Protein AF-0000000075745930 (afdb_homodimer)

Secondary structure (DSSP, 8-state):
-----HHHHHHHHHHHHHSEEE--GGGHHHHHTTSEEEETTEEEES-HHHHHHHHHHHTHHHHHHHHHHHHHHHHTT------S-HHHHHHHHHHHHH--TTT--HHHHHHHHHS-TTHHHH-HHHHHHHHHHHHHGGGTT-EEEEESS--BBTTT--BHHHHHHHHB-EEE-HHHHT-GGGB--TT--EEEEESSHHHHHHEEESSSEEEEE-TTTHHHHHHHHHHS-TT-EEEEE--BSHHHHHHHHHHHHHH----EEES-HHHHGGGGGGS----TTS---GGG-SSHHHHHHHHHHHHHT--B-HHHHHHHHHHHT--GGGGT-TTEEE--/-----HHHHHHHHHHHHHSEEE--GGGHHHHHHTSEEEETTEEEES-HHHHHHHHHHHTHHHHHHHHHHHHHHHHTT------S-HHHHHHHHHHHHH--TTT--HHHHHHHHHS-TTHHHH-HHHHHHHHHHHHHGGGTT-EEEEESS--BBTTT--BHHHHHHHHB-EEE-HHHHT-GGGB--TT--EEEEESSHHHHHHEEESSSEEEEE-TTTHHHHHHHHHHS-TT-EEEEE--BSHHHHHHHHHHHHHH----EEES-HHHHGGGGGGS----------GGG-SSHHHHHHHHHHHHHT--B-HHHHHHHHHHHT--GGGGT-TTEEE--

pLDDT: mean 85.06, std 11.04, range [33.72, 98.56]

Solvent-accessible surface area (backbone atoms only — not comparable to full-atom values): 34987 Å² total; per-residue (Å²): 127,84,76,67,55,38,48,40,41,52,49,50,48,45,28,64,73,63,40,43,36,71,71,47,78,70,47,46,62,41,37,76,71,61,39,24,47,79,54,97,74,24,32,36,61,71,36,62,67,59,51,51,52,50,37,62,73,69,28,46,64,50,50,48,41,27,51,50,28,32,49,52,30,40,49,62,48,38,91,58,83,68,59,54,48,31,66,60,44,36,54,51,50,58,52,53,72,74,47,59,82,84,69,53,54,71,40,55,45,16,28,72,76,67,74,33,49,52,49,35,78,72,31,67,68,46,32,47,50,49,52,49,47,61,56,42,49,47,53,48,26,23,34,37,36,35,31,50,32,78,34,34,27,70,90,79,58,54,35,42,22,58,40,12,73,69,24,61,28,37,36,25,32,36,81,50,29,62,39,52,83,50,37,50,51,81,72,40,57,33,36,38,37,24,59,47,63,30,59,48,58,42,43,38,54,74,50,14,35,39,36,31,34,58,47,41,11,53,62,27,50,14,48,41,56,46,65,46,44,88,81,33,44,40,37,36,40,35,34,45,41,67,68,34,50,49,52,54,49,50,42,31,63,72,21,70,41,81,68,43,72,24,58,41,57,78,44,42,64,84,41,50,89,57,43,72,82,42,77,73,78,77,72,59,60,35,82,75,46,87,49,68,70,58,22,52,50,30,48,48,26,49,71,68,59,52,50,44,50,53,65,53,50,52,51,32,28,67,72,70,67,50,57,52,50,62,38,57,40,71,61,43,44,74,44,127,129,85,77,68,54,38,48,37,41,53,50,51,48,46,26,63,73,62,41,44,35,70,71,47,79,68,49,46,64,40,37,77,71,62,39,25,47,79,54,96,75,23,32,35,58,71,35,61,68,60,52,51,52,52,38,62,71,69,28,46,64,51,53,49,40,25,50,51,26,33,49,50,31,40,45,62,48,37,91,59,82,66,59,55,49,30,67,60,44,36,54,50,49,59,53,54,73,75,47,58,81,84,70,52,52,69,42,55,46,17,28,72,75,68,73,34,49,53,50,36,78,70,31,66,69,46,33,48,50,50,53,50,47,61,56,42,50,46,53,52,27,24,34,36,35,35,32,50,33,78,35,34,27,69,90,81,59,54,35,43,22,59,40,12,73,70,25,62,28,37,37,25,33,36,80,52,29,63,40,52,84,48,37,50,51,81,70,39,56,32,35,38,37,26,58,48,64,30,60,48,59,42,42,40,53,76,50,16,36,38,36,30,32,56,48,41,12,52,61,27,50,14,50,42,56,45,65,46,43,88,81,32,44,40,37,36,40,35,36,44,43,67,66,34,49,48,52,52,49,50,42,31,63,70,21,69,39,81,68,43,71,23,57,40,57,78,45,42,64,85,41,49,89,58,43,74,81,44,76,74,76,74,72,59,60,34,82,75,47,86,48,66,70,59,21,51,51,31,48,48,26,48,72,68,59,52,52,45,51,54,64,54,50,54,49,32,28,66,73,70,66,50,59,53,51,62,36,58,40,69,63,42,44,74,42,129

Foldseek 3Di:
DPPWCLLLLVVLLCCLQVQKAADDPSCVVCCVVPQWHDDPRMIGGDHSPVSVVVCVVPVPVVVVLQVVLCLLCQLLLHDARDNTDSVLSVQLSVCLLPDQLPPDDCQRSCCVSPVGSCVLVVDPRSVSSVVRSNVCNQQAQKKKKAFLDWKAFQPPRDTQNVVCVVPVIDMDGNVRLQCSVRIDQAPAQEEEEEADDVLLSFKDFNGHMYMYGRRNSLQSLLCNQLPHDPNHAYEYEFWLAQSRLVSVLSSCVNNVDDHYYWQQLVLCVVLVVQAPDDDQDRQQPLVVGDDPRSSVSSVSCNVVRDIGGSVSVVVSCVVVVPDPVSRPPPRMDTDD/DPPWCLLLLVVLVCCLLVQKAADDPSCVVCCVVPQWHDDPRMIGGDHSPVSVVVCVVPVPVVVVLQVVLCLLCQLLLHDARDNTDSVLSNQLSVCLLPDQLPRDDCQRSCCVSPVGSCVLVVDPRSVSSVVRSNVCNQQAQKKKKAFQDWKAFQPPRDTQNVVCVVPVIDMDGNVRLQCSVRIDQAPAQEEEEEADDVLLSFKDFNGHMYMYGRRNNLQSLLCNLLPHDPNHAYEYEFWLAQSRLVSVLSSCVNNVDDHYYWQQLVLCVVLVVQAPPPPDPRQQPLVVGDDPRSSVSSVSCNVVVDIGGSVSVVVSCVVVVPDPVSRPPPRMDTDD

Sequence (672 aa):
MNEDILPLCLAWQRLLTEGSAPVHPALEGLIQAGYAHTAKGKVQLDEPEALAELMNQHCRQPLDRQKQAENAAAALGLEISVTAHADDCLTLLSVLEDAPPDAHTQQQLSASCFGDSKYIARTAILKRIWQQWLRSQGARGELRLKAFSPLPQHSSGLDLAAVTASLGSAVLDASVARGPENFDLRGLDRVLTCENLTPFRQLTLDSGLLIYSQGFASRSLAAWLAALPQECVWDHFGDLDPAGLAIFEDLVHKSGRQGRFCPSPRALEHLREHLPQWRAHQAFQPDRYATAEVRDLAYQAAALGTAVEQESLLAACARSGVDLAAIGLNGASWAGMNEDILPLCLAWQRLLTEGSAPVHPALEGLIQAGYAHTAKGKVQLDEPEALAELMNQHCRQPLDRQKQAENAAAALGLEISVTAHADDCLTLLSVLEDAPPDAHTQQQLSASCFGDSKYIARTAILKRIWQQWLRSQGARGELRLKAFSPLPQHSSGLDLAAVTASLGSAVLDASVARGPENFDLRGLDRVLTCENLTPFRQLTLDSGLLIYSQGFASRSLAAWLAALPQECVWDHFGDLDPAGLAIFEDLVHKSGRQGRFCPSPRALEHLREHLPQWRAHQAFQPDRYATAEVRDLAYQAAALGTAVEQESLLAACARSGVDLAAIGLNGASWAG

Structure (mmCIF, N/CA/C/O backbone):
data_AF-0000000075745930-model_v1
#
loop_
_entity.id
_entity.type
_entity.pdbx_description
1 polymer 'Wadjet protein JetD C-terminal domain-containing protein'
#
loop_
_atom_site.group_PDB
_atom_site.id
_atom_site.type_symbol
_atom_site.label_atom_id
_atom_site.label_alt_id
_atom_site.label_comp_id
_atom_site.label_asym_id
_atom_site.label_entity_id
_atom_site.label_seq_id
_atom_site.pdbx_PDB_ins_code
_atom_site.Cartn_x
_atom_site.Cartn_y
_atom_site.Cartn_z
_atom_site.occupancy
_atom_site.B_iso_or_equiv
_atom_site.auth_seq_id
_atom_site.auth_comp_id
_atom_site.auth_asym_id
_atom_site.auth_atom_id
_atom_site.pdbx_PDB_model_num
ATOM 1 N N . MET A 1 1 ? -30.312 6.391 -19.781 1 33.91 1 MET A N 1
ATOM 2 C CA . MET A 1 1 ? -29.156 6.098 -18.938 1 33.91 1 MET A CA 1
ATOM 3 C C . MET A 1 1 ? -29.391 4.852 -18.094 1 33.91 1 MET A C 1
ATOM 5 O O . MET A 1 1 ? -30.328 4.812 -17.281 1 33.91 1 MET A O 1
ATOM 9 N N . ASN A 1 2 ? -29.141 3.744 -18.516 1 47.06 2 ASN A N 1
ATOM 10 C CA . ASN A 1 2 ? -29.5 2.453 -17.938 1 47.06 2 ASN A CA 1
ATOM 11 C C . ASN A 1 2 ? -29.109 2.369 -16.453 1 47.06 2 ASN A C 1
ATOM 13 O O . ASN A 1 2 ? -27.984 2.727 -16.094 1 47.06 2 ASN A O 1
ATOM 17 N N . GLU A 1 3 ? -30.094 2.355 -15.602 1 66.88 3 GLU A N 1
ATOM 18 C CA . GLU A 1 3 ? -30 2.375 -14.141 1 66.88 3 GLU A CA 1
ATOM 19 C C . GLU A 1 3 ? -29.047 1.303 -13.633 1 66.88 3 GLU A C 1
ATOM 21 O O . GLU A 1 3 ? -29.094 0.154 -14.078 1 66.88 3 GLU A O 1
ATOM 26 N N . ASP A 1 4 ? -28 1.625 -13.133 1 78.06 4 ASP A N 1
ATOM 27 C CA . ASP A 1 4 ? -27.047 0.707 -12.539 1 78.06 4 ASP A CA 1
ATOM 28 C C . ASP A 1 4 ? -27.688 -0.14 -11.445 1 78.06 4 ASP A C 1
ATOM 30 O O . ASP A 1 4 ? -28.016 0.368 -10.375 1 78.06 4 ASP A O 1
ATOM 34 N N . ILE A 1 5 ? -28.031 -1.374 -11.789 1 84.69 5 ILE A N 1
ATOM 35 C CA . ILE A 1 5 ? -28.75 -2.221 -10.852 1 84.69 5 ILE A CA 1
ATOM 36 C C . ILE A 1 5 ? -27.766 -2.992 -9.984 1 84.69 5 ILE A C 1
ATOM 38 O O . ILE A 1 5 ? -28.172 -3.826 -9.172 1 84.69 5 ILE A O 1
ATOM 42 N N . LEU A 1 6 ? -26.516 -2.754 -10.156 1 87.56 6 LEU A N 1
ATOM 43 C CA . LEU A 1 6 ? -25.531 -3.5 -9.391 1 87.56 6 LEU A CA 1
ATOM 44 C C . LEU A 1 6 ? -25.75 -3.316 -7.891 1 87.56 6 LEU A C 1
ATOM 46 O O . LEU A 1 6 ? -25.719 -4.289 -7.133 1 87.56 6 LEU A O 1
ATOM 50 N N . PRO A 1 7 ? -26.094 -2.156 -7.434 1 83.62 7 PRO A N 1
ATOM 51 C CA . PRO A 1 7 ? -26.328 -2.014 -5.996 1 83.62 7 PRO A CA 1
ATOM 52 C C . PRO A 1 7 ? -27.469 -2.896 -5.492 1 83.62 7 PRO A C 1
ATOM 54 O O . PRO A 1 7 ? -27.375 -3.475 -4.406 1 83.62 7 PRO A O 1
ATOM 57 N N . LEU A 1 8 ? -28.453 -2.969 -6.301 1 85.38 8 LEU A N 1
ATOM 58 C CA . LEU A 1 8 ? -29.594 -3.832 -5.977 1 85.38 8 LEU A CA 1
ATOM 59 C C . LEU A 1 8 ? -29.156 -5.293 -5.922 1 85.38 8 LEU A C 1
ATOM 61 O O . LEU A 1 8 ? -29.5 -6.012 -4.98 1 85.38 8 LEU A O 1
ATOM 65 N N . CYS A 1 9 ? -28.438 -5.68 -6.852 1 88.25 9 CYS A N 1
ATOM 66 C CA . CYS A 1 9 ? -27.984 -7.059 -6.941 1 88.25 9 CYS A CA 1
ATOM 67 C C . CYS A 1 9 ? -27.094 -7.414 -5.75 1 88.25 9 CYS A C 1
ATOM 69 O O . CYS A 1 9 ? -27.203 -8.516 -5.203 1 88.25 9 CYS A O 1
ATOM 71 N N . LEU A 1 10 ? -26.297 -6.512 -5.375 1 86.5 10 LEU A N 1
ATOM 72 C CA . LEU A 1 10 ? -25.391 -6.754 -4.25 1 86.5 10 LEU A CA 1
ATOM 73 C C . LEU A 1 10 ? -26.172 -6.855 -2.945 1 86.5 10 LEU A C 1
ATOM 75 O O . LEU A 1 10 ? -25.844 -7.672 -2.084 1 86.5 10 LEU A O 1
ATOM 79 N N . ALA A 1 11 ? -27.203 -6.098 -2.832 1 85.06 11 ALA A N 1
ATOM 80 C CA . ALA A 1 11 ? -28.062 -6.168 -1.654 1 85.06 11 ALA A CA 1
ATOM 81 C C . ALA A 1 11 ? -28.797 -7.508 -1.591 1 85.06 11 ALA A C 1
ATOM 83 O O . ALA A 1 11 ? -28.891 -8.117 -0.524 1 85.06 11 ALA A O 1
ATOM 84 N N . TRP A 1 12 ? -29.266 -7.906 -2.688 1 88.44 12 TRP A N 1
ATOM 85 C CA . TRP A 1 12 ? -29.953 -9.195 -2.773 1 88.44 12 TRP A CA 1
ATOM 86 C C . TRP A 1 12 ? -29.016 -10.336 -2.424 1 88.44 12 TRP A C 1
ATOM 88 O O . TRP A 1 12 ? -29.391 -11.273 -1.712 1 88.44 12 TRP A O 1
ATOM 98 N N . GLN A 1 13 ? -27.875 -10.172 -2.92 1 87 13 GLN A N 1
ATOM 99 C CA . GLN A 1 13 ? -26.891 -11.211 -2.666 1 87 13 GLN A CA 1
ATOM 100 C C . GLN A 1 13 ? -26.547 -11.297 -1.18 1 87 13 GLN A C 1
ATOM 102 O O . GLN A 1 13 ? -26.453 -12.398 -0.628 1 87 13 GLN A O 1
ATOM 107 N N . ARG A 1 14 ? -26.375 -10.227 -0.589 1 82.44 14 ARG A N 1
ATOM 108 C CA . ARG A 1 14 ? -26.094 -10.188 0.842 1 82.44 14 ARG A CA 1
ATOM 109 C C . ARG A 1 14 ? -27.25 -10.797 1.641 1 82.44 14 ARG A C 1
ATOM 111 O O . ARG A 1 14 ? -27.016 -11.578 2.572 1 82.44 14 ARG A O 1
ATOM 118 N N . LEU A 1 15 ? -28.375 -10.453 1.284 1 88.31 15 LEU A N 1
ATOM 119 C CA . LEU A 1 15 ? -29.562 -10.992 1.953 1 88.31 15 LEU A CA 1
ATOM 120 C C . LEU A 1 15 ? -29.641 -12.508 1.781 1 88.31 15 LEU A C 1
ATOM 122 O O . LEU A 1 15 ? -29.938 -13.227 2.734 1 88.31 15 LEU A O 1
ATOM 126 N N . LEU A 1 16 ? -29.406 -12.906 0.663 1 87 16 LEU A N 1
ATOM 127 C CA . LEU A 1 16 ? -29.453 -14.328 0.375 1 87 16 LEU A CA 1
ATOM 128 C C . LEU A 1 16 ? -28.391 -15.086 1.16 1 87 16 LEU A C 1
ATOM 130 O O . LEU A 1 16 ? -28.641 -16.172 1.682 1 87 16 LEU A O 1
ATOM 134 N N . THR A 1 17 ? -27.266 -14.492 1.256 1 82.62 17 THR A N 1
ATOM 135 C CA . THR A 1 17 ? -26.125 -15.141 1.902 1 82.62 17 THR A CA 1
ATOM 136 C C . THR A 1 17 ? -26.281 -15.109 3.42 1 82.62 17 THR A C 1
ATOM 138 O O . THR A 1 17 ? -26 -16.094 4.102 1 82.62 17 THR A O 1
ATOM 141 N N . GLU A 1 18 ? -26.75 -14.031 3.928 1 83.25 18 GLU A N 1
ATOM 142 C CA . GLU A 1 18 ? -26.766 -13.836 5.375 1 83.25 18 GLU A CA 1
ATOM 143 C C . GLU A 1 18 ? -28.141 -14.148 5.961 1 83.25 18 GLU A C 1
ATOM 145 O O . GLU A 1 18 ? -28.266 -14.328 7.172 1 83.25 18 GLU A O 1
ATOM 150 N N . GLY A 1 19 ? -29.016 -14.211 5.129 1 86.19 19 GLY A N 1
ATOM 151 C CA . GLY A 1 19 ? -30.391 -14.477 5.57 1 86.19 19 GLY A CA 1
ATOM 152 C C . GLY A 1 19 ? -31.078 -13.25 6.148 1 86.19 19 GLY A C 1
ATOM 153 O O . GLY A 1 19 ? -32.281 -13.227 6.281 1 86.19 19 GLY A O 1
ATOM 154 N N . SER A 1 20 ? -30.266 -12.336 6.551 1 87.88 20 SER A N 1
ATOM 155 C CA . SER A 1 20 ? -30.781 -11.078 7.074 1 87.88 20 SER A CA 1
ATOM 156 C C . SER A 1 20 ? -29.875 -9.914 6.703 1 87.88 20 SER A C 1
ATOM 158 O O . SER A 1 20 ? -28.703 -10.109 6.379 1 87.88 20 SER A O 1
ATOM 160 N N . ALA A 1 21 ? -30.531 -8.711 6.582 1 85.88 21 ALA A N 1
ATOM 161 C CA . ALA A 1 21 ? -29.766 -7.52 6.234 1 85.88 21 ALA A CA 1
ATOM 162 C C . ALA A 1 21 ? -30.406 -6.266 6.809 1 85.88 21 ALA A C 1
ATOM 164 O O . ALA A 1 21 ? -31.609 -6.266 7.129 1 85.88 21 ALA A O 1
ATOM 165 N N . PRO A 1 22 ? -29.594 -5.301 6.984 1 80 22 PRO A N 1
ATOM 166 C CA . PRO A 1 22 ? -30.203 -4.035 7.387 1 80 22 PRO A CA 1
ATOM 167 C C . PRO A 1 22 ? -31.203 -3.51 6.355 1 80 22 PRO A C 1
ATOM 169 O O . PRO A 1 22 ? -31.078 -3.816 5.168 1 80 22 PRO A O 1
ATOM 172 N N . VAL A 1 23 ? -32.188 -2.766 6.875 1 80.12 23 VAL A N 1
ATOM 173 C CA . VAL A 1 23 ? -33.219 -2.178 5.996 1 80.12 23 VAL A CA 1
ATOM 174 C C . VAL A 1 23 ? -32.531 -1.287 4.957 1 80.12 23 VAL A C 1
ATOM 176 O O . VAL A 1 23 ? -31.672 -0.475 5.297 1 80.12 23 VAL A O 1
ATOM 179 N N . HIS A 1 24 ? -32.812 -1.535 3.754 1 80.12 24 HIS A N 1
ATOM 180 C CA . HIS A 1 24 ? -32.25 -0.821 2.613 1 80.12 24 HIS A CA 1
ATOM 181 C C . HIS A 1 24 ? -33.281 -0.651 1.504 1 80.12 24 HIS A C 1
ATOM 183 O O . HIS A 1 24 ? -34.062 -1.558 1.247 1 80.12 24 HIS A O 1
ATOM 189 N N . PRO A 1 25 ? -33.219 0.464 0.852 1 79.19 25 PRO A N 1
ATOM 190 C CA . PRO A 1 25 ? -34.188 0.703 -0.214 1 79.19 25 PRO A CA 1
ATOM 191 C C . PRO A 1 25 ? -34.156 -0.364 -1.306 1 79.19 25 PRO A C 1
ATOM 193 O O . PRO A 1 25 ? -35.188 -0.695 -1.895 1 79.19 25 PRO A O 1
ATOM 196 N N . ALA A 1 26 ? -33.031 -0.885 -1.496 1 80.56 26 ALA A N 1
ATOM 197 C CA . ALA A 1 26 ? -32.844 -1.889 -2.541 1 80.56 26 ALA A CA 1
ATOM 198 C C . ALA A 1 26 ? -33.625 -3.16 -2.227 1 80.56 26 ALA A C 1
ATOM 200 O O . ALA A 1 26 ? -33.875 -3.979 -3.113 1 80.56 26 ALA A O 1
ATOM 201 N N . LEU A 1 27 ? -34.062 -3.271 -1.006 1 89 27 LEU A N 1
ATOM 202 C CA . LEU A 1 27 ? -34.719 -4.508 -0.587 1 89 27 LEU A CA 1
ATOM 203 C C . LEU A 1 27 ? -36.219 -4.324 -0.513 1 89 27 LEU A C 1
ATOM 205 O O . LEU A 1 27 ? -36.969 -5.281 -0.26 1 89 27 LEU A O 1
ATOM 209 N N . GLU A 1 28 ? -36.625 -3.148 -0.743 1 85.81 28 GLU A N 1
ATOM 210 C CA . GLU A 1 28 ? -38.031 -2.83 -0.634 1 85.81 28 GLU A CA 1
ATOM 211 C C . GLU A 1 28 ? -38.875 -3.648 -1.621 1 85.81 28 GLU A C 1
ATOM 213 O O . GLU A 1 28 ? -39.969 -4.094 -1.296 1 85.81 28 GLU A O 1
ATOM 218 N N . GLY A 1 29 ? -38.375 -3.768 -2.775 1 85.56 29 GLY A N 1
ATOM 219 C CA . GLY A 1 29 ? -39.094 -4.559 -3.775 1 85.56 29 GLY A CA 1
ATOM 220 C C . GLY A 1 29 ? -39.312 -5.992 -3.346 1 85.56 29 GLY A C 1
ATOM 221 O O . GLY A 1 29 ? -40.375 -6.562 -3.615 1 85.56 29 GLY A O 1
ATOM 222 N N . LEU A 1 30 ? -38.406 -6.555 -2.654 1 89.5 30 LEU A N 1
ATOM 223 C CA . LEU A 1 30 ? -38.531 -7.934 -2.189 1 89.5 30 LEU A CA 1
ATOM 224 C C . LEU A 1 30 ? -39.594 -8.055 -1.097 1 89.5 30 LEU A C 1
ATOM 226 O O . LEU A 1 30 ? -40.312 -9.039 -1.045 1 89.5 30 LEU A O 1
ATOM 230 N N . ILE A 1 31 ? -39.594 -7.047 -0.31 1 89.19 31 ILE A N 1
ATOM 231 C CA . ILE A 1 31 ? -40.594 -7.02 0.774 1 89.19 31 ILE A CA 1
ATOM 232 C C . ILE A 1 31 ? -42 -6.91 0.198 1 89.19 31 ILE A C 1
ATOM 234 O O . ILE A 1 31 ? -42.906 -7.652 0.6 1 89.19 31 ILE A O 1
ATOM 238 N N . GLN A 1 32 ? -42.125 -6.031 -0.738 1 88.38 32 GLN A N 1
ATOM 239 C CA . GLN A 1 32 ? -43.406 -5.816 -1.368 1 88.38 32 GLN A CA 1
ATOM 240 C C . GLN A 1 32 ? -43.875 -7.07 -2.1 1 88.38 32 GLN A C 1
ATOM 242 O O . GLN A 1 32 ? -45.094 -7.367 -2.135 1 88.38 32 GLN A O 1
ATOM 247 N N . ALA A 1 33 ? -42.938 -7.777 -2.613 1 89.38 33 ALA A N 1
ATOM 248 C CA . ALA A 1 33 ? -43.25 -8.977 -3.381 1 89.38 33 ALA A CA 1
ATOM 249 C C . ALA A 1 33 ? -43.469 -10.18 -2.459 1 89.38 33 ALA A C 1
ATOM 251 O O . ALA A 1 33 ? -43.844 -11.25 -2.91 1 89.38 33 ALA A O 1
ATOM 252 N N . GLY A 1 34 ? -43.125 -10.016 -1.182 1 87.38 34 GLY A N 1
ATOM 253 C CA . GLY A 1 34 ? -43.375 -11.062 -0.208 1 87.38 34 GLY A CA 1
ATOM 254 C C . GLY A 1 34 ? -42.219 -12.031 -0.04 1 87.38 34 GLY A C 1
ATOM 255 O O . GLY A 1 34 ? -42.375 -13.078 0.582 1 87.38 34 GLY A O 1
ATOM 256 N N . TYR A 1 35 ? -41.125 -11.711 -0.598 1 90.75 35 TYR A N 1
ATOM 257 C CA . TYR A 1 35 ? -39.969 -12.609 -0.509 1 90.75 35 TYR A CA 1
ATOM 258 C C . TYR A 1 35 ? -39.219 -12.383 0.786 1 90.75 35 TYR A C 1
ATOM 260 O O . TYR A 1 35 ? -38.375 -13.211 1.176 1 90.75 35 TYR A O 1
ATOM 268 N N . ALA A 1 36 ? -39.438 -11.242 1.421 1 93.19 36 ALA A N 1
ATOM 269 C CA . ALA A 1 36 ? -38.781 -10.859 2.678 1 93.19 36 ALA A CA 1
ATOM 270 C C . ALA A 1 36 ? -39.719 -10 3.525 1 93.19 36 ALA A C 1
ATOM 272 O O . ALA A 1 36 ? -40.781 -9.547 3.045 1 93.19 36 ALA A O 1
ATOM 273 N N . HIS A 1 37 ? -39.406 -9.898 4.82 1 93.31 37 HIS A N 1
ATOM 274 C CA . HIS A 1 37 ? -40.188 -9.023 5.691 1 93.31 37 HIS A CA 1
ATOM 275 C C . HIS A 1 37 ? -39.281 -8.273 6.664 1 93.31 37 HIS A C 1
ATOM 277 O O . HIS A 1 37 ? -38.125 -8.641 6.859 1 93.31 37 HIS A O 1
ATOM 283 N N . THR A 1 38 ? -39.75 -7.168 7.195 1 89.75 38 THR A N 1
ATOM 284 C CA . THR A 1 38 ? -39 -6.371 8.156 1 89.75 38 THR A CA 1
ATOM 285 C C . THR A 1 38 ? -39.312 -6.793 9.586 1 89.75 38 THR A C 1
ATOM 287 O O . THR A 1 38 ? -40.5 -6.914 9.945 1 89.75 38 THR A O 1
ATOM 290 N N . ALA A 1 39 ? -38.281 -7.113 10.289 1 85.31 39 ALA A N 1
ATOM 291 C CA . ALA A 1 39 ? -38.438 -7.445 11.703 1 85.31 39 ALA A CA 1
ATOM 292 C C . ALA A 1 39 ? -37.312 -6.84 12.531 1 85.31 39 ALA A C 1
ATOM 294 O O . ALA A 1 39 ? -36.125 -7.074 12.258 1 85.31 39 ALA A O 1
ATOM 295 N N . LYS A 1 40 ? -37.625 -6.09 13.562 1 81.56 40 LYS A N 1
ATOM 296 C CA . LYS A 1 40 ? -36.656 -5.531 14.523 1 81.56 40 LYS A CA 1
ATOM 297 C C . LYS A 1 40 ? -35.594 -4.715 13.828 1 81.56 40 LYS A C 1
ATOM 299 O O . LYS A 1 40 ? -34.406 -4.902 14.086 1 81.56 40 LYS A O 1
ATOM 304 N N . GLY A 1 41 ? -36.031 -4.074 12.773 1 79.81 41 GLY A N 1
ATOM 305 C CA . GLY A 1 41 ? -35.125 -3.15 12.117 1 79.81 41 GLY A CA 1
ATOM 306 C C . GLY A 1 41 ? -34.219 -3.818 11.086 1 79.81 41 GLY A C 1
ATOM 307 O O . GLY A 1 41 ? -33.25 -3.217 10.602 1 79.81 41 GLY A O 1
ATOM 308 N N . LYS A 1 42 ? -34.5 -5.078 10.828 1 87.25 42 LYS A N 1
ATOM 309 C CA . LYS A 1 42 ? -33.75 -5.812 9.805 1 87.25 42 LYS A CA 1
ATOM 310 C C . LYS A 1 42 ? -34.719 -6.438 8.789 1 87.25 42 LYS A C 1
ATOM 312 O O . LYS A 1 42 ? -35.906 -6.578 9.047 1 87.25 42 LYS A O 1
ATOM 317 N N . VAL A 1 43 ? -34.188 -6.633 7.641 1 90.56 43 VAL A N 1
ATOM 318 C CA . VAL A 1 43 ? -34.906 -7.367 6.617 1 90.56 43 VAL A CA 1
ATOM 319 C C . VAL A 1 43 ? -34.562 -8.852 6.703 1 90.56 43 VAL A C 1
ATOM 321 O O . VAL A 1 43 ? -33.406 -9.234 6.66 1 90.56 43 VAL A O 1
ATOM 324 N N . GLN A 1 44 ? -35.594 -9.664 6.91 1 93.81 44 GLN A N 1
ATOM 325 C CA . GLN A 1 44 ? -35.406 -11.117 6.996 1 93.81 44 GLN A CA 1
ATOM 326 C C . GLN A 1 44 ? -35.875 -11.797 5.711 1 93.81 44 GLN A C 1
ATOM 328 O O . GLN A 1 44 ? -36.938 -11.469 5.168 1 93.81 44 GLN A O 1
ATOM 333 N N . LEU A 1 45 ? -35.094 -12.703 5.254 1 92.81 45 LEU A N 1
ATOM 334 C CA . LEU A 1 45 ? -35.406 -13.422 4.023 1 92.81 45 LEU A CA 1
ATOM 335 C C . LEU A 1 45 ? -36.375 -14.57 4.297 1 92.81 45 LEU A C 1
ATOM 337 O O . LEU A 1 45 ? -36.125 -15.414 5.156 1 92.81 45 LEU A O 1
ATOM 341 N N . ASP A 1 46 ? -37.469 -14.641 3.604 1 91.94 46 ASP A N 1
ATOM 342 C CA . ASP A 1 46 ? -38.5 -15.664 3.795 1 91.94 46 ASP A CA 1
ATOM 343 C C . ASP A 1 46 ? -38.375 -16.766 2.748 1 91.94 46 ASP A C 1
ATOM 345 O O . ASP A 1 46 ? -38.594 -17.938 3.051 1 91.94 46 ASP A O 1
ATOM 349 N N . GLU A 1 47 ? -38.031 -16.406 1.502 1 91.06 47 GLU A N 1
ATOM 350 C CA . GLU A 1 47 ? -38.031 -17.359 0.385 1 91.06 47 GLU A CA 1
ATOM 351 C C . GLU A 1 47 ? -36.656 -17.375 -0.296 1 91.06 47 GLU A C 1
ATOM 353 O O . GLU A 1 47 ? -36.5 -16.875 -1.415 1 91.06 47 GLU A O 1
ATOM 358 N N . PRO A 1 48 ? -35.719 -18.016 0.213 1 90.5 48 PRO A N 1
ATOM 359 C CA . PRO A 1 48 ? -34.344 -18.016 -0.333 1 90.5 48 PRO A CA 1
ATOM 360 C C . PRO A 1 48 ? -34.281 -18.578 -1.748 1 90.5 48 PRO A C 1
ATOM 362 O O . PRO A 1 48 ? -33.531 -18.078 -2.586 1 90.5 48 PRO A O 1
ATOM 365 N N . GLU A 1 49 ? -35.125 -19.578 -1.972 1 89.44 49 GLU A N 1
ATOM 366 C CA . GLU A 1 49 ? -35.094 -20.188 -3.295 1 89.44 49 GLU A CA 1
ATOM 367 C C . GLU A 1 49 ? -35.625 -19.25 -4.359 1 89.44 49 GLU A C 1
ATOM 369 O O . GLU A 1 49 ? -35.094 -19.156 -5.457 1 89.44 49 GLU A O 1
ATOM 374 N N . ALA A 1 50 ? -36.688 -18.578 -4.008 1 88.31 50 ALA A N 1
ATOM 375 C CA . ALA A 1 50 ? -37.281 -17.609 -4.938 1 88.31 50 ALA A CA 1
ATOM 376 C C . ALA A 1 50 ? -36.312 -16.469 -5.234 1 88.31 50 ALA A C 1
ATOM 378 O O . ALA A 1 50 ? -36.156 -16.047 -6.383 1 88.31 50 ALA A O 1
ATOM 379 N N . LEU A 1 51 ? -35.688 -16.016 -4.238 1 91.25 51 LEU A N 1
ATOM 380 C CA . LEU A 1 51 ? -34.719 -14.938 -4.426 1 91.25 51 LEU A CA 1
ATOM 381 C C . LEU A 1 51 ? -33.562 -15.414 -5.285 1 91.25 51 LEU A C 1
ATOM 383 O O . LEU A 1 51 ? -33.062 -14.672 -6.148 1 91.25 51 LEU A O 1
ATOM 387 N N . ALA A 1 52 ? -33.125 -16.562 -5.023 1 88.69 52 ALA A N 1
ATOM 388 C CA . ALA A 1 52 ? -32.031 -17.125 -5.816 1 88.69 52 ALA A CA 1
ATOM 389 C C . ALA A 1 52 ? -32.406 -17.188 -7.297 1 88.69 52 ALA A C 1
ATOM 391 O O . ALA A 1 52 ? -31.578 -16.875 -8.156 1 88.69 52 ALA A O 1
ATOM 392 N N . GLU A 1 53 ? -33.594 -17.562 -7.551 1 86.44 53 GLU A N 1
ATOM 393 C CA . GLU A 1 53 ? -34.062 -17.625 -8.93 1 86.44 53 GLU A CA 1
ATOM 394 C C . GLU A 1 53 ? -34.125 -16.25 -9.555 1 86.44 53 GLU A C 1
ATOM 396 O O . GLU A 1 53 ? -33.75 -16.062 -10.719 1 86.44 53 GLU A O 1
ATOM 401 N N . LEU A 1 54 ? -34.625 -15.344 -8.812 1 88.38 54 LEU A N 1
ATOM 402 C CA . LEU A 1 54 ? -34.688 -13.961 -9.289 1 88.38 54 LEU A CA 1
ATOM 403 C C . LEU A 1 54 ? -33.312 -13.43 -9.609 1 88.38 54 LEU A C 1
ATOM 405 O O . LEU A 1 54 ? -33.125 -12.75 -10.617 1 88.38 54 LEU A O 1
ATOM 409 N N . MET A 1 55 ? -32.406 -13.688 -8.781 1 89.06 55 MET A N 1
ATOM 410 C CA . MET A 1 55 ? -31.031 -13.227 -8.969 1 89.06 55 MET A CA 1
ATOM 411 C C . MET A 1 55 ? -30.406 -13.867 -10.203 1 89.06 55 MET A C 1
ATOM 413 O O . MET A 1 55 ? -29.688 -13.203 -10.953 1 89.06 55 MET A O 1
ATOM 417 N N . ASN A 1 56 ? -30.656 -15.102 -10.359 1 86 56 ASN A N 1
ATOM 418 C CA . ASN A 1 56 ? -30.141 -15.797 -11.531 1 86 56 ASN A CA 1
ATOM 419 C C . ASN A 1 56 ? -30.656 -15.18 -12.828 1 86 56 ASN A C 1
ATOM 421 O O . ASN A 1 56 ? -29.953 -15.164 -13.836 1 86 56 ASN A O 1
ATOM 425 N N . GLN A 1 57 ? -31.812 -14.68 -12.727 1 84.69 57 GLN A N 1
ATOM 426 C CA . GLN A 1 57 ? -32.438 -14.109 -13.914 1 84.69 57 GLN A CA 1
ATOM 427 C C . GLN A 1 57 ? -31.953 -12.68 -14.164 1 84.69 57 GLN A C 1
ATOM 429 O O . GLN A 1 57 ? -31.719 -12.289 -15.312 1 84.69 57 GLN A O 1
ATOM 434 N N . HIS A 1 58 ? -31.734 -11.93 -13.148 1 86.88 58 HIS A N 1
ATOM 435 C CA . HIS A 1 58 ? -31.562 -10.5 -13.359 1 86.88 58 HIS A CA 1
ATOM 436 C C . HIS A 1 58 ? -30.156 -10.047 -12.938 1 86.88 58 HIS A C 1
ATOM 438 O O . HIS A 1 58 ? -29.703 -8.977 -13.336 1 86.88 58 HIS A O 1
ATOM 444 N N . CYS A 1 59 ? -29.516 -10.82 -12.086 1 88.88 59 CYS A N 1
ATOM 445 C CA . CYS A 1 59 ? -28.312 -10.281 -11.445 1 88.88 59 CYS A CA 1
ATOM 446 C C . CYS A 1 59 ? -27.062 -11.023 -11.914 1 88.88 59 CYS A C 1
ATOM 448 O O . CYS A 1 59 ? -25.953 -10.688 -11.516 1 88.88 59 CYS A O 1
ATOM 450 N N . ARG A 1 60 ? -27.281 -11.938 -12.766 1 83.94 60 ARG A N 1
ATOM 451 C CA . ARG A 1 60 ? -26.125 -12.719 -13.203 1 83.94 60 ARG A CA 1
ATOM 452 C C . ARG A 1 60 ? -25.109 -11.836 -13.906 1 83.94 60 ARG A C 1
ATOM 454 O O . ARG A 1 60 ? -23.922 -11.836 -13.547 1 83.94 60 ARG A O 1
ATOM 461 N N . GLN A 1 61 ? -25.516 -11.125 -14.906 1 84.12 61 GLN A N 1
ATOM 462 C CA . GLN A 1 61 ? -24.625 -10.312 -15.719 1 84.12 61 GLN A CA 1
ATOM 463 C C . GLN A 1 61 ? -24 -9.188 -14.898 1 84.12 61 GLN A C 1
ATOM 465 O O . GLN A 1 61 ? -22.781 -9.008 -14.906 1 84.12 61 GLN A O 1
ATOM 470 N N . PRO A 1 62 ? -24.828 -8.438 -14.133 1 87.69 62 PRO A N 1
ATOM 471 C CA . PRO A 1 62 ? -24.25 -7.375 -13.305 1 87.69 62 PRO A CA 1
ATOM 472 C C . PRO A 1 62 ? -23.219 -7.898 -12.312 1 87.69 62 PRO A C 1
ATOM 474 O O . PRO A 1 62 ? -22.172 -7.262 -12.094 1 87.69 62 PRO A O 1
ATOM 477 N N . LEU A 1 63 ? -23.5 -8.992 -11.766 1 86.44 63 LEU A N 1
ATOM 478 C CA . LEU A 1 63 ? -22.578 -9.562 -10.789 1 86.44 63 LEU A CA 1
ATOM 479 C C . LEU A 1 63 ? -21.312 -10.07 -11.461 1 86.44 63 LEU A C 1
ATOM 481 O O . LEU A 1 63 ? -20.219 -9.969 -10.898 1 86.44 63 LEU A O 1
ATOM 485 N N . ASP A 1 64 ? -21.5 -10.555 -12.625 1 83 64 ASP A N 1
ATOM 486 C CA . ASP A 1 64 ? -20.344 -10.992 -13.406 1 83 64 ASP A CA 1
ATOM 487 C C . ASP A 1 64 ? -19.453 -9.805 -13.758 1 83 64 ASP A C 1
ATOM 489 O O . ASP A 1 64 ? -18.234 -9.891 -13.648 1 83 64 ASP A O 1
ATOM 493 N N . ARG A 1 65 ? -20.047 -8.797 -14.18 1 87.81 65 ARG A N 1
ATOM 494 C CA . ARG A 1 65 ? -19.297 -7.59 -14.531 1 87.81 65 ARG A CA 1
ATOM 495 C C . ARG A 1 65 ? -18.594 -7.008 -13.305 1 87.81 65 ARG A C 1
ATOM 497 O O . ARG A 1 65 ? -17.484 -6.508 -13.406 1 87.81 65 ARG A O 1
ATOM 504 N N . GLN A 1 66 ? -19.25 -7.059 -12.219 1 88.06 66 GLN A N 1
ATOM 505 C CA . GLN A 1 66 ? -18.672 -6.605 -10.961 1 88.06 66 GLN A CA 1
ATOM 506 C C . GLN A 1 66 ? -17.406 -7.391 -10.625 1 88.06 66 GLN A C 1
ATOM 508 O O . GLN A 1 66 ? -16.375 -6.805 -10.266 1 88.06 66 GLN A O 1
ATOM 513 N N . LYS A 1 67 ? -17.531 -8.625 -10.781 1 80.06 67 LYS A N 1
ATOM 514 C CA . LYS A 1 67 ? -16.375 -9.492 -10.516 1 80.06 67 LYS A CA 1
ATOM 515 C C . LYS A 1 67 ? -15.234 -9.211 -11.477 1 80.06 67 LYS A C 1
ATOM 517 O O . LYS A 1 67 ? -14.07 -9.156 -11.078 1 80.06 67 LYS A O 1
ATOM 522 N N . GLN A 1 68 ? -15.578 -9.008 -12.641 1 81.56 68 GLN A N 1
ATOM 523 C CA . GLN A 1 68 ? -14.57 -8.68 -13.648 1 81.56 68 GLN A CA 1
ATOM 524 C C . GLN A 1 68 ? -13.867 -7.367 -13.312 1 81.56 68 GLN A C 1
ATOM 526 O O . GLN A 1 68 ? -12.648 -7.27 -13.422 1 81.56 68 GLN A O 1
ATOM 531 N N . ALA A 1 69 ? -14.648 -6.426 -12.914 1 87.19 69 ALA A N 1
ATOM 532 C CA . ALA A 1 69 ? -14.086 -5.125 -12.57 1 87.19 69 ALA A CA 1
ATOM 533 C C . ALA A 1 69 ? -13.18 -5.223 -11.352 1 87.19 69 ALA A C 1
ATOM 535 O O . ALA A 1 69 ? -12.102 -4.621 -11.32 1 87.19 69 ALA A O 1
ATOM 536 N N . GLU A 1 70 ? -13.594 -6 -10.422 1 82.06 70 GLU A N 1
ATOM 537 C CA . GLU A 1 70 ? -12.789 -6.164 -9.219 1 82.06 70 GLU A CA 1
ATOM 538 C C . GLU A 1 70 ? -11.492 -6.91 -9.516 1 82.06 70 GLU A C 1
ATOM 540 O O . GLU A 1 70 ? -10.438 -6.566 -8.984 1 82.06 70 GLU A O 1
ATOM 545 N N . ASN A 1 71 ? -11.617 -7.832 -10.414 1 74.62 71 ASN A N 1
ATOM 546 C CA . ASN A 1 71 ? -10.414 -8.531 -10.859 1 74.62 71 ASN A CA 1
ATOM 547 C C . ASN A 1 71 ? -9.461 -7.602 -11.602 1 74.62 71 ASN A C 1
ATOM 549 O O . ASN A 1 71 ? -8.25 -7.66 -11.391 1 74.62 71 ASN A O 1
ATOM 553 N N . ALA A 1 72 ? -10.031 -6.797 -12.406 1 80.25 72 ALA A N 1
ATOM 554 C CA . ALA A 1 72 ? -9.227 -5.828 -13.141 1 80.25 72 ALA A CA 1
ATOM 555 C C . ALA A 1 72 ? -8.547 -4.844 -12.188 1 80.25 72 ALA A C 1
ATOM 557 O O . ALA A 1 72 ? -7.379 -4.5 -12.367 1 80.25 72 ALA A O 1
ATOM 558 N N . ALA A 1 73 ? -9.305 -4.457 -11.219 1 82.44 73 ALA A N 1
ATOM 559 C CA . ALA A 1 73 ? -8.75 -3.547 -10.219 1 82.44 73 ALA A CA 1
ATOM 560 C C . ALA A 1 73 ? -7.609 -4.207 -9.445 1 82.44 73 ALA A C 1
ATOM 562 O O . ALA A 1 73 ? -6.555 -3.604 -9.25 1 82.44 73 ALA A O 1
ATOM 563 N N . ALA A 1 74 ? -7.875 -5.438 -9.156 1 70.31 74 ALA A N 1
ATOM 564 C CA . ALA A 1 74 ? -6.852 -6.191 -8.438 1 70.31 74 ALA A CA 1
ATOM 565 C C . ALA A 1 74 ? -5.594 -6.355 -9.281 1 70.31 74 ALA A C 1
ATOM 567 O O . ALA A 1 74 ? -4.477 -6.254 -8.766 1 70.31 74 ALA A O 1
ATOM 568 N N . ALA A 1 75 ? -5.82 -6.555 -10.516 1 68.5 75 ALA A N 1
ATOM 569 C CA . ALA A 1 75 ? -4.707 -6.715 -11.445 1 68.5 75 ALA A CA 1
ATOM 570 C C . ALA A 1 75 ? -3.865 -5.441 -11.523 1 68.5 75 ALA A C 1
ATOM 572 O O . ALA A 1 75 ? -2.662 -5.5 -11.781 1 68.5 75 ALA A O 1
ATOM 573 N N . LEU A 1 76 ? -4.531 -4.344 -11.211 1 73.19 76 LEU A N 1
ATOM 574 C CA . LEU A 1 76 ? -3.838 -3.061 -11.227 1 73.19 76 LEU A CA 1
ATOM 575 C C . LEU A 1 76 ? -3.334 -2.699 -9.836 1 73.19 76 LEU A C 1
ATOM 577 O O . LEU A 1 76 ? -2.84 -1.59 -9.617 1 73.19 76 LEU A O 1
ATOM 581 N N . GLY A 1 77 ? -3.578 -3.678 -8.93 1 67.75 77 GLY A N 1
ATOM 582 C CA . GLY A 1 77 ? -3.135 -3.449 -7.566 1 67.75 77 GLY A CA 1
ATOM 583 C C . GLY A 1 77 ? -4.039 -2.51 -6.793 1 67.75 77 GLY A C 1
ATOM 584 O O . GLY A 1 77 ? -3.619 -1.905 -5.805 1 67.75 77 GLY A O 1
ATOM 585 N N . LEU A 1 78 ? -5.164 -2.275 -7.32 1 74.19 78 LEU A N 1
ATOM 586 C CA 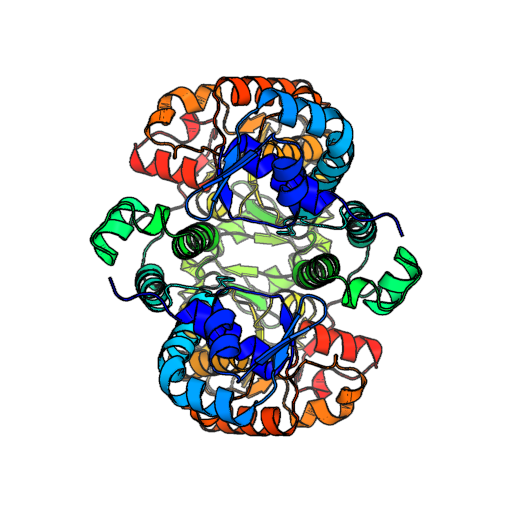. LEU A 1 78 ? -6.105 -1.38 -6.66 1 74.19 78 LEU A CA 1
ATOM 587 C C . LEU A 1 78 ? -7 -2.148 -5.691 1 74.19 78 LEU A C 1
ATOM 589 O O . LEU A 1 78 ? -7.387 -3.285 -5.969 1 74.19 78 LEU A O 1
ATOM 593 N N . GLU A 1 79 ? -7.184 -1.575 -4.594 1 70.44 79 GLU A N 1
ATOM 594 C CA . GLU A 1 79 ? -8.117 -2.139 -3.625 1 70.44 79 GLU A CA 1
ATOM 595 C C . GLU A 1 79 ? -9.5 -1.501 -3.756 1 70.44 79 GLU A C 1
ATOM 597 O O . GLU A 1 79 ? -9.852 -0.599 -2.992 1 70.44 79 GLU A O 1
ATOM 602 N N . ILE A 1 80 ? -10.234 -1.972 -4.688 1 77.12 80 ILE A N 1
ATOM 603 C CA . ILE A 1 80 ? -11.531 -1.379 -4.996 1 77.12 80 ILE A CA 1
ATOM 604 C C . ILE A 1 80 ? -12.633 -2.42 -4.816 1 77.12 80 ILE A C 1
ATOM 606 O O . ILE A 1 80 ? -12.531 -3.541 -5.32 1 77.12 80 ILE A O 1
ATOM 610 N N . SER A 1 81 ? -13.57 -2.082 -3.994 1 76.81 81 SER A N 1
ATOM 611 C CA . SER A 1 81 ? -14.844 -2.803 -3.988 1 76.81 81 SER A CA 1
ATOM 612 C C . SER A 1 81 ? -15.852 -2.148 -4.926 1 76.81 81 SER A C 1
ATOM 614 O O . SER A 1 81 ? -16.344 -1.048 -4.652 1 76.81 81 SER A O 1
ATOM 616 N N . VAL A 1 82 ? -16.125 -2.834 -5.957 1 84.75 82 VAL A N 1
ATOM 617 C CA . VAL A 1 82 ? -17.016 -2.268 -6.961 1 84.75 82 VAL A CA 1
ATOM 618 C C . VAL A 1 82 ? -18.469 -2.422 -6.508 1 84.75 82 VAL A C 1
ATOM 620 O O . VAL A 1 82 ? -19 -3.537 -6.449 1 84.75 82 VAL A O 1
ATOM 623 N N . THR A 1 83 ? -19.062 -1.342 -6.191 1 84.12 83 THR A N 1
ATOM 624 C CA . THR A 1 83 ? -20.422 -1.389 -5.664 1 84.12 83 THR A CA 1
ATOM 625 C C . THR A 1 83 ? -21.422 -0.792 -6.66 1 84.12 83 THR A C 1
ATOM 627 O O . THR A 1 83 ? -22.625 -0.87 -6.461 1 84.12 83 THR A O 1
ATOM 630 N N . ALA A 1 84 ? -20.938 -0.15 -7.664 1 86.38 84 ALA A N 1
ATOM 631 C CA . ALA A 1 84 ? -21.781 0.475 -8.672 1 86.38 84 ALA A CA 1
ATOM 632 C C . ALA A 1 84 ? -21.031 0.673 -9.984 1 86.38 84 ALA A C 1
ATOM 634 O O . ALA A 1 84 ? -19.797 0.595 -10.008 1 86.38 84 ALA A O 1
ATOM 635 N N . HIS A 1 85 ? -21.703 0.762 -11.039 1 90.5 85 HIS A N 1
ATOM 636 C CA . HIS A 1 85 ? -21.172 1.138 -12.344 1 90.5 85 HIS A CA 1
ATOM 637 C C . HIS A 1 85 ? -20.062 0.196 -12.781 1 90.5 85 HIS A C 1
ATOM 639 O O . HIS A 1 85 ? -18.969 0.645 -13.156 1 90.5 85 HIS A O 1
ATOM 645 N N . ALA A 1 86 ? -20.359 -1.031 -12.703 1 89.62 86 ALA A N 1
ATOM 646 C CA . ALA A 1 86 ? -19.359 -2.045 -12.984 1 89.62 86 ALA A CA 1
ATOM 647 C C . ALA A 1 86 ? -18.797 -1.875 -14.398 1 89.62 86 ALA A C 1
ATOM 649 O O . ALA A 1 86 ? -17.578 -1.99 -14.609 1 89.62 86 ALA A O 1
ATOM 650 N N . ASP A 1 87 ? -19.656 -1.514 -15.289 1 89.69 87 ASP A N 1
ATOM 651 C CA . ASP A 1 87 ? -19.219 -1.36 -16.672 1 89.69 87 ASP A CA 1
ATOM 652 C C . ASP A 1 87 ? -18.297 -0.16 -16.828 1 89.69 87 ASP A C 1
ATOM 654 O O . ASP A 1 87 ? -17.281 -0.237 -17.531 1 89.69 8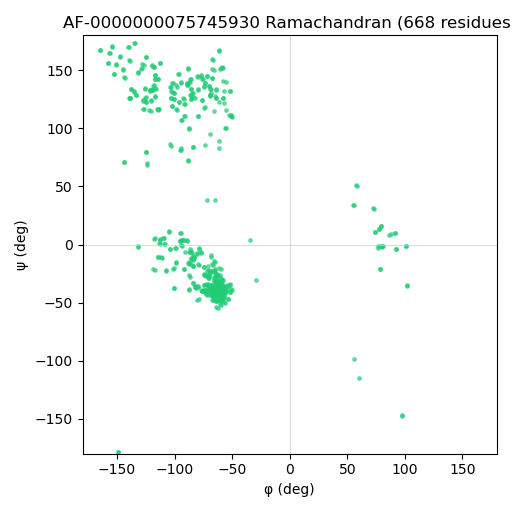7 ASP A O 1
ATOM 658 N N . ASP A 1 88 ? -18.656 0.859 -16.234 1 92.25 88 ASP A N 1
ATOM 659 C CA . ASP A 1 88 ? -17.828 2.059 -16.281 1 92.25 88 ASP A CA 1
ATOM 660 C C . ASP A 1 88 ? -16.484 1.822 -15.602 1 92.25 88 ASP A C 1
ATOM 662 O O . ASP A 1 88 ? -15.445 2.309 -16.062 1 92.25 88 ASP A O 1
ATOM 666 N N . CYS A 1 89 ? -16.594 1.099 -14.516 1 92.94 89 CYS A N 1
ATOM 667 C CA . CYS A 1 89 ? -15.344 0.737 -13.844 1 92.94 89 CYS A CA 1
ATOM 668 C C . CYS A 1 89 ? -14.43 -0.043 -14.781 1 92.94 89 CYS A C 1
ATOM 670 O O . CYS A 1 89 ? -13.242 0.268 -14.891 1 92.94 89 CYS A O 1
ATOM 672 N N . LEU A 1 90 ? -15 -0.998 -15.43 1 89.56 90 LEU A N 1
ATOM 673 C CA . LEU A 1 90 ? -14.227 -1.83 -16.344 1 89.56 90 LEU A CA 1
ATOM 674 C C . LEU A 1 90 ? -13.617 -0.988 -17.469 1 89.56 90 LEU A C 1
ATOM 676 O O . LEU A 1 90 ? -12.453 -1.19 -17.828 1 89.56 90 LEU A O 1
ATOM 680 N N . THR A 1 91 ? -14.375 -0.107 -17.953 1 90.38 91 THR A N 1
ATOM 681 C CA . THR A 1 91 ? -13.898 0.776 -19.016 1 90.38 91 THR A CA 1
ATOM 682 C C . THR A 1 91 ? -12.711 1.602 -18.547 1 90.38 91 THR A C 1
ATOM 684 O O . THR A 1 91 ? -11.672 1.642 -19.203 1 90.38 91 THR A O 1
ATOM 687 N N . LEU A 1 92 ? -12.852 2.174 -17.422 1 90.44 92 LEU A N 1
ATOM 688 C CA . LEU A 1 92 ? -11.781 3.006 -16.875 1 90.44 92 LEU A CA 1
ATOM 689 C C . LEU A 1 92 ? -10.539 2.17 -16.578 1 90.44 92 LEU A C 1
ATOM 691 O O . LEU A 1 92 ? -9.43 2.549 -16.969 1 90.44 92 LEU A O 1
ATOM 695 N N . LEU A 1 93 ? -10.75 1.067 -16 1 87.69 93 LEU A N 1
ATOM 696 C CA . LEU A 1 93 ? -9.641 0.202 -15.609 1 87.69 93 LEU A CA 1
ATOM 697 C C . LEU A 1 93 ? -8.891 -0.303 -16.828 1 87.69 93 LEU A C 1
ATOM 699 O O . LEU A 1 93 ? -7.664 -0.419 -16.812 1 87.69 93 LEU A O 1
ATOM 703 N N . SER A 1 94 ? -9.602 -0.556 -17.875 1 84.81 94 SER A N 1
ATOM 704 C CA . SER A 1 94 ? -8.977 -1.014 -19.109 1 84.81 94 SER A CA 1
ATOM 705 C C . SER A 1 94 ? -8.047 0.05 -19.688 1 84.81 94 SER A C 1
ATOM 707 O O . SER A 1 94 ? -6.965 -0.267 -20.188 1 84.81 94 SER A O 1
ATOM 709 N N . VAL A 1 95 ? -8.422 1.234 -19.609 1 82.88 95 VAL A N 1
ATOM 710 C CA . VAL A 1 95 ? -7.625 2.33 -20.156 1 82.88 95 VAL A CA 1
ATOM 711 C C . VAL A 1 95 ? -6.426 2.598 -19.25 1 82.88 95 VAL A C 1
ATOM 713 O O . VAL A 1 95 ? -5.328 2.887 -19.734 1 82.88 95 VAL A O 1
ATOM 716 N N . LEU A 1 96 ? -6.699 2.42 -18 1 81.06 96 LEU A N 1
ATOM 717 C CA . LEU A 1 96 ? -5.648 2.727 -17.031 1 81.06 96 LEU A CA 1
ATOM 718 C C . LEU A 1 96 ? -4.547 1.673 -17.078 1 81.06 96 LEU A C 1
ATOM 720 O O . LEU A 1 96 ? -3.408 1.945 -16.688 1 81.06 96 LEU A O 1
ATOM 724 N N . GLU A 1 97 ? -4.934 0.55 -17.469 1 74.06 97 GLU A N 1
ATOM 725 C CA . GLU A 1 97 ? -3.967 -0.539 -17.562 1 74.06 97 GLU A CA 1
ATOM 726 C C . GLU A 1 97 ? -2.801 -0.169 -18.469 1 74.06 97 GLU A C 1
ATOM 728 O O . GLU A 1 97 ? -1.649 -0.503 -18.188 1 74.06 97 GLU A O 1
ATOM 733 N N . ASP A 1 98 ? -3.111 0.561 -19.5 1 69.25 98 ASP A N 1
ATOM 734 C CA . ASP A 1 98 ? -2.105 0.864 -20.516 1 69.25 98 ASP A CA 1
ATOM 735 C C . ASP A 1 98 ? -1.687 2.332 -20.453 1 69.25 98 ASP A C 1
ATOM 737 O O . ASP A 1 98 ? -0.875 2.787 -21.266 1 69.25 98 ASP A O 1
ATOM 741 N N . ALA A 1 99 ? -2.277 2.994 -19.547 1 67.75 99 ALA A N 1
ATOM 742 C CA . ALA A 1 99 ? -2.076 4.441 -19.578 1 67.75 99 ALA A CA 1
ATOM 743 C C . ALA A 1 99 ? -0.806 4.832 -18.828 1 67.75 99 ALA A C 1
ATOM 745 O O . ALA A 1 99 ? -0.568 4.367 -17.719 1 67.75 99 ALA A O 1
ATOM 746 N N . PRO A 1 100 ? -0.007 5.633 -19.578 1 61.78 100 PRO A N 1
ATOM 747 C CA . PRO A 1 100 ? 1.104 6.211 -18.828 1 61.78 100 PRO A CA 1
ATOM 748 C C . PRO A 1 100 ? 0.64 7.223 -17.781 1 61.78 100 PRO A C 1
ATOM 750 O O . PRO A 1 100 ? -0.412 7.848 -17.938 1 61.78 100 PRO A O 1
ATOM 753 N N . PRO A 1 101 ? 1.256 7.293 -16.625 1 54.34 101 PRO A N 1
ATOM 754 C CA . PRO A 1 101 ? 0.819 8.18 -15.539 1 54.34 101 PRO A CA 1
ATOM 755 C C . PRO A 1 101 ? 0.61 9.617 -16 1 54.34 101 PRO A C 1
ATOM 757 O O . PRO A 1 101 ? -0.256 10.32 -15.469 1 54.34 101 PRO A O 1
ATOM 760 N N . ASP A 1 102 ? 1.411 10.109 -16.828 1 55.88 102 ASP A N 1
ATOM 761 C CA . ASP A 1 102 ? 1.394 11.523 -17.203 1 55.88 102 ASP A CA 1
ATOM 762 C C . ASP A 1 102 ? 0.57 11.758 -18.469 1 55.88 102 ASP A C 1
ATOM 764 O O . ASP A 1 102 ? 0.541 12.867 -19 1 55.88 102 ASP A O 1
ATOM 768 N N . ALA A 1 103 ? -0.115 10.742 -18.859 1 57.38 103 ALA A N 1
ATOM 769 C CA . ALA A 1 103 ? -0.663 10.906 -20.203 1 57.38 103 ALA A CA 1
ATOM 770 C C . ALA A 1 103 ? -1.954 11.719 -20.172 1 57.38 103 ALA A C 1
ATOM 772 O O . ALA A 1 103 ? -2.207 12.523 -21.078 1 57.38 103 ALA A O 1
ATOM 773 N N . HIS A 1 104 ? -2.734 11.516 -19.141 1 63.41 104 HIS A N 1
ATOM 774 C CA . HIS A 1 104 ? -4.051 12.141 -19.219 1 63.41 104 HIS A CA 1
ATOM 775 C C . HIS A 1 104 ? -4.449 12.758 -17.875 1 63.41 104 HIS A C 1
ATOM 777 O O . HIS A 1 104 ? -4.066 12.25 -16.828 1 63.41 104 HIS A O 1
ATOM 783 N N . THR A 1 105 ? -4.941 14 -18.062 1 72 105 THR A N 1
ATOM 784 C CA . THR A 1 105 ? -5.668 14.5 -16.906 1 72 105 THR A CA 1
ATOM 785 C C . THR A 1 105 ? -6.941 13.695 -16.672 1 72 105 THR A C 1
ATOM 787 O O . THR A 1 105 ? -7.371 12.938 -17.547 1 72 105 THR A O 1
ATOM 790 N N . GLN A 1 106 ? -7.375 13.781 -15.492 1 78.75 106 GLN A N 1
ATOM 791 C CA . GLN A 1 106 ? -8.641 13.117 -15.172 1 78.75 106 GLN A CA 1
ATOM 792 C C . GLN A 1 106 ? -9.727 13.523 -16.156 1 78.75 106 GLN A C 1
ATOM 794 O O . GLN A 1 106 ? -10.516 12.68 -16.609 1 78.75 106 GLN A O 1
ATOM 799 N N . GLN A 1 107 ? -9.711 14.852 -16.484 1 78.5 107 GLN A N 1
ATOM 800 C CA . GLN A 1 107 ? -10.734 15.391 -17.375 1 78.5 107 GLN A CA 1
ATOM 801 C C . GLN A 1 107 ? -10.602 14.82 -18.781 1 78.5 107 GLN A C 1
ATOM 803 O O . GLN A 1 107 ? -11.594 14.469 -19.422 1 78.5 107 GLN A O 1
ATOM 808 N N . GLN A 1 108 ? -9.375 14.711 -19.219 1 78.81 108 GLN A N 1
ATOM 809 C CA . GLN A 1 108 ? -9.125 14.172 -20.547 1 78.81 108 GLN A CA 1
ATOM 810 C C . GLN A 1 108 ? -9.523 12.703 -20.625 1 78.81 108 GLN A C 1
ATOM 812 O O . GLN A 1 108 ? -10.156 12.281 -21.594 1 78.81 108 GLN A O 1
ATOM 817 N N . LEU A 1 109 ? -9.188 12.047 -19.625 1 81.62 109 LEU A N 1
ATOM 818 C CA . LEU A 1 109 ? -9.531 10.625 -19.594 1 81.62 109 LEU A CA 1
ATOM 819 C C . LEU A 1 109 ? -11.039 10.43 -19.484 1 81.62 109 LEU A C 1
ATOM 821 O O . LEU A 1 109 ? -11.602 9.555 -20.141 1 81.62 109 LEU A O 1
ATOM 825 N N . SER A 1 110 ? -11.633 11.266 -18.688 1 87.56 110 SER A N 1
ATOM 826 C CA . SER A 1 110 ? -13.086 11.211 -18.516 1 87.56 110 SER A CA 1
ATOM 827 C C . SER A 1 110 ? -13.797 11.469 -19.844 1 87.56 110 SER A C 1
ATOM 829 O O . SER A 1 110 ? -14.75 10.766 -20.188 1 87.56 110 SER A O 1
ATOM 831 N N . ALA A 1 111 ? -13.328 12.453 -20.547 1 86 111 ALA A N 1
ATOM 832 C CA . ALA A 1 111 ? -13.914 12.797 -21.844 1 86 111 ALA A CA 1
ATOM 833 C C . ALA A 1 111 ? -13.719 11.664 -22.844 1 86 111 ALA A C 1
ATOM 835 O O . ALA A 1 111 ? -14.648 11.305 -23.578 1 86 111 ALA A O 1
ATOM 836 N N . SER A 1 112 ? -12.578 11.156 -22.875 1 84.38 112 SER A N 1
ATOM 837 C CA . SER A 1 112 ? -12.258 10.117 -23.844 1 84.38 112 SER A CA 1
ATOM 838 C C . SER A 1 112 ? -13.008 8.828 -23.547 1 84.38 112 SER A C 1
ATOM 840 O O . SER A 1 112 ? -13.492 8.148 -24.453 1 84.38 112 SER A O 1
ATOM 842 N N . CYS A 1 113 ? -13.109 8.477 -22.297 1 87.31 113 CYS A N 1
ATOM 843 C CA . CYS A 1 113 ? -13.719 7.219 -21.891 1 87.31 113 CYS A CA 1
ATOM 844 C C . CYS A 1 113 ? -15.242 7.32 -21.906 1 87.31 113 CYS A C 1
ATOM 846 O O . CYS A 1 113 ? -15.922 6.375 -22.297 1 87.31 113 CYS A O 1
ATOM 848 N N . PHE A 1 114 ? -15.797 8.547 -21.531 1 90.81 114 PHE A N 1
ATOM 849 C CA . PHE A 1 114 ? -17.219 8.578 -21.219 1 90.81 114 PHE A CA 1
ATOM 850 C C . PHE A 1 114 ? -17.906 9.734 -21.938 1 90.81 114 PHE A C 1
ATOM 852 O O . PHE A 1 114 ? -19.109 9.93 -21.797 1 90.81 114 PHE A O 1
ATOM 859 N N . GLY A 1 115 ? -17.188 10.523 -22.672 1 84 115 GLY A N 1
ATOM 860 C CA . GLY A 1 115 ? -17.75 11.641 -23.422 1 84 115 GLY A CA 1
ATOM 861 C C . GLY A 1 115 ? -18.078 12.836 -22.562 1 84 115 GLY A C 1
ATOM 862 O O . GLY A 1 115 ? -18.672 13.805 -23.031 1 84 115 GLY A O 1
ATOM 863 N N . ASP A 1 116 ? -17.891 12.711 -21.297 1 85.56 116 ASP A N 1
ATOM 864 C CA . ASP A 1 116 ? -18.125 13.758 -20.297 1 85.56 116 ASP A CA 1
ATOM 865 C C . ASP A 1 116 ? -16.875 13.977 -19.438 1 85.56 116 ASP A C 1
ATOM 867 O O . ASP A 1 116 ? -16.5 13.109 -18.656 1 85.56 116 ASP A O 1
ATOM 871 N N . SER A 1 117 ? -16.297 15.227 -19.531 1 84 117 SER A N 1
ATOM 872 C CA . SER A 1 117 ? -15 15.531 -18.938 1 84 117 SER A CA 1
ATOM 873 C C . SER A 1 117 ? -15.07 15.516 -17.406 1 84 117 SER A C 1
ATOM 875 O O . SER A 1 117 ? -14.031 15.492 -16.75 1 84 117 SER A O 1
ATOM 877 N N . LYS A 1 118 ? -16.297 15.43 -16.875 1 83.12 118 LYS A N 1
ATOM 878 C CA . LYS A 1 118 ? -16.406 15.492 -15.422 1 83.12 118 LYS A CA 1
ATOM 879 C C . LYS A 1 118 ? -16.984 14.203 -14.859 1 83.12 118 LYS A C 1
ATOM 881 O O . LYS A 1 118 ? -17.219 14.094 -13.648 1 83.12 118 LYS A O 1
ATOM 886 N N . TYR A 1 119 ? -17.188 13.273 -15.672 1 88 119 TYR A N 1
ATOM 887 C CA . TYR A 1 119 ? -17.875 12.062 -15.258 1 88 119 TYR A CA 1
ATOM 888 C C . TYR A 1 119 ? -17.094 11.32 -14.188 1 88 119 TYR A C 1
ATOM 890 O O . TYR A 1 119 ? -17.656 10.883 -13.18 1 88 119 TYR A O 1
ATOM 898 N N . ILE A 1 120 ? -15.805 11.18 -14.32 1 88.19 120 ILE A N 1
ATOM 899 C CA . ILE A 1 120 ? -14.977 10.477 -13.344 1 88.19 120 ILE A CA 1
ATOM 900 C C . ILE A 1 120 ? -15.023 11.211 -12.008 1 88.19 120 ILE A C 1
ATOM 902 O O . ILE A 1 120 ? -15.18 10.594 -10.953 1 88.19 120 ILE A O 1
ATOM 906 N N . ALA A 1 121 ? -15 12.5 -12.062 1 81.12 121 ALA A N 1
ATOM 907 C CA . ALA A 1 121 ? -14.977 13.312 -10.844 1 81.12 121 ALA A CA 1
ATOM 908 C C . ALA A 1 121 ? -16.312 13.234 -10.109 1 81.12 121 ALA A C 1
ATOM 910 O O . ALA A 1 121 ? -16.359 13.312 -8.875 1 81.12 121 ALA A O 1
ATOM 911 N N . ARG A 1 122 ? -17.328 12.984 -10.836 1 80.44 122 ARG A N 1
ATOM 912 C CA . ARG A 1 122 ? -18.672 13.016 -10.258 1 80.44 122 ARG A CA 1
ATOM 913 C C . ARG A 1 122 ? -19.078 11.633 -9.758 1 80.44 122 ARG A C 1
ATOM 915 O O . ARG A 1 122 ? -20.016 11.508 -8.961 1 80.44 122 ARG A O 1
ATOM 922 N N . THR A 1 123 ? -18.422 10.656 -10.289 1 84.19 123 THR A N 1
ATOM 923 C CA . THR A 1 123 ? -18.766 9.281 -9.93 1 84.19 123 THR A CA 1
ATOM 924 C C . THR A 1 123 ? -17.828 8.75 -8.859 1 84.19 123 THR A C 1
ATOM 926 O O . THR A 1 123 ? -16.641 8.516 -9.125 1 84.19 123 THR A O 1
ATOM 929 N N . ALA A 1 124 ? -18.391 8.484 -7.762 1 79.81 124 ALA A N 1
ATOM 930 C CA . ALA A 1 124 ? -17.594 8.211 -6.566 1 79.81 124 ALA A CA 1
ATOM 931 C C . ALA A 1 124 ? -16.625 7.055 -6.805 1 79.81 124 ALA A C 1
ATOM 933 O O . ALA A 1 124 ? -15.438 7.168 -6.504 1 79.81 124 ALA A O 1
ATOM 934 N N . ILE A 1 125 ? -17.203 5.965 -7.355 1 86.94 125 ILE A N 1
ATOM 935 C CA . ILE A 1 125 ? -16.391 4.77 -7.512 1 86.94 125 ILE A CA 1
ATOM 936 C C . ILE A 1 125 ? -15.312 5.016 -8.57 1 86.94 125 ILE A C 1
ATOM 938 O O . ILE A 1 125 ? -14.18 4.551 -8.438 1 86.94 125 ILE A O 1
ATOM 942 N N . LEU A 1 126 ? -15.578 5.73 -9.594 1 89.25 126 LEU A N 1
ATOM 943 C CA . LEU A 1 126 ? -14.602 6.02 -10.633 1 89.25 126 LEU A CA 1
ATOM 944 C C . LEU A 1 126 ? -13.523 6.973 -10.117 1 89.25 126 LEU A C 1
ATOM 946 O O . LEU A 1 126 ? -12.344 6.812 -10.43 1 89.25 126 LEU A O 1
ATOM 950 N N . LYS A 1 127 ? -13.992 7.863 -9.375 1 84.38 127 LYS A N 1
ATOM 951 C CA . LYS A 1 127 ? -13.047 8.789 -8.742 1 84.38 127 LYS A CA 1
ATOM 952 C C . LYS A 1 127 ? -12.062 8.039 -7.855 1 84.38 127 LYS A C 1
ATOM 954 O O . LYS A 1 127 ? -10.859 8.32 -7.883 1 84.38 127 LYS A O 1
ATOM 959 N N . ARG A 1 128 ? -12.586 7.121 -7.141 1 81.56 128 ARG A N 1
ATOM 960 C CA . ARG A 1 128 ? -11.742 6.312 -6.266 1 81.56 128 ARG A CA 1
ATOM 961 C C . ARG A 1 128 ? -10.727 5.508 -7.07 1 81.56 128 ARG A C 1
ATOM 963 O O . ARG A 1 128 ? -9.555 5.422 -6.695 1 81.56 128 ARG A O 1
ATOM 970 N N . ILE A 1 129 ? -11.227 4.922 -8.117 1 84.81 129 ILE A N 1
ATOM 971 C CA . ILE A 1 129 ? -10.352 4.152 -8.992 1 84.81 129 ILE A CA 1
ATOM 972 C C . ILE A 1 129 ? -9.234 5.051 -9.531 1 84.81 129 ILE A C 1
ATOM 974 O O . ILE A 1 129 ? -8.055 4.695 -9.469 1 84.81 129 ILE A O 1
ATOM 978 N N . TRP A 1 130 ? -9.602 6.184 -9.922 1 80.25 130 TRP A N 1
ATOM 979 C CA . TRP A 1 130 ? -8.641 7.133 -10.484 1 80.25 130 TRP A CA 1
ATOM 980 C C . TRP A 1 130 ? -7.602 7.535 -9.445 1 80.25 130 TRP A C 1
ATOM 982 O O . TRP A 1 130 ? -6.398 7.496 -9.711 1 80.25 130 TRP A O 1
ATOM 992 N N . GLN A 1 131 ? -8.086 7.844 -8.344 1 75 131 GLN A N 1
ATOM 993 C CA . GLN A 1 131 ? -7.211 8.312 -7.273 1 75 131 GLN A CA 1
ATOM 994 C C . GLN A 1 131 ? -6.242 7.215 -6.84 1 75 131 GLN A C 1
ATOM 996 O O . GLN A 1 131 ? -5.047 7.469 -6.664 1 75 131 GLN A O 1
ATOM 1001 N N . GLN A 1 132 ? -6.793 6.035 -6.656 1 75.81 132 GLN A N 1
ATOM 1002 C CA . GLN A 1 132 ? -5.93 4.926 -6.27 1 75.81 132 GLN A CA 1
ATOM 1003 C C . GLN A 1 132 ? -4.914 4.609 -7.367 1 75.81 132 GLN A C 1
ATOM 1005 O O . GLN A 1 132 ? -3.76 4.289 -7.078 1 75.81 132 GLN A O 1
ATOM 1010 N N . TRP A 1 133 ? -5.422 4.715 -8.547 1 76.12 133 TRP A N 1
ATOM 1011 C CA . TRP A 1 133 ? -4.547 4.461 -9.68 1 76.12 133 TRP A CA 1
ATOM 1012 C C . TRP A 1 133 ? -3.4 5.469 -9.719 1 76.12 133 TRP A C 1
ATOM 1014 O O . TRP A 1 133 ? -2.242 5.094 -9.914 1 76.12 133 TRP A O 1
ATOM 1024 N N . LEU A 1 134 ? -3.678 6.691 -9.578 1 70.5 134 LEU A N 1
ATOM 1025 C CA . LEU A 1 134 ? -2.664 7.742 -9.586 1 70.5 134 LEU A CA 1
ATOM 1026 C C . LEU A 1 134 ? -1.62 7.492 -8.5 1 70.5 134 LEU A C 1
ATOM 1028 O O . LEU A 1 134 ? -0.422 7.664 -8.734 1 70.5 134 LEU A O 1
ATOM 1032 N N . ARG A 1 135 ? -2.139 7.059 -7.398 1 66.94 135 ARG A N 1
ATOM 1033 C CA . ARG A 1 135 ? -1.261 6.832 -6.254 1 66.94 135 ARG A CA 1
ATOM 1034 C C . ARG A 1 135 ? -0.368 5.613 -6.484 1 66.94 135 ARG A C 1
ATOM 1036 O O . ARG A 1 135 ? 0.747 5.551 -5.965 1 66.94 135 ARG A O 1
ATOM 1043 N N . SER A 1 136 ? -0.957 4.719 -7.293 1 67.12 136 SER A N 1
ATOM 1044 C CA . SER A 1 136 ? -0.255 3.451 -7.469 1 67.12 136 SER A CA 1
ATOM 1045 C C . SER A 1 136 ? 0.76 3.537 -8.602 1 67.12 136 SER A C 1
ATOM 1047 O O . SER A 1 136 ? 1.581 2.633 -8.781 1 67.12 136 SER A O 1
ATOM 1049 N N . GLN A 1 137 ? 0.698 4.496 -9.414 1 62.75 137 GLN A N 1
ATOM 1050 C CA . GLN A 1 137 ? 1.552 4.602 -10.594 1 62.75 137 GLN A CA 1
ATOM 1051 C C . GLN A 1 137 ? 3.023 4.445 -10.227 1 62.75 137 GLN A C 1
ATOM 1053 O O . GLN A 1 137 ? 3.811 3.898 -11 1 62.75 137 GLN A O 1
ATOM 1058 N N . GLY A 1 138 ? 3.344 4.922 -9.125 1 58.19 138 GLY A N 1
ATOM 1059 C CA . GLY A 1 138 ? 4.742 4.832 -8.742 1 58.19 138 GLY A CA 1
ATOM 1060 C C . GLY A 1 138 ? 5.219 3.404 -8.555 1 58.19 138 GLY A C 1
ATOM 1061 O O . GLY A 1 138 ? 6.367 3.082 -8.867 1 58.19 138 GLY A O 1
ATOM 1062 N N . ALA A 1 139 ? 4.344 2.641 -8.086 1 59.34 139 ALA A N 1
ATOM 1063 C CA . ALA A 1 139 ? 4.785 1.288 -7.762 1 59.34 139 ALA A CA 1
ATOM 1064 C C . ALA A 1 139 ? 4.57 0.34 -8.938 1 59.34 139 ALA A C 1
ATOM 1066 O O . ALA A 1 139 ? 5.062 -0.791 -8.93 1 59.34 139 ALA A O 1
ATOM 1067 N N . ARG A 1 140 ? 4.113 0.89 -10.047 1 68.94 140 ARG A N 1
ATOM 1068 C CA . ARG A 1 140 ? 3.773 -0.002 -11.148 1 68.94 140 ARG A CA 1
ATOM 1069 C C . ARG A 1 140 ? 5.031 -0.5 -11.859 1 68.94 140 ARG A C 1
ATOM 1071 O O . ARG A 1 140 ? 5.902 0.293 -12.219 1 68.94 140 ARG A O 1
ATOM 1078 N N . GLY A 1 141 ? 5.164 -1.873 -11.93 1 77.81 141 GLY A N 1
ATOM 1079 C CA . GLY A 1 141 ? 6.227 -2.518 -12.68 1 77.81 141 GLY A CA 1
ATOM 1080 C C . GLY A 1 141 ? 7.461 -2.807 -11.844 1 77.81 141 GLY A C 1
ATOM 1081 O O . GLY A 1 141 ? 8.398 -3.457 -12.312 1 77.81 141 GLY A O 1
ATOM 1082 N N . GLU A 1 142 ? 7.387 -2.379 -10.664 1 87.69 142 GLU A N 1
ATOM 1083 C CA . GLU A 1 142 ? 8.523 -2.637 -9.789 1 87.69 142 GLU A CA 1
ATOM 1084 C C . GLU A 1 142 ? 8.523 -4.082 -9.297 1 87.69 142 GLU A C 1
ATOM 1086 O O . GLU A 1 142 ? 7.457 -4.676 -9.109 1 87.69 142 GLU A O 1
ATOM 1091 N N . LEU A 1 143 ? 9.711 -4.613 -9.141 1 92.88 143 LEU A N 1
ATOM 1092 C CA . LEU A 1 143 ? 9.867 -5.93 -8.539 1 92.88 143 LEU A CA 1
ATOM 1093 C C . LEU A 1 143 ? 10.703 -5.848 -7.266 1 92.88 143 LEU A C 1
ATOM 1095 O O . LEU A 1 143 ? 11.695 -5.121 -7.219 1 92.88 143 LEU A O 1
ATOM 1099 N N . ARG A 1 144 ? 10.227 -6.461 -6.289 1 93.88 144 ARG A N 1
ATOM 1100 C CA . ARG A 1 144 ? 11.008 -6.672 -5.078 1 93.88 144 ARG A CA 1
ATOM 1101 C C . ARG A 1 144 ? 11.586 -8.086 -5.035 1 93.88 144 ARG A C 1
ATOM 1103 O O . ARG A 1 144 ? 10.852 -9.062 -5.227 1 93.88 144 ARG A O 1
ATOM 1110 N N . LEU A 1 145 ? 12.938 -8.164 -4.762 1 97.06 145 LEU A N 1
ATOM 1111 C CA . LEU A 1 145 ? 13.602 -9.461 -4.883 1 97.06 145 LEU A CA 1
ATOM 1112 C C . LEU A 1 145 ? 14.461 -9.75 -3.66 1 97.06 145 LEU A C 1
ATOM 1114 O O . LEU A 1 145 ? 15.023 -8.828 -3.059 1 97.06 145 LEU A O 1
ATOM 1118 N N . LYS A 1 146 ? 14.539 -10.984 -3.334 1 98 146 LYS A N 1
ATOM 1119 C CA . LYS A 1 146 ? 15.586 -11.57 -2.492 1 98 146 LYS A CA 1
ATOM 1120 C C . LYS A 1 146 ? 16.344 -12.664 -3.234 1 98 146 LYS A C 1
ATOM 1122 O O . LYS A 1 146 ? 15.758 -13.688 -3.598 1 98 146 LYS A O 1
ATOM 1127 N N . ALA A 1 147 ? 17.578 -12.406 -3.455 1 98.56 147 ALA A N 1
ATOM 1128 C CA . ALA A 1 147 ? 18.391 -13.391 -4.164 1 98.56 147 ALA A CA 1
ATOM 1129 C C . ALA A 1 147 ? 19.25 -14.203 -3.188 1 98.56 147 ALA A C 1
ATOM 1131 O O . ALA A 1 147 ? 20 -13.641 -2.393 1 98.56 147 ALA A O 1
ATOM 1132 N N . PHE A 1 148 ? 19.109 -15.5 -3.283 1 98.19 148 PHE A N 1
ATOM 1133 C CA . PHE A 1 148 ? 19.859 -16.406 -2.416 1 98.19 148 PHE A CA 1
ATOM 1134 C C . PHE A 1 148 ? 20.859 -17.219 -3.221 1 98.19 148 PHE A C 1
ATOM 1136 O O . PHE A 1 148 ? 21.469 -18.141 -2.699 1 98.19 148 PHE A O 1
ATOM 1143 N N . SER A 1 149 ? 20.953 -16.953 -4.434 1 98.06 149 SER A N 1
ATOM 1144 C CA . SER A 1 149 ? 21.984 -17.359 -5.383 1 98.06 149 SER A CA 1
ATOM 1145 C C . SER A 1 149 ? 22.547 -16.156 -6.133 1 98.06 149 SER A C 1
ATOM 1147 O O . SER A 1 149 ? 21.875 -15.125 -6.262 1 98.06 149 SER A O 1
ATOM 1149 N N . PRO A 1 150 ? 23.828 -16.266 -6.559 1 97.81 150 PRO A N 1
ATOM 1150 C CA . PRO A 1 150 ? 24.391 -15.141 -7.312 1 97.81 150 PRO A CA 1
ATOM 1151 C C . PRO A 1 150 ? 23.5 -14.719 -8.484 1 97.81 150 PRO A C 1
ATOM 1153 O O . PRO A 1 150 ? 23 -15.57 -9.219 1 97.81 150 PRO A O 1
ATOM 1156 N N . LEU A 1 151 ? 23.266 -13.422 -8.586 1 98.19 151 LEU A N 1
ATOM 1157 C CA . LEU A 1 151 ? 22.453 -12.82 -9.641 1 98.19 151 LEU A CA 1
ATOM 1158 C C . LEU A 1 151 ? 23.016 -11.469 -10.055 1 98.19 151 LEU A C 1
ATOM 1160 O O . LEU A 1 151 ? 22.391 -10.438 -9.836 1 98.19 151 LEU A O 1
ATOM 1164 N N . PRO A 1 152 ? 24.156 -11.5 -10.727 1 97.81 152 PRO A N 1
ATOM 1165 C CA . PRO A 1 152 ? 24.812 -10.25 -11.102 1 97.81 152 PRO A CA 1
ATOM 1166 C C . PRO A 1 152 ? 24.141 -9.555 -12.273 1 97.81 152 PRO A C 1
ATOM 1168 O O . PRO A 1 152 ? 23.641 -10.219 -13.188 1 97.81 152 PRO A O 1
ATOM 1171 N N . GLN A 1 153 ? 24.094 -8.273 -12.227 1 97.38 153 GLN A N 1
ATOM 1172 C CA . GLN A 1 153 ? 23.703 -7.453 -13.367 1 97.38 153 GLN A CA 1
ATOM 1173 C C . GLN A 1 153 ? 24.859 -7.285 -14.344 1 97.38 153 GLN A C 1
ATOM 1175 O O . GLN A 1 153 ? 25.984 -6.945 -13.938 1 97.38 153 GLN A O 1
ATOM 1180 N N . HIS A 1 154 ? 24.641 -7.453 -15.578 1 95.94 154 HIS A N 1
ATOM 1181 C CA . HIS A 1 154 ? 25.703 -7.48 -16.578 1 95.94 154 HIS A CA 1
ATOM 1182 C C . HIS A 1 154 ? 26.391 -6.121 -16.688 1 95.94 154 HIS A C 1
ATOM 1184 O O . HIS A 1 154 ? 27.625 -6.043 -16.75 1 95.94 154 HIS A O 1
ATOM 1190 N N . SER A 1 155 ? 25.609 -5.047 -16.703 1 92.94 155 SER A N 1
ATOM 1191 C CA . SER A 1 155 ? 26.125 -3.715 -17 1 92.94 155 SER A CA 1
ATOM 1192 C C . SER A 1 155 ? 26.938 -3.166 -15.836 1 92.94 155 SER A C 1
ATOM 1194 O O . SER A 1 155 ? 28 -2.576 -16.031 1 92.94 155 SER A O 1
ATOM 1196 N N . SER A 1 156 ? 26.516 -3.4 -14.594 1 92.69 156 SER A N 1
ATOM 1197 C CA . SER A 1 156 ? 27.109 -2.758 -13.43 1 92.69 156 SER A CA 1
ATOM 1198 C C . SER A 1 156 ? 27.953 -3.742 -12.633 1 92.69 156 SER A C 1
ATOM 1200 O O . SER A 1 156 ? 28.812 -3.338 -11.836 1 92.69 156 SER A O 1
ATOM 1202 N N . GLY A 1 157 ? 27.688 -5 -12.781 1 94.25 157 GLY A N 1
ATOM 1203 C CA . GLY A 1 157 ? 28.344 -6.004 -11.953 1 94.25 157 GLY A CA 1
ATOM 1204 C C . GLY A 1 157 ? 27.75 -6.121 -10.562 1 94.25 157 GLY A C 1
ATOM 1205 O O . GLY A 1 157 ? 28.188 -6.949 -9.766 1 94.25 157 GLY A O 1
ATOM 1206 N N . LEU A 1 158 ? 26.797 -5.352 -10.273 1 96.94 158 LEU A N 1
ATOM 1207 C CA . LEU A 1 158 ? 26.109 -5.43 -8.984 1 96.94 158 LEU A CA 1
ATOM 1208 C C . LEU A 1 158 ? 25.391 -6.77 -8.836 1 96.94 158 LEU A C 1
ATOM 1210 O O . LEU A 1 158 ? 24.625 -7.168 -9.703 1 96.94 158 LEU A O 1
ATOM 1214 N N . ASP A 1 159 ? 25.719 -7.43 -7.738 1 98 159 ASP A N 1
ATOM 1215 C CA . ASP A 1 159 ? 25.094 -8.719 -7.473 1 98 159 ASP A CA 1
ATOM 1216 C C . ASP A 1 159 ? 23.891 -8.562 -6.539 1 98 159 ASP A C 1
ATOM 1218 O O . ASP A 1 159 ? 24.047 -8.117 -5.398 1 98 159 ASP A O 1
ATOM 1222 N N . LEU A 1 160 ? 22.719 -9.008 -6.988 1 98.31 160 LEU A N 1
ATOM 1223 C CA . LEU A 1 160 ? 21.5 -8.867 -6.188 1 98.31 160 LEU A CA 1
ATOM 1224 C C . LEU A 1 160 ? 21.594 -9.711 -4.918 1 98.31 160 LEU A C 1
ATOM 1226 O O . LEU A 1 160 ? 20.953 -9.383 -3.91 1 98.31 160 LEU A O 1
ATOM 1230 N N . ALA A 1 161 ? 22.328 -10.797 -4.973 1 98.19 161 ALA A N 1
ATOM 1231 C CA . ALA A 1 161 ? 22.547 -11.57 -3.754 1 98.19 161 ALA A CA 1
ATOM 1232 C C . ALA A 1 161 ? 23.281 -10.75 -2.701 1 98.19 161 ALA A C 1
ATOM 1234 O O . ALA A 1 161 ? 22.969 -10.82 -1.512 1 98.19 161 ALA A O 1
ATOM 1235 N N . ALA A 1 162 ? 24.266 -10.008 -3.133 1 97.44 162 ALA A N 1
ATOM 1236 C CA . ALA A 1 162 ? 24.984 -9.133 -2.223 1 97.44 162 ALA A CA 1
ATOM 1237 C C . ALA A 1 162 ? 24.078 -8.039 -1.672 1 97.44 162 ALA A C 1
ATOM 1239 O O . ALA A 1 162 ? 24.156 -7.695 -0.489 1 97.44 162 ALA A O 1
ATOM 1240 N N . VAL A 1 163 ? 23.25 -7.477 -2.516 1 98.19 163 VAL A N 1
ATOM 1241 C CA . VAL A 1 163 ? 22.297 -6.457 -2.092 1 98.19 163 VAL A CA 1
ATOM 1242 C C . VAL A 1 163 ? 21.344 -7.039 -1.049 1 98.19 163 VAL A C 1
ATOM 1244 O O . VAL A 1 163 ? 21.094 -6.422 -0.01 1 98.19 163 VAL A O 1
ATOM 1247 N N . THR A 1 164 ? 20.859 -8.195 -1.333 1 97.69 164 THR A N 1
ATOM 1248 C CA . THR A 1 164 ? 19.953 -8.875 -0.42 1 97.69 164 THR A CA 1
ATOM 1249 C C . THR A 1 164 ? 20.609 -9.109 0.934 1 97.69 164 THR A C 1
ATOM 1251 O O . THR A 1 164 ? 20.016 -8.836 1.979 1 97.69 164 THR A O 1
ATOM 1254 N N . ALA A 1 165 ? 21.797 -9.594 0.892 1 96.38 165 ALA A N 1
ATOM 1255 C CA . ALA A 1 165 ? 22.516 -9.891 2.125 1 96.38 165 ALA A CA 1
ATOM 1256 C C . ALA A 1 165 ? 22.75 -8.625 2.945 1 96.38 165 ALA A C 1
ATOM 1258 O O . ALA A 1 165 ? 22.688 -8.656 4.176 1 96.38 165 ALA A O 1
ATOM 1259 N N . SER A 1 166 ? 22.953 -7.566 2.291 1 96.62 166 SER A N 1
ATOM 1260 C CA . SER A 1 166 ? 23.328 -6.332 2.963 1 96.62 166 SER A CA 1
ATOM 1261 C C . SER A 1 166 ? 22.109 -5.535 3.404 1 96.62 166 SER A C 1
ATOM 1263 O O . SER A 1 166 ? 22.109 -4.914 4.469 1 96.62 166 SER A O 1
ATOM 1265 N N . LEU A 1 167 ? 21.094 -5.543 2.559 1 96.62 167 LEU A N 1
ATOM 1266 C CA . LEU A 1 167 ? 19.984 -4.605 2.779 1 96.62 167 LEU A CA 1
ATOM 1267 C C . LEU A 1 167 ? 18.703 -5.348 3.111 1 96.62 167 LEU A C 1
ATOM 1269 O O . LEU A 1 167 ? 17.703 -4.73 3.506 1 96.62 167 LEU A O 1
ATOM 1273 N N . GLY A 1 168 ? 18.672 -6.621 2.951 1 94.62 168 GLY A N 1
ATOM 1274 C CA . GLY A 1 168 ? 17.5 -7.43 3.221 1 94.62 168 GLY A CA 1
ATOM 1275 C C . GLY A 1 168 ? 16.75 -7.832 1.963 1 94.62 168 GLY A C 1
ATOM 1276 O O . GLY A 1 168 ? 16.172 -8.914 1.9 1 94.62 168 GLY A O 1
ATOM 1277 N N . SER A 1 169 ? 16.703 -6.945 0.973 1 96.25 169 SER A N 1
ATOM 1278 C CA . SER A 1 169 ? 16.078 -7.191 -0.323 1 96.25 169 SER A CA 1
ATOM 1279 C C . SER A 1 169 ? 16.5 -6.145 -1.348 1 96.25 169 SER A C 1
ATOM 1281 O O . SER A 1 169 ? 17.172 -5.168 -1.003 1 96.25 169 SER A O 1
ATOM 1283 N N . ALA A 1 170 ? 16.188 -6.441 -2.561 1 97.06 170 ALA A N 1
ATOM 1284 C CA . ALA A 1 170 ? 16.438 -5.508 -3.658 1 97.06 170 ALA A CA 1
ATOM 1285 C C . ALA A 1 170 ? 15.125 -5.082 -4.316 1 97.06 170 ALA A C 1
ATOM 1287 O O . ALA A 1 170 ? 14.195 -5.883 -4.426 1 97.06 170 ALA A O 1
ATOM 1288 N N . VAL A 1 171 ? 15.094 -3.852 -4.688 1 94.75 171 VAL A N 1
ATOM 1289 C CA . VAL A 1 171 ? 13.961 -3.361 -5.461 1 94.75 171 VAL A CA 1
ATOM 1290 C C . VAL A 1 171 ? 14.43 -2.914 -6.844 1 94.75 171 VAL A C 1
ATOM 1292 O O . VAL A 1 171 ? 15.43 -2.195 -6.965 1 94.75 171 VAL A O 1
ATOM 1295 N N . LEU A 1 172 ? 13.773 -3.428 -7.859 1 94.94 172 LEU A N 1
ATOM 1296 C CA . LEU A 1 172 ? 14.023 -3.014 -9.234 1 94.94 172 LEU A CA 1
ATOM 1297 C C . LEU A 1 172 ? 12.93 -2.062 -9.719 1 94.94 172 LEU A C 1
ATOM 1299 O O . LEU A 1 172 ? 11.758 -2.43 -9.766 1 94.94 172 LEU A O 1
ATOM 1303 N N . ASP A 1 173 ? 13.367 -0.898 -10.055 1 90.38 173 ASP A N 1
ATOM 1304 C CA . ASP A 1 173 ? 12.375 -0.005 -10.656 1 90.38 173 ASP A CA 1
ATOM 1305 C C . ASP A 1 173 ? 11.828 -0.585 -11.953 1 90.38 173 ASP A C 1
ATOM 1307 O O . ASP A 1 173 ? 12.43 -1.488 -12.539 1 90.38 173 ASP A O 1
ATOM 1311 N N . ALA A 1 174 ? 10.789 -0.02 -12.414 1 84.44 174 ALA A N 1
ATOM 1312 C CA . ALA A 1 174 ? 10.039 -0.574 -13.539 1 84.44 174 ALA A CA 1
ATOM 1313 C C . ALA A 1 174 ? 10.938 -0.739 -14.766 1 84.44 174 ALA A C 1
ATOM 1315 O O . ALA A 1 174 ? 10.883 -1.766 -15.445 1 84.44 174 ALA A O 1
ATOM 1316 N N . SER A 1 175 ? 11.727 0.238 -15.078 1 86.62 175 SER A N 1
ATOM 1317 C CA . SER A 1 175 ? 12.586 0.194 -16.25 1 86.62 175 SER A CA 1
ATOM 1318 C C . SER A 1 175 ? 13.602 -0.942 -16.156 1 86.62 175 SER A C 1
ATOM 1320 O O . SER A 1 175 ? 13.891 -1.608 -17.156 1 86.62 175 SER A O 1
ATOM 1322 N N . VAL A 1 176 ? 14.094 -1.178 -14.992 1 92.19 176 VAL A N 1
ATOM 1323 C CA . VAL A 1 176 ? 15.055 -2.25 -14.766 1 92.19 176 VAL A CA 1
ATOM 1324 C C . VAL A 1 176 ? 14.336 -3.596 -14.727 1 92.19 176 VAL A C 1
ATOM 1326 O O . VAL A 1 176 ? 14.812 -4.582 -15.289 1 92.19 176 VAL A O 1
ATOM 1329 N N . ALA A 1 177 ? 13.164 -3.604 -14.109 1 92.31 177 ALA A N 1
ATOM 1330 C CA . ALA A 1 177 ? 12.391 -4.824 -13.914 1 92.31 177 ALA A CA 1
ATOM 1331 C C . ALA A 1 177 ? 11.93 -5.398 -15.25 1 92.31 177 ALA A C 1
ATOM 1333 O O . ALA A 1 177 ? 11.703 -6.605 -15.375 1 92.31 177 ALA A O 1
ATOM 1334 N N . ARG A 1 178 ? 11.898 -4.609 -16.219 1 88.69 178 ARG A N 1
ATOM 1335 C CA . ARG A 1 178 ? 11.438 -5.043 -17.531 1 88.69 178 ARG A CA 1
ATOM 1336 C C . ARG A 1 178 ? 12.531 -5.785 -18.281 1 88.69 178 ARG A C 1
ATOM 1338 O O . ARG A 1 178 ? 12.273 -6.41 -19.312 1 88.69 178 ARG A O 1
ATOM 1345 N N . GLY A 1 179 ? 13.734 -5.781 -17.734 1 91.94 179 GLY A N 1
ATOM 1346 C CA . GLY A 1 179 ? 14.852 -6.344 -18.484 1 91.94 179 GLY A CA 1
ATOM 1347 C C . GLY A 1 179 ? 15.578 -7.438 -17.719 1 91.94 179 GLY A C 1
ATOM 1348 O O . GLY A 1 179 ? 16.75 -7.297 -17.391 1 91.94 179 GLY A O 1
ATOM 1349 N N . PRO A 1 180 ? 14.828 -8.578 -17.594 1 95 180 PRO A N 1
ATOM 1350 C CA . PRO A 1 180 ? 15.508 -9.68 -16.906 1 95 180 PRO A CA 1
ATOM 1351 C C . PRO A 1 180 ? 16.766 -10.133 -17.641 1 95 180 PRO A C 1
ATOM 1353 O O . PRO A 1 180 ? 17.672 -10.703 -17.016 1 95 180 PRO A O 1
ATOM 1356 N N . GLU A 1 181 ? 16.922 -9.836 -18.953 1 94.94 181 GLU A N 1
ATOM 1357 C CA . GLU A 1 181 ? 18.078 -10.219 -19.75 1 94.94 181 GLU A CA 1
ATOM 1358 C C . GLU A 1 181 ? 19.344 -9.492 -19.297 1 94.94 181 GLU A C 1
ATOM 1360 O O . GLU A 1 181 ? 20.453 -9.891 -19.641 1 94.94 181 GLU A O 1
ATOM 1365 N N . ASN A 1 182 ? 19.141 -8.445 -18.562 1 96.56 182 ASN A N 1
ATOM 1366 C CA . ASN A 1 182 ? 20.281 -7.68 -18.062 1 96.56 182 ASN A CA 1
ATOM 1367 C C . ASN A 1 182 ? 20.938 -8.352 -16.859 1 96.56 182 ASN A C 1
ATOM 1369 O O . ASN A 1 182 ? 21.953 -7.891 -16.359 1 96.56 182 ASN A O 1
ATOM 13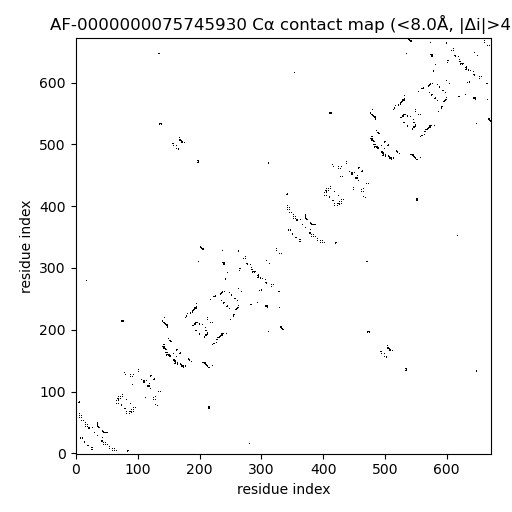73 N N . PHE A 1 183 ? 20.344 -9.469 -16.406 1 97.94 183 PHE A N 1
ATOM 1374 C CA . PHE A 1 183 ? 20.859 -10.219 -15.266 1 97.94 183 PHE A CA 1
ATOM 1375 C C . PHE A 1 183 ? 21.266 -11.625 -15.68 1 97.94 183 PHE A C 1
ATOM 1377 O O . PHE A 1 183 ? 20.734 -12.172 -16.641 1 97.94 183 PHE A O 1
ATOM 1384 N N . ASP A 1 184 ? 22.203 -12.227 -14.984 1 97.94 184 ASP A N 1
ATOM 1385 C CA . ASP A 1 184 ? 22.609 -13.609 -15.234 1 97.94 184 ASP A CA 1
ATOM 1386 C C . ASP A 1 184 ? 21.734 -14.586 -14.453 1 97.94 184 ASP A C 1
ATOM 1388 O O . ASP A 1 184 ? 22 -14.867 -13.281 1 97.94 184 ASP A O 1
ATOM 1392 N N . LEU A 1 185 ? 20.75 -15.156 -15.133 1 97.69 185 LEU A N 1
ATOM 1393 C CA . LEU A 1 185 ? 19.766 -16 -14.469 1 97.69 185 LEU A CA 1
ATOM 1394 C C . LEU A 1 185 ? 20.188 -17.469 -14.531 1 97.69 185 LEU A C 1
ATOM 1396 O O . LEU A 1 185 ? 19.5 -18.328 -13.969 1 97.69 185 LEU A O 1
ATOM 1400 N N . ARG A 1 186 ? 21.25 -17.875 -15.117 1 94.62 186 ARG A N 1
ATOM 1401 C CA . ARG A 1 186 ? 21.641 -19.234 -15.453 1 94.62 186 ARG A CA 1
ATOM 1402 C C . ARG A 1 186 ? 21.875 -20.062 -14.188 1 94.62 186 ARG A C 1
ATOM 1404 O O . ARG A 1 186 ? 21.703 -21.281 -14.195 1 94.62 186 ARG A O 1
ATOM 1411 N N . GLY A 1 187 ? 22.156 -19.391 -13.148 1 95.56 187 GLY A N 1
ATOM 1412 C CA . GLY A 1 187 ? 22.484 -20.109 -11.93 1 95.56 187 GLY A CA 1
ATOM 1413 C C . GLY A 1 187 ? 21.297 -20.344 -11.031 1 95.56 187 GLY A C 1
ATOM 1414 O O . GLY A 1 187 ? 21.406 -20.953 -9.969 1 95.56 187 GLY A O 1
ATOM 1415 N N . LEU A 1 188 ? 20.125 -19.969 -11.43 1 97.56 188 LEU A N 1
ATOM 1416 C CA . LEU A 1 188 ? 18.938 -20.094 -10.586 1 97.56 188 LEU A CA 1
ATOM 1417 C C . LEU A 1 188 ? 18.312 -21.469 -10.711 1 97.56 188 LEU A C 1
ATOM 1419 O O . LEU A 1 188 ? 18.016 -21.938 -11.82 1 97.56 188 LEU A O 1
ATOM 1423 N N . ASP A 1 189 ? 18.141 -22.141 -9.594 1 97.69 189 ASP A N 1
ATOM 1424 C CA . ASP A 1 189 ? 17.547 -23.469 -9.586 1 97.69 189 ASP A CA 1
ATOM 1425 C C . ASP A 1 189 ? 16.078 -23.406 -9.164 1 97.69 189 ASP A C 1
ATOM 1427 O O . ASP A 1 189 ? 15.305 -24.312 -9.453 1 97.69 189 ASP A O 1
ATOM 1431 N N . ARG A 1 190 ? 15.703 -22.281 -8.469 1 97.44 190 ARG A N 1
ATOM 1432 C CA . ARG A 1 190 ? 14.328 -22.172 -7.996 1 97.44 190 ARG A CA 1
ATOM 1433 C C . ARG A 1 190 ? 13.914 -20.703 -7.875 1 97.44 190 ARG A C 1
ATOM 1435 O O . ARG A 1 190 ? 14.727 -19.859 -7.504 1 97.44 190 ARG A O 1
ATOM 1442 N N . VAL A 1 191 ? 12.641 -20.5 -8.133 1 97.81 191 VAL A N 1
ATOM 1443 C CA . VAL A 1 191 ? 12.031 -19.188 -7.953 1 97.81 191 VAL A CA 1
ATOM 1444 C C . VAL A 1 191 ? 10.703 -19.328 -7.211 1 97.81 191 VAL A C 1
ATOM 1446 O O . VAL A 1 191 ? 9.898 -20.203 -7.527 1 97.81 191 VAL A O 1
ATOM 1449 N N . LEU A 1 192 ? 10.57 -18.562 -6.18 1 97.44 192 LEU A N 1
ATOM 1450 C CA . LEU A 1 192 ? 9.305 -18.438 -5.465 1 97.44 192 LEU A CA 1
ATOM 1451 C C . LEU A 1 192 ? 8.734 -17.031 -5.613 1 97.44 192 LEU A C 1
ATOM 1453 O O . LEU A 1 192 ? 9.398 -16.047 -5.277 1 97.44 192 LEU A O 1
ATOM 1457 N N . THR A 1 193 ? 7.586 -16.922 -6.234 1 95.69 193 THR A N 1
ATOM 1458 C CA . THR A 1 193 ? 6.891 -15.648 -6.27 1 95.69 193 THR A CA 1
ATOM 1459 C C . THR A 1 193 ? 5.859 -15.555 -5.148 1 95.69 193 THR A C 1
ATOM 1461 O O . THR A 1 193 ? 5.199 -16.547 -4.824 1 95.69 193 THR A O 1
ATOM 1464 N N . CYS A 1 194 ? 5.785 -14.398 -4.547 1 93.19 194 CYS A N 1
ATOM 1465 C CA . CYS A 1 194 ? 4.852 -14.141 -3.459 1 93.19 194 CYS A CA 1
ATOM 1466 C C . CYS A 1 194 ? 3.842 -13.07 -3.844 1 93.19 194 CYS A C 1
ATOM 1468 O O . CYS A 1 194 ? 4.219 -12 -4.316 1 93.19 194 CYS A O 1
ATOM 1470 N N . GLU A 1 195 ? 2.633 -13.352 -3.547 1 86.38 195 GLU A N 1
ATOM 1471 C CA . GLU A 1 195 ? 1.56 -12.43 -3.893 1 86.38 195 GLU A CA 1
ATOM 1472 C C . GLU A 1 195 ? 1.586 -11.195 -2.996 1 86.38 195 GLU A C 1
ATOM 1474 O O . GLU A 1 195 ? 1.377 -10.07 -3.465 1 86.38 195 GLU A O 1
ATOM 1479 N N . ASN A 1 196 ? 1.819 -11.445 -1.751 1 83.31 196 ASN A N 1
ATOM 1480 C CA . ASN A 1 196 ? 1.74 -10.344 -0.792 1 83.31 196 ASN A CA 1
ATOM 1481 C C . ASN A 1 196 ? 3.109 -10.016 -0.207 1 83.31 196 ASN A C 1
ATOM 1483 O O . ASN A 1 196 ? 3.988 -10.875 -0.142 1 83.31 196 ASN A O 1
ATOM 1487 N N . LEU A 1 197 ? 3.275 -8.797 0.275 1 83.44 197 LEU A N 1
ATOM 1488 C CA . LEU A 1 197 ? 4.559 -8.289 0.753 1 83.44 197 LEU A CA 1
ATOM 1489 C C . LEU A 1 197 ? 4.934 -8.938 2.082 1 83.44 197 LEU A C 1
ATOM 1491 O O . LEU A 1 197 ? 6.094 -9.297 2.295 1 83.44 197 LEU A O 1
ATOM 1495 N N . THR A 1 198 ? 3.979 -9.062 2.984 1 82.94 198 THR A N 1
ATOM 1496 C CA . THR A 1 198 ? 4.281 -9.562 4.324 1 82.94 198 THR A CA 1
ATOM 1497 C C . THR A 1 198 ? 4.871 -10.969 4.262 1 82.94 198 THR A C 1
ATOM 1499 O O . THR A 1 198 ? 5.945 -11.219 4.809 1 82.94 198 THR A O 1
ATOM 1502 N N . PRO A 1 199 ? 4.211 -11.898 3.566 1 88.38 199 PRO A N 1
ATOM 1503 C CA . PRO A 1 199 ? 4.828 -13.219 3.422 1 88.38 199 PRO A CA 1
ATOM 1504 C C . PRO A 1 199 ? 6.203 -13.156 2.762 1 88.38 199 PRO A C 1
ATOM 1506 O O . PRO A 1 199 ? 7.117 -13.883 3.166 1 88.38 199 PRO A O 1
ATOM 1509 N N . PHE A 1 200 ? 6.391 -12.289 1.802 1 92.5 200 PHE A N 1
ATOM 1510 C CA . PHE A 1 200 ? 7.684 -12.102 1.153 1 92.5 200 PHE A CA 1
ATOM 1511 C C . PHE A 1 200 ? 8.758 -11.758 2.176 1 92.5 200 PHE A C 1
ATOM 1513 O O . PHE A 1 200 ? 9.859 -12.305 2.133 1 92.5 200 PHE A O 1
ATOM 1520 N N . ARG A 1 201 ? 8.414 -10.977 3.029 1 88.69 201 ARG A N 1
ATOM 1521 C CA . ARG A 1 201 ? 9.383 -10.508 4.016 1 88.69 201 ARG A CA 1
ATOM 1522 C C . ARG A 1 201 ? 9.688 -11.594 5.043 1 88.69 201 ARG A C 1
ATOM 1524 O O . ARG A 1 201 ? 10.781 -11.633 5.609 1 88.69 201 ARG A O 1
ATOM 1531 N N . GLN A 1 202 ? 8.797 -12.445 5.242 1 88.25 202 GLN A N 1
ATOM 1532 C CA . GLN A 1 202 ? 8.906 -13.43 6.312 1 88.25 202 GLN A CA 1
ATOM 1533 C C . GLN A 1 202 ? 9.672 -14.664 5.848 1 88.25 202 GLN A C 1
ATOM 1535 O O . GLN A 1 202 ? 10.047 -15.516 6.66 1 88.25 202 GLN A O 1
ATOM 1540 N N . LEU A 1 203 ? 9.984 -14.719 4.578 1 93.62 203 LEU A N 1
ATOM 1541 C CA . LEU A 1 203 ? 10.531 -15.969 4.051 1 93.62 203 LEU A CA 1
ATOM 1542 C C . LEU A 1 203 ? 11.953 -15.758 3.541 1 93.62 203 LEU A C 1
ATOM 1544 O O . LEU A 1 203 ? 12.305 -14.664 3.102 1 93.62 203 LEU A O 1
ATOM 1548 N N . THR A 1 204 ? 12.719 -16.734 3.691 1 95.88 204 THR A N 1
ATOM 1549 C CA . THR A 1 204 ? 14.016 -16.906 3.031 1 95.88 204 THR A CA 1
ATOM 1550 C C . THR A 1 204 ? 14.062 -18.234 2.285 1 95.88 204 THR A C 1
ATOM 1552 O O . THR A 1 204 ? 13.18 -19.078 2.443 1 95.88 204 THR A O 1
ATOM 1555 N N . LEU A 1 205 ? 14.977 -18.344 1.371 1 97.19 205 LEU A N 1
ATOM 1556 C CA . LEU A 1 205 ? 15.188 -19.578 0.625 1 97.19 205 LEU A CA 1
ATOM 1557 C C . LEU A 1 205 ? 16.594 -20.109 0.847 1 97.19 205 LEU A C 1
ATOM 1559 O O . LEU A 1 205 ? 17.531 -19.328 1.104 1 97.19 205 LEU A O 1
ATOM 1563 N N . ASP A 1 206 ? 16.672 -21.406 0.688 1 96.38 206 ASP A N 1
ATOM 1564 C CA . ASP A 1 206 ? 18 -22.016 0.729 1 96.38 206 ASP A CA 1
ATOM 1565 C C . ASP A 1 206 ? 18.844 -21.562 -0.463 1 96.38 206 ASP A C 1
ATOM 1567 O O . ASP A 1 206 ? 20.062 -21.422 -0.345 1 96.38 206 ASP A O 1
ATOM 1571 N N . SER A 1 207 ? 18.219 -21.453 -1.549 1 97.5 207 SER A N 1
ATOM 1572 C CA . SER A 1 207 ? 18.812 -21 -2.803 1 97.5 207 SER A CA 1
ATOM 1573 C C . SER A 1 207 ? 17.75 -20.422 -3.738 1 97.5 207 SER A C 1
ATOM 1575 O O . SER A 1 207 ? 16.547 -20.594 -3.51 1 97.5 207 SER A O 1
ATOM 1577 N N . GLY A 1 208 ? 18.234 -19.719 -4.746 1 98.25 208 GLY A N 1
ATOM 1578 C CA . GLY A 1 208 ? 17.312 -19.234 -5.762 1 98.25 208 GLY A CA 1
ATOM 1579 C C . GLY A 1 208 ? 16.891 -17.797 -5.551 1 98.25 208 GLY A C 1
ATOM 1580 O O . GLY A 1 208 ? 17.703 -16.953 -5.141 1 98.25 208 GLY A O 1
ATOM 1581 N N . LEU A 1 209 ? 15.633 -17.547 -5.961 1 98.31 209 LEU A N 1
ATOM 1582 C CA . LEU A 1 209 ? 15.148 -16.172 -6.023 1 98.31 209 LEU A CA 1
ATOM 1583 C C . LEU A 1 209 ? 13.719 -16.078 -5.512 1 98.31 209 LEU A C 1
ATOM 1585 O O . LEU A 1 209 ? 12.867 -16.906 -5.863 1 98.31 209 LEU A O 1
ATOM 1589 N N . LEU A 1 210 ? 13.531 -15.203 -4.562 1 98.06 210 LEU A N 1
ATOM 1590 C CA . LEU A 1 210 ? 12.203 -14.859 -4.07 1 98.06 210 LEU A CA 1
ATOM 1591 C C . LEU A 1 210 ? 11.758 -13.508 -4.621 1 98.06 210 LEU A C 1
ATOM 1593 O O . LEU A 1 210 ? 12.492 -12.523 -4.543 1 98.06 210 LEU A O 1
ATOM 1597 N N . ILE A 1 211 ? 10.539 -13.477 -5.262 1 96.62 211 ILE A N 1
ATOM 1598 C CA . ILE A 1 211 ? 10.094 -12.258 -5.934 1 96.62 211 ILE A CA 1
ATOM 1599 C C . ILE A 1 211 ? 8.719 -11.852 -5.41 1 96.62 211 ILE A C 1
ATOM 1601 O O . ILE A 1 211 ? 7.848 -12.695 -5.219 1 96.62 211 ILE A O 1
ATOM 1605 N N . TYR A 1 212 ? 8.609 -10.562 -5.133 1 92.88 212 TYR A N 1
ATOM 1606 C CA . TYR A 1 212 ? 7.32 -9.93 -4.855 1 92.88 212 TYR A CA 1
ATOM 1607 C C . TYR A 1 212 ? 7.039 -8.805 -5.844 1 92.88 212 TYR A C 1
ATOM 1609 O O . TYR A 1 212 ? 7.941 -8.047 -6.207 1 92.88 212 TYR A O 1
ATOM 1617 N N . SER A 1 213 ? 5.895 -8.852 -6.332 1 81.5 213 SER A N 1
ATOM 1618 C CA . SER A 1 213 ? 5.453 -7.738 -7.16 1 81.5 213 SER A CA 1
ATOM 1619 C C . SER A 1 213 ? 4.109 -7.195 -6.688 1 81.5 213 SER A C 1
ATOM 1621 O O . SER A 1 213 ? 3.213 -7.965 -6.332 1 81.5 213 SER A O 1
ATOM 1623 N N . GLN A 1 214 ? 4.176 -5.926 -6.434 1 69.25 214 GLN A N 1
ATOM 1624 C CA . GLN A 1 214 ? 2.914 -5.297 -6.059 1 69.25 214 GLN A CA 1
ATOM 1625 C C . GLN A 1 214 ? 1.954 -5.238 -7.242 1 69.25 214 GLN A C 1
ATOM 1627 O O . GLN A 1 214 ? 2.324 -4.781 -8.328 1 69.25 214 GLN A O 1
ATOM 1632 N N . GLY A 1 215 ? 0.77 -5.711 -6.988 1 57.06 215 GLY A N 1
ATOM 1633 C CA . GLY A 1 215 ? -0.346 -5.531 -7.902 1 57.06 215 GLY A CA 1
ATOM 1634 C C . GLY A 1 215 ? -0.056 -6.035 -9.305 1 57.06 215 GLY A C 1
ATOM 1635 O O . GLY A 1 215 ? 0.492 -7.125 -9.477 1 57.06 215 GLY A O 1
ATOM 1636 N N . PHE A 1 216 ? 0.353 -4.918 -10.281 1 49.78 216 PHE A N 1
ATOM 1637 C CA . PHE A 1 216 ? 0.284 -4.926 -11.734 1 49.78 216 PHE A CA 1
ATOM 1638 C C . PHE A 1 216 ? 1.585 -5.441 -12.336 1 49.78 216 PHE A C 1
ATOM 1640 O O . PHE A 1 216 ? 1.722 -5.52 -13.562 1 49.78 216 PHE A O 1
ATOM 1647 N N . ALA A 1 217 ? 2.521 -5.656 -11.578 1 57 217 ALA A N 1
ATOM 1648 C CA . ALA A 1 217 ? 3.803 -5.953 -12.211 1 57 217 ALA A CA 1
ATOM 1649 C C . ALA A 1 217 ? 3.795 -7.34 -12.844 1 57 217 ALA A C 1
ATOM 1651 O O . ALA A 1 217 ? 4.805 -8.047 -12.82 1 57 217 ALA A O 1
ATOM 1652 N N . SER A 1 218 ? 2.564 -7.543 -13.398 1 67.38 218 SER A N 1
ATOM 1653 C CA . SER A 1 218 ? 2.387 -8.875 -13.969 1 67.38 218 SER A CA 1
ATOM 1654 C C . SER A 1 218 ? 3.232 -9.047 -15.227 1 67.38 218 SER A C 1
ATOM 1656 O O . SER A 1 218 ? 3.83 -10.109 -15.438 1 67.38 218 SER A O 1
ATOM 1658 N N . ARG A 1 219 ? 3.488 -7.883 -15.836 1 77.88 219 ARG A N 1
ATOM 1659 C CA . ARG A 1 219 ? 4.254 -8.055 -17.062 1 77.88 219 ARG A CA 1
ATOM 1660 C C . ARG A 1 219 ? 5.734 -8.266 -16.766 1 77.88 219 ARG A C 1
ATOM 1662 O O . ARG A 1 219 ? 6.363 -9.164 -17.328 1 77.88 219 ARG A O 1
ATOM 1669 N N . SER A 1 220 ? 6.23 -7.398 -15.875 1 87.81 220 SER A N 1
ATOM 1670 C CA . SER A 1 220 ? 7.637 -7.555 -15.516 1 87.81 220 SER A CA 1
ATOM 1671 C C . SER A 1 220 ? 7.895 -8.914 -14.875 1 87.81 220 SER A C 1
ATOM 1673 O O . SER A 1 220 ? 8.875 -9.586 -15.203 1 87.81 220 SER A O 1
ATOM 1675 N N . LEU A 1 221 ? 7.016 -9.281 -14.008 1 92.06 221 LEU A N 1
ATOM 1676 C CA . LEU A 1 221 ? 7.18 -10.57 -13.344 1 92.06 221 LEU A CA 1
ATOM 1677 C C . LEU A 1 221 ? 7.105 -11.711 -14.352 1 92.06 221 LEU A C 1
ATOM 1679 O O . LEU A 1 221 ? 7.914 -12.641 -14.305 1 92.06 221 LEU A O 1
ATOM 1683 N N . ALA A 1 222 ? 6.191 -11.617 -15.258 1 91.62 222 ALA A N 1
ATOM 1684 C CA . ALA A 1 222 ? 6.055 -12.633 -16.297 1 91.62 222 ALA A CA 1
ATOM 1685 C C . ALA A 1 222 ? 7.312 -12.719 -17.156 1 91.62 222 ALA A C 1
ATOM 1687 O O . ALA A 1 222 ? 7.734 -13.805 -17.547 1 91.62 222 ALA A O 1
ATOM 1688 N N . ALA A 1 223 ? 7.867 -11.602 -17.422 1 92.94 223 ALA A N 1
ATOM 1689 C CA . ALA A 1 223 ? 9.094 -11.57 -18.203 1 92.94 223 ALA A CA 1
ATOM 1690 C C . ALA A 1 223 ? 10.234 -12.281 -17.484 1 92.94 223 ALA A C 1
ATOM 1692 O O . ALA A 1 223 ? 11.016 -13.008 -18.109 1 92.94 223 ALA A O 1
ATOM 1693 N N . TRP A 1 224 ? 10.305 -12.102 -16.234 1 96.38 224 TRP A N 1
ATOM 1694 C CA . TRP A 1 224 ? 11.336 -12.781 -15.445 1 96.38 224 TRP A CA 1
ATOM 1695 C C . TRP A 1 224 ? 11.117 -14.289 -15.453 1 96.38 224 TRP A C 1
ATOM 1697 O O . TRP A 1 224 ? 12.07 -15.055 -15.625 1 96.38 224 TRP A O 1
ATOM 1707 N N . LEU A 1 225 ? 9.891 -14.68 -15.25 1 96.25 225 LEU A N 1
ATOM 1708 C CA . LEU A 1 225 ? 9.57 -16.109 -15.258 1 96.25 225 LEU A CA 1
ATOM 1709 C C . LEU A 1 225 ? 9.891 -16.719 -16.609 1 96.25 225 LEU A C 1
ATOM 1711 O O . LEU A 1 225 ? 10.43 -17.828 -16.672 1 96.25 225 LEU A O 1
ATOM 1715 N N . ALA A 1 226 ? 9.602 -16.016 -17.656 1 96.25 226 ALA A N 1
ATOM 1716 C CA . ALA A 1 226 ? 9.852 -16.516 -19.016 1 96.25 226 ALA A CA 1
ATOM 1717 C C . ALA A 1 226 ? 11.344 -16.672 -19.266 1 96.25 226 ALA A C 1
ATOM 1719 O O . ALA A 1 226 ? 11.758 -17.547 -20.031 1 96.25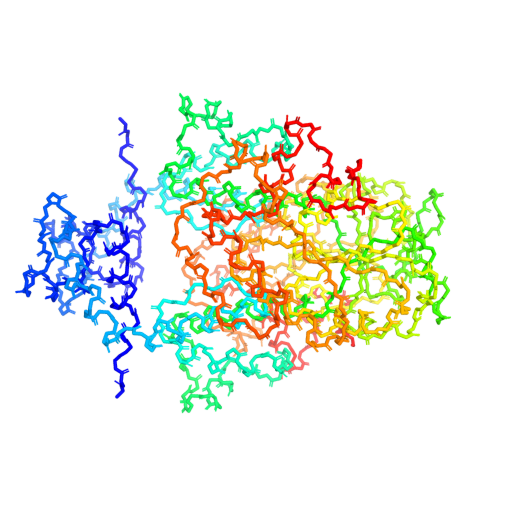 226 ALA A O 1
ATOM 1720 N N . ALA A 1 227 ? 12.109 -15.867 -18.656 1 97.19 227 ALA A N 1
ATOM 1721 C CA . ALA A 1 227 ? 13.539 -15.812 -18.938 1 97.19 227 ALA A CA 1
ATOM 1722 C C . ALA A 1 227 ? 14.289 -16.859 -18.109 1 97.19 227 ALA A C 1
ATOM 1724 O O . ALA A 1 227 ? 15.484 -17.094 -18.328 1 97.19 227 ALA A O 1
ATOM 1725 N N . LEU A 1 228 ? 13.633 -17.547 -17.219 1 97.25 228 LEU A N 1
ATOM 1726 C CA . LEU A 1 228 ? 14.289 -18.516 -16.344 1 97.25 228 LEU A CA 1
ATOM 1727 C C . LEU A 1 228 ? 14.805 -19.703 -17.141 1 97.25 228 LEU A C 1
ATOM 1729 O O . LEU A 1 228 ? 14.195 -20.094 -18.141 1 97.25 228 LEU A O 1
ATOM 1733 N N . PRO A 1 229 ? 15.891 -20.297 -16.609 1 96.44 229 PRO A N 1
ATOM 1734 C CA . PRO A 1 229 ? 16.312 -21.578 -17.219 1 96.44 229 PRO A CA 1
ATOM 1735 C C . PRO A 1 229 ? 15.227 -22.641 -17.156 1 96.44 229 PRO A C 1
ATOM 1737 O O . PRO A 1 229 ? 14.43 -22.656 -16.219 1 96.44 229 PRO A O 1
ATOM 1740 N N . GLN A 1 230 ? 15.281 -23.547 -18.109 1 94.5 230 GLN A N 1
ATOM 1741 C CA . GLN A 1 230 ? 14.25 -24.578 -18.234 1 94.5 230 GLN A CA 1
ATOM 1742 C C . GLN A 1 230 ? 14.211 -25.469 -16.984 1 94.5 230 GLN A C 1
ATOM 1744 O O . GLN A 1 230 ? 13.133 -25.906 -16.562 1 94.5 230 GLN A O 1
ATOM 1749 N N . GLU A 1 231 ? 15.289 -25.656 -16.391 1 95.81 231 GLU A N 1
ATOM 1750 C CA . GLU A 1 231 ? 15.383 -26.578 -15.258 1 95.81 231 GLU A CA 1
ATOM 1751 C C . GLU A 1 231 ? 14.969 -25.891 -13.961 1 95.81 231 GLU A C 1
ATOM 1753 O O . GLU A 1 231 ? 14.766 -26.562 -12.945 1 95.81 231 GLU A O 1
ATOM 1758 N N . CYS A 1 232 ? 14.883 -24.594 -14.016 1 97.31 232 CYS A N 1
ATOM 1759 C CA . CYS A 1 232 ? 14.516 -23.844 -12.82 1 97.31 232 CYS A CA 1
ATOM 1760 C C . CYS A 1 232 ? 13.062 -24.094 -12.438 1 97.31 232 CYS A C 1
ATOM 1762 O O . CYS A 1 232 ? 12.164 -23.953 -13.266 1 97.31 232 CYS A O 1
ATOM 1764 N N . VAL A 1 233 ? 12.875 -24.453 -11.172 1 96.94 233 VAL A N 1
ATOM 1765 C CA . VAL A 1 233 ? 11.523 -24.719 -10.695 1 96.94 233 VAL A CA 1
ATOM 1766 C C . VAL A 1 233 ? 10.875 -23.406 -10.242 1 96.94 233 VAL A C 1
ATOM 1768 O O . VAL A 1 233 ? 11.547 -22.547 -9.648 1 96.94 233 VAL A O 1
ATOM 1771 N N . TRP A 1 234 ? 9.578 -23.266 -10.516 1 96.69 234 TRP A N 1
ATOM 1772 C CA . TRP A 1 234 ? 8.836 -22.062 -10.117 1 96.69 234 TRP A CA 1
ATOM 1773 C C . TRP A 1 234 ? 7.621 -22.438 -9.273 1 96.69 234 TRP A C 1
ATOM 1775 O O . TRP A 1 234 ? 6.773 -23.219 -9.703 1 96.69 234 TRP A O 1
ATOM 1785 N N . ASP A 1 235 ? 7.582 -21.875 -8.047 1 96.62 235 ASP A N 1
ATOM 1786 C CA . ASP A 1 235 ? 6.414 -21.938 -7.18 1 96.62 235 ASP A CA 1
ATOM 1787 C C . ASP A 1 235 ? 5.812 -20.562 -6.961 1 96.62 235 ASP A C 1
ATOM 1789 O O . ASP A 1 235 ? 6.539 -19.562 -6.879 1 96.62 235 ASP A O 1
ATOM 1793 N N . HIS A 1 236 ? 4.52 -20.516 -6.914 1 95.19 236 HIS A N 1
ATOM 1794 C CA . HIS A 1 236 ? 3.818 -19.281 -6.598 1 95.19 236 HIS A CA 1
ATOM 1795 C C . HIS A 1 236 ? 3.066 -19.391 -5.273 1 95.19 236 HIS A C 1
ATOM 1797 O O . HIS A 1 236 ? 2.166 -20.219 -5.141 1 95.19 236 HIS A O 1
ATOM 1803 N N . PHE A 1 237 ? 3.48 -18.609 -4.336 1 95.88 237 PHE A N 1
ATOM 1804 C CA . PHE A 1 237 ? 2.805 -18.547 -3.049 1 95.88 237 PHE A CA 1
ATOM 1805 C C . PHE A 1 237 ? 1.768 -17.438 -3.037 1 95.88 237 PHE A C 1
ATOM 1807 O O . PHE A 1 237 ? 2.119 -16.25 -3.006 1 95.88 237 PHE A O 1
ATOM 1814 N N . GLY A 1 238 ? 0.541 -17.828 -3.08 1 91.06 238 GLY A N 1
ATOM 1815 C CA . GLY A 1 238 ? -0.549 -16.859 -3.133 1 91.06 238 GLY A CA 1
ATOM 1816 C C . GLY A 1 238 ? -1.688 -17.203 -2.188 1 91.06 238 GLY A C 1
ATOM 1817 O O . GLY A 1 238 ? -1.66 -18.234 -1.519 1 91.06 238 GLY A O 1
ATOM 1818 N N . ASP A 1 239 ? -2.639 -16.25 -2.107 1 85.31 239 ASP A N 1
ATOM 1819 C CA . ASP A 1 239 ? -3.871 -16.547 -1.385 1 85.31 239 ASP A CA 1
ATOM 1820 C C . ASP A 1 239 ? -4.652 -17.672 -2.066 1 85.31 239 ASP A C 1
ATOM 1822 O O . ASP A 1 239 ? -4.789 -17.688 -3.291 1 85.31 239 ASP A O 1
ATOM 1826 N N . LEU A 1 240 ? -5.055 -18.547 -1.243 1 87.88 240 LEU A N 1
ATOM 1827 C CA . LEU A 1 240 ? -5.945 -19.562 -1.805 1 87.88 240 LEU A CA 1
ATOM 1828 C C . LEU A 1 240 ? -7.387 -19.062 -1.829 1 87.88 240 LEU A C 1
ATOM 1830 O O . LEU A 1 240 ? -8.172 -19.391 -0.941 1 87.88 240 LEU A O 1
ATOM 1834 N N . ASP A 1 241 ? -7.719 -18.359 -2.799 1 81.5 241 ASP A N 1
ATOM 1835 C CA . ASP A 1 241 ? -9.039 -17.844 -3.129 1 81.5 241 ASP A CA 1
ATOM 1836 C C . ASP A 1 241 ? -9.172 -17.594 -4.629 1 81.5 241 ASP A C 1
ATOM 1838 O O . ASP A 1 241 ? -8.219 -17.781 -5.383 1 81.5 241 ASP A O 1
ATOM 1842 N N . PRO A 1 242 ? -10.32 -17.312 -5.102 1 80 242 PRO A N 1
ATOM 1843 C CA . PRO A 1 242 ? -10.5 -17.172 -6.547 1 80 242 PRO A CA 1
ATOM 1844 C C . PRO A 1 242 ? -9.562 -16.109 -7.148 1 80 242 PRO A C 1
ATOM 1846 O O . PRO A 1 242 ? -9 -16.328 -8.227 1 80 242 PRO A O 1
ATOM 1849 N N . ALA A 1 243 ? -9.352 -15.016 -6.473 1 77.19 243 ALA A N 1
ATOM 1850 C CA . ALA A 1 243 ? -8.477 -13.969 -6.988 1 77.19 243 ALA A CA 1
ATOM 1851 C C . ALA A 1 243 ? -7.027 -14.438 -7.039 1 77.19 243 ALA A C 1
ATOM 1853 O O . ALA A 1 243 ? -6.32 -14.172 -8.016 1 77.19 243 ALA A O 1
ATOM 1854 N N . GLY A 1 244 ? -6.617 -15.133 -5.953 1 85.56 244 GLY A N 1
ATOM 1855 C CA . GLY A 1 244 ? -5.262 -15.648 -5.926 1 85.56 244 GLY A CA 1
ATOM 1856 C C . GLY A 1 244 ? -4.988 -16.656 -7.023 1 85.56 244 GLY A C 1
ATOM 1857 O O . GLY A 1 244 ? -3.92 -16.641 -7.641 1 85.56 244 GLY A O 1
ATOM 1858 N N . LEU A 1 245 ? -5.93 -17.5 -7.289 1 87.31 245 LEU A N 1
ATOM 1859 C CA . LEU A 1 245 ? -5.793 -18.484 -8.359 1 87.31 245 LEU A CA 1
ATOM 1860 C C . LEU A 1 245 ? -5.773 -17.812 -9.719 1 87.31 245 LEU A C 1
ATOM 1862 O O . LEU A 1 245 ? -5.078 -18.25 -10.633 1 87.31 245 LEU A O 1
ATOM 1866 N N . ALA A 1 246 ? -6.562 -16.766 -9.852 1 84.06 246 ALA A N 1
ATOM 1867 C CA . ALA A 1 246 ? -6.586 -16.031 -11.109 1 84.06 246 ALA A CA 1
ATOM 1868 C C . ALA A 1 246 ? -5.238 -15.367 -11.383 1 84.06 246 ALA A C 1
ATOM 1870 O O . ALA A 1 246 ? -4.781 -15.328 -12.523 1 84.06 246 ALA A O 1
ATOM 1871 N N . ILE A 1 247 ? -4.66 -14.844 -10.367 1 84.94 247 ILE A N 1
ATOM 1872 C CA . ILE A 1 247 ? -3.346 -14.219 -10.5 1 84.94 247 ILE A CA 1
ATOM 1873 C C . ILE A 1 247 ? -2.324 -15.258 -10.953 1 84.94 247 ILE A C 1
ATOM 1875 O O . ILE A 1 247 ? -1.53 -15 -11.859 1 84.94 247 ILE A O 1
ATOM 1879 N N . PHE A 1 248 ? -2.314 -16.422 -10.352 1 91.06 248 PHE A N 1
ATOM 1880 C CA . PHE A 1 248 ? -1.412 -17.5 -10.727 1 91.06 248 PHE A CA 1
ATOM 1881 C C . PHE A 1 248 ? -1.619 -17.906 -12.188 1 91.06 248 PHE A C 1
ATOM 1883 O O . PHE A 1 248 ? -0.656 -18.031 -12.945 1 91.06 248 PHE A O 1
ATOM 1890 N N . GLU A 1 249 ? -2.855 -18.031 -12.539 1 89.94 249 GLU A N 1
ATOM 1891 C CA . GLU A 1 249 ? -3.158 -18.406 -13.914 1 89.94 249 GLU A CA 1
ATOM 1892 C C . GLU A 1 249 ? -2.66 -17.359 -14.906 1 89.94 249 GLU A C 1
ATOM 1894 O O . GLU A 1 249 ? -2.123 -17.703 -15.961 1 89.94 249 GLU A O 1
ATOM 1899 N N . ASP A 1 250 ? -2.895 -16.172 -14.594 1 86.5 250 ASP A N 1
ATOM 1900 C CA . ASP A 1 250 ? -2.441 -15.062 -15.438 1 86.5 250 ASP A CA 1
ATOM 1901 C C . ASP A 1 250 ? -0.926 -15.102 -15.625 1 86.5 250 ASP A C 1
ATOM 1903 O O . ASP A 1 250 ? -0.424 -14.859 -16.719 1 86.5 250 ASP A O 1
ATOM 1907 N N . LEU A 1 251 ? -0.208 -15.43 -14.586 1 90.25 251 LEU A N 1
ATOM 1908 C CA . LEU A 1 251 ? 1.247 -15.508 -14.648 1 90.25 251 LEU A CA 1
ATOM 1909 C C . LEU A 1 251 ? 1.683 -16.672 -15.539 1 90.25 251 LEU A C 1
ATOM 1911 O O . LEU A 1 251 ? 2.631 -16.547 -16.312 1 90.25 251 LEU A O 1
ATOM 1915 N N . VAL A 1 252 ? 0.983 -17.766 -15.391 1 92.88 252 VAL A N 1
ATOM 1916 C CA . VAL A 1 252 ? 1.281 -18.938 -16.234 1 92.88 252 VAL A CA 1
ATOM 1917 C C . VAL A 1 252 ? 1.093 -18.578 -17.703 1 92.88 252 VAL A C 1
ATOM 1919 O O . VAL A 1 252 ? 1.971 -18.828 -18.531 1 92.88 252 VAL A O 1
ATOM 1922 N N . HIS A 1 253 ? 0.048 -17.938 -17.953 1 90.56 253 HIS A N 1
ATOM 1923 C CA . HIS A 1 253 ? -0.285 -17.594 -19.328 1 90.56 253 HIS A CA 1
ATOM 1924 C C . HIS A 1 253 ? 0.695 -16.578 -19.906 1 90.56 253 HIS A C 1
ATOM 1926 O O . HIS A 1 253 ? 1.218 -16.75 -21 1 90.56 253 HIS A O 1
ATOM 1932 N N . LYS A 1 254 ? 0.958 -15.578 -19.203 1 88.19 254 LYS A N 1
ATOM 1933 C CA . LYS A 1 254 ? 1.78 -14.477 -19.703 1 88.19 254 LYS A CA 1
ATOM 1934 C C . LYS A 1 254 ? 3.246 -14.891 -19.812 1 88.19 254 LYS A C 1
ATOM 1936 O O . LYS A 1 254 ? 3.965 -14.422 -20.688 1 88.19 254 LYS A O 1
ATOM 1941 N N . SER A 1 255 ? 3.664 -15.695 -18.922 1 93.12 255 SER A N 1
ATOM 1942 C CA . SER A 1 255 ? 5.07 -16.078 -18.922 1 93.12 255 SER A CA 1
ATOM 1943 C C . SER A 1 255 ? 5.316 -17.281 -19.828 1 93.12 255 SER A C 1
ATOM 1945 O O . SER A 1 255 ? 6.445 -17.516 -20.266 1 93.12 255 SER A O 1
ATOM 1947 N N . GLY A 1 256 ? 4.309 -18.062 -20.016 1 93.19 256 GLY A N 1
ATOM 1948 C CA . GLY A 1 256 ? 4.473 -19.312 -20.734 1 93.19 256 GLY A CA 1
ATOM 1949 C C . GLY A 1 256 ? 5.184 -20.375 -19.906 1 93.19 256 GLY A C 1
ATOM 1950 O O . GLY A 1 256 ? 5.547 -21.438 -20.438 1 93.19 256 GLY A O 1
ATOM 1951 N N . ARG A 1 257 ? 5.363 -20.141 -18.656 1 93.69 257 ARG A N 1
ATOM 1952 C CA . ARG A 1 257 ? 6.062 -21.047 -17.766 1 93.69 257 ARG A CA 1
ATOM 1953 C C . ARG A 1 257 ? 5.078 -21.859 -16.922 1 93.69 257 ARG A C 1
ATOM 1955 O O . ARG A 1 257 ? 4.086 -21.312 -16.438 1 93.69 257 ARG A O 1
ATOM 1962 N N . GLN A 1 258 ? 5.434 -23.109 -16.797 1 93.25 258 GLN A N 1
ATOM 1963 C CA . GLN A 1 258 ? 4.652 -23.922 -15.883 1 93.25 258 GLN A CA 1
ATOM 1964 C C . GLN A 1 258 ? 5.195 -23.828 -14.461 1 93.25 258 GLN A C 1
ATOM 1966 O O . GLN A 1 258 ? 6.41 -23.75 -14.258 1 93.25 258 GLN A O 1
ATOM 1971 N N . GLY A 1 259 ? 4.262 -23.766 -13.508 1 93.69 259 GLY A N 1
ATOM 1972 C CA . GLY A 1 259 ? 4.641 -23.703 -12.109 1 93.69 259 GLY A CA 1
ATOM 1973 C C . GLY A 1 259 ? 3.619 -24.359 -11.188 1 93.69 259 GLY A C 1
ATOM 1974 O O . GLY A 1 259 ? 2.67 -24.984 -11.656 1 93.69 259 GLY A O 1
ATOM 1975 N N . ARG A 1 260 ? 3.967 -24.266 -9.945 1 94.12 260 ARG A N 1
ATOM 1976 C CA . ARG A 1 260 ? 3.086 -24.859 -8.938 1 94.12 260 ARG A CA 1
ATOM 1977 C C . ARG A 1 260 ? 2.561 -23.797 -7.984 1 94.12 260 ARG A C 1
ATOM 1979 O O . ARG A 1 260 ? 3.312 -22.922 -7.543 1 94.12 260 ARG A O 1
ATOM 1986 N N . PHE A 1 261 ? 1.253 -23.875 -7.676 1 94.56 261 PHE A N 1
ATOM 1987 C CA . PHE A 1 261 ? 0.641 -22.984 -6.699 1 94.56 261 PHE A CA 1
ATOM 1988 C C . PHE A 1 261 ? 0.801 -23.531 -5.285 1 94.56 261 PHE A C 1
ATOM 1990 O O . PHE A 1 261 ? 0.613 -24.734 -5.055 1 94.56 261 PHE A O 1
ATOM 1997 N N . CYS A 1 262 ? 1.195 -22.656 -4.375 1 93.5 262 CYS A N 1
ATOM 1998 C CA . CYS A 1 262 ? 1.265 -22.953 -2.947 1 93.5 262 CYS A CA 1
ATOM 1999 C C . CYS A 1 262 ? 0.384 -22 -2.15 1 93.5 262 CYS A C 1
ATOM 2001 O O . CYS A 1 262 ? 0.407 -20.781 -2.381 1 93.5 262 CYS A O 1
ATOM 2003 N N . PRO A 1 263 ? -0.432 -22.453 -1.229 1 90.88 263 PRO A N 1
ATOM 2004 C CA . PRO A 1 263 ? -0.474 -23.812 -0.702 1 90.88 263 PRO A CA 1
ATOM 2005 C C . PRO A 1 263 ? -1.384 -24.734 -1.516 1 90.88 263 PRO A C 1
ATOM 2007 O O . PRO A 1 263 ? -2.373 -24.281 -2.092 1 90.88 263 PRO A O 1
ATOM 2010 N N . SER A 1 264 ? -1 -26.031 -1.468 1 85.06 264 SER A N 1
ATOM 2011 C CA . SER A 1 264 ? -1.936 -27.031 -1.983 1 85.06 264 SER A CA 1
ATOM 2012 C C . SER A 1 264 ? -3.09 -27.25 -1.014 1 85.06 264 SER A C 1
ATOM 2014 O O . SER A 1 264 ? -2.889 -27.297 0.202 1 85.06 264 SER A O 1
ATOM 2016 N N . PRO A 1 265 ? -4.301 -27.297 -1.565 1 85 265 PRO A N 1
ATOM 2017 C CA . PRO A 1 265 ? -5.445 -27.547 -0.682 1 85 265 PRO A CA 1
ATOM 2018 C C . PRO A 1 265 ? -5.273 -28.797 0.161 1 85 265 PRO A C 1
ATOM 2020 O O . PRO A 1 265 ? -5.672 -28.828 1.328 1 85 265 PRO A O 1
ATOM 2023 N N . ARG A 1 266 ? -4.668 -29.844 -0.334 1 81.12 266 ARG A N 1
ATOM 2024 C CA . ARG A 1 266 ? -4.445 -31.094 0.387 1 81.12 266 ARG A CA 1
ATOM 2025 C C . ARG A 1 266 ? -3.549 -30.859 1.602 1 81.12 266 ARG A C 1
ATOM 2027 O O . ARG A 1 266 ? -3.76 -31.469 2.654 1 81.12 266 ARG A O 1
ATOM 2034 N N . ALA A 1 267 ? -2.664 -29.938 1.481 1 82.62 267 ALA A N 1
ATOM 2035 C CA . ALA A 1 267 ? -1.724 -29.656 2.561 1 82.62 267 ALA A CA 1
ATOM 2036 C C . ALA A 1 267 ? -2.408 -28.906 3.697 1 82.62 267 ALA A C 1
ATOM 2038 O O . ALA A 1 267 ? -1.938 -28.922 4.836 1 82.62 267 ALA A O 1
ATOM 2039 N N . LEU A 1 268 ? -3.512 -28.312 3.391 1 85.25 268 LEU A N 1
ATOM 2040 C CA . LEU A 1 268 ? -4.195 -27.453 4.363 1 85.25 268 LEU A CA 1
ATOM 2041 C C . LEU A 1 268 ? -5.109 -28.281 5.258 1 85.25 268 LEU A C 1
ATOM 2043 O O . LEU A 1 268 ? -5.547 -27.812 6.312 1 85.25 268 LEU A O 1
ATOM 2047 N N . GLU A 1 269 ? -5.328 -29.531 4.875 1 80.69 269 GLU A N 1
ATOM 2048 C CA . GLU A 1 269 ? -6.234 -30.375 5.645 1 80.69 269 GLU A CA 1
ATOM 2049 C C . GLU A 1 269 ? -5.742 -30.547 7.078 1 80.69 269 GLU A C 1
ATOM 2051 O O . GLU A 1 269 ? -6.539 -30.531 8.016 1 80.69 269 GLU A O 1
ATOM 2056 N N . HIS A 1 270 ? -4.465 -30.578 7.223 1 77.69 270 HIS A N 1
ATOM 2057 C CA . HIS A 1 270 ? -3.904 -30.828 8.547 1 77.69 270 HIS A CA 1
ATOM 2058 C C . HIS A 1 270 ? -3.84 -29.547 9.367 1 77.69 270 HIS A C 1
ATOM 2060 O O . HIS A 1 270 ? -3.588 -29.594 10.578 1 77.69 270 HIS A O 1
ATOM 2066 N N . LEU A 1 271 ? -4.078 -28.453 8.719 1 79.38 271 LEU A N 1
ATOM 2067 C CA . LEU A 1 271 ? -3.988 -27.172 9.414 1 79.38 271 LEU A CA 1
ATOM 2068 C C . LEU A 1 271 ? -5.371 -26.562 9.609 1 79.38 271 LEU A C 1
ATOM 2070 O O . LEU A 1 271 ? -5.492 -25.438 10.109 1 79.38 271 LEU A O 1
ATOM 2074 N N . ARG A 1 272 ? -6.344 -27.219 9.281 1 75.88 272 ARG A N 1
ATOM 2075 C CA . ARG A 1 272 ? -7.703 -26.688 9.25 1 75.88 272 ARG A CA 1
ATOM 2076 C C . ARG A 1 272 ? -8.086 -26.094 10.602 1 75.88 272 ARG A C 1
ATOM 2078 O O . ARG A 1 272 ? -8.742 -25.047 10.664 1 75.88 272 ARG A O 1
ATOM 2085 N N . GLU A 1 273 ? -7.637 -26.703 11.586 1 73.44 273 GLU A N 1
ATOM 2086 C CA . GLU A 1 273 ? -8.023 -26.281 12.93 1 73.44 273 GLU A CA 1
ATOM 2087 C C . GLU A 1 273 ? -7.367 -24.953 13.305 1 73.44 273 GLU A C 1
ATOM 2089 O O . GLU A 1 273 ? -7.848 -24.25 14.195 1 73.44 273 GLU A O 1
ATOM 2094 N N . HIS A 1 274 ? -6.293 -24.719 12.609 1 72.5 274 HIS A N 1
ATOM 2095 C CA . HIS A 1 274 ? -5.523 -23.531 12.953 1 72.5 274 HIS A CA 1
ATOM 2096 C C . HIS A 1 274 ? -5.844 -22.391 12 1 72.5 274 HIS A C 1
ATOM 2098 O O . HIS A 1 274 ? -5.32 -21.281 12.156 1 72.5 274 HIS A O 1
ATOM 2104 N N . LEU A 1 275 ? -6.66 -22.625 11.031 1 72.25 275 LEU A N 1
ATOM 2105 C CA . LEU A 1 275 ? -6.992 -21.609 10.039 1 72.25 275 LEU A CA 1
ATOM 2106 C C . LEU A 1 275 ? -8.32 -20.938 10.367 1 72.25 275 LEU A C 1
ATOM 2108 O O . LEU A 1 275 ? -9.227 -21.594 10.914 1 72.25 275 LEU A O 1
ATOM 2112 N N . PRO A 1 276 ? -8.25 -19.562 10.188 1 62.41 276 PRO A N 1
ATOM 2113 C CA . PRO A 1 276 ? -9.539 -18.906 10.445 1 62.41 276 PRO A CA 1
ATOM 2114 C C . PRO A 1 276 ? -10.664 -19.438 9.562 1 62.41 276 PRO A C 1
ATOM 2116 O O . PRO A 1 276 ? -10.414 -19.891 8.438 1 62.41 276 PRO A O 1
ATOM 2119 N N . GLN A 1 277 ? -11.766 -19.531 10.273 1 54.44 277 GLN A N 1
ATOM 2120 C CA . GLN A 1 277 ? -12.945 -19.969 9.555 1 54.44 277 GLN A CA 1
ATOM 2121 C C . GLN A 1 277 ? -13.32 -19 8.445 1 54.44 277 GLN A C 1
ATOM 2123 O O . GLN A 1 277 ? -13.375 -17.781 8.672 1 54.44 277 GLN A O 1
ATOM 2128 N N . TRP A 1 278 ? -12.828 -19.188 7.363 1 50.5 278 TRP A N 1
ATOM 2129 C CA . TRP A 1 278 ? -13.219 -18.281 6.281 1 50.5 278 TRP A CA 1
ATOM 2130 C C . TRP A 1 278 ? -14.695 -18.453 5.945 1 50.5 278 TRP A C 1
ATOM 2132 O O . TRP A 1 278 ? -15.203 -19.562 5.852 1 50.5 278 TRP A O 1
ATOM 2142 N N . ARG A 1 279 ? -15.32 -17.391 6.227 1 45.72 279 ARG A N 1
ATOM 2143 C CA . ARG A 1 279 ? -16.719 -17.281 5.836 1 45.72 279 ARG A CA 1
ATOM 2144 C C . ARG A 1 279 ? -16.891 -17.484 4.336 1 45.72 279 ARG A C 1
ATOM 2146 O O . ARG A 1 279 ? -15.969 -17.203 3.562 1 45.72 279 ARG A O 1
ATOM 2153 N N . ALA A 1 280 ? -17.781 -18.266 3.844 1 43.59 280 ALA A N 1
ATOM 2154 C CA . ALA A 1 280 ? -18.406 -18.891 2.684 1 43.59 280 ALA A CA 1
ATOM 2155 C C . ALA A 1 280 ? -18.297 -18 1.45 1 43.59 280 ALA A C 1
ATOM 2157 O O . ALA A 1 280 ? -18.625 -18.438 0.338 1 43.59 280 ALA A O 1
ATOM 2158 N N . HIS A 1 281 ? -18.281 -16.719 1.567 1 45.44 281 HIS A N 1
ATOM 2159 C CA . HIS A 1 281 ? -18.969 -16.078 0.457 1 45.44 281 HIS A CA 1
ATOM 2160 C C . HIS A 1 281 ? -18.172 -16.188 -0.832 1 45.44 281 HIS A C 1
ATOM 2162 O O . HIS A 1 281 ? -18.641 -15.773 -1.897 1 45.44 281 HIS A O 1
ATOM 2168 N N . GLN A 1 282 ? -16.906 -16.469 -0.763 1 55.03 282 GLN A N 1
ATOM 2169 C CA . GLN A 1 282 ? -16.344 -16.391 -2.105 1 55.03 282 GLN A CA 1
ATOM 2170 C C . GLN A 1 282 ? -16.328 -17.75 -2.789 1 55.03 282 GLN A C 1
ATOM 2172 O O . GLN A 1 282 ? -15.484 -18.594 -2.492 1 55.03 282 GLN A O 1
ATOM 2177 N N . ALA A 1 283 ? -17.516 -18.062 -3.367 1 62.12 283 ALA A N 1
ATOM 2178 C CA . ALA A 1 283 ? -17.734 -19.312 -4.074 1 62.12 283 ALA A CA 1
ATOM 2179 C C . ALA A 1 283 ? -16.688 -19.5 -5.184 1 62.12 283 ALA A C 1
ATOM 2181 O O . ALA A 1 283 ? -16.422 -18.562 -5.945 1 62.12 283 ALA A O 1
ATOM 2182 N N . PHE A 1 284 ? -15.805 -20.609 -5.023 1 74.69 284 PHE A N 1
ATOM 2183 C CA . PHE A 1 284 ? -14.93 -21 -6.125 1 74.69 284 PHE A CA 1
ATOM 2184 C C . PHE A 1 284 ? -15.75 -21.406 -7.344 1 74.69 284 PHE A C 1
ATOM 2186 O O . PHE A 1 284 ? -16.797 -22.062 -7.211 1 74.69 284 PHE A O 1
ATOM 2193 N N . GLN A 1 285 ? -15.5 -20.719 -8.453 1 77.25 285 GLN A N 1
ATOM 2194 C CA . GLN A 1 285 ? -16.031 -21.141 -9.742 1 77.25 285 GLN A CA 1
ATOM 2195 C C . GLN A 1 285 ? -14.953 -21.781 -10.602 1 77.25 285 GLN A C 1
ATOM 2197 O O . GLN A 1 285 ? -14.391 -21.141 -11.492 1 77.25 285 GLN A O 1
ATOM 2202 N N . PRO A 1 286 ? -14.766 -23.062 -10.406 1 84.19 286 PRO A N 1
ATOM 2203 C CA . PRO A 1 286 ? -13.6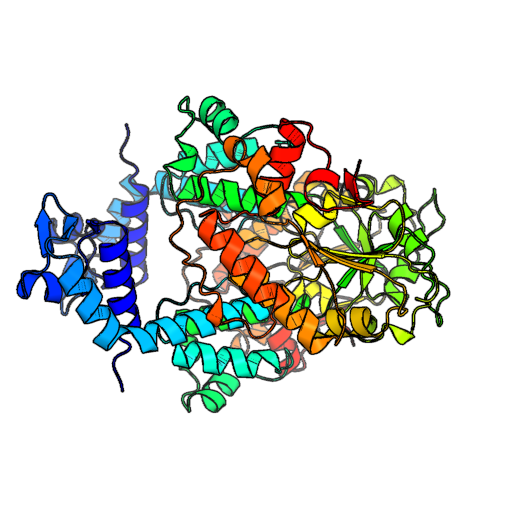09 -23.734 -11.008 1 84.19 286 PRO A CA 1
ATOM 2204 C C . PRO A 1 286 ? -13.609 -23.672 -12.531 1 84.19 286 PRO A C 1
ATOM 2206 O O . PRO A 1 286 ? -12.547 -23.547 -13.148 1 84.19 286 PRO A O 1
ATOM 2209 N N . ASP A 1 287 ? -14.75 -23.594 -13.125 1 81.62 287 ASP A N 1
ATOM 2210 C CA . ASP A 1 287 ? -14.859 -23.688 -14.578 1 81.62 287 ASP A CA 1
ATOM 2211 C C . ASP A 1 287 ? -14.445 -22.375 -15.242 1 81.62 287 ASP A C 1
ATOM 2213 O O . ASP A 1 287 ? -14.281 -22.312 -16.469 1 81.62 287 ASP A O 1
ATOM 2217 N N . ARG A 1 288 ? -14.234 -21.469 -14.461 1 79.56 288 ARG A N 1
ATOM 2218 C CA . ARG A 1 288 ? -13.852 -20.172 -15.016 1 79.56 288 ARG A CA 1
ATOM 2219 C C . ARG A 1 288 ? -12.375 -20.156 -15.406 1 79.56 288 ARG A C 1
ATOM 2221 O O . ARG A 1 288 ? -11.93 -19.297 -16.156 1 79.56 288 ARG A O 1
ATOM 2228 N N . TYR A 1 289 ? -11.703 -21.078 -14.883 1 87.62 289 TYR A N 1
ATOM 2229 C CA . TYR A 1 289 ? -10.266 -21.109 -15.117 1 87.62 289 TYR A CA 1
ATOM 2230 C C . TYR A 1 289 ? -9.938 -21.891 -16.375 1 87.62 289 TYR A C 1
ATOM 2232 O O . TYR A 1 289 ? -10.547 -22.938 -16.656 1 87.62 289 TYR A O 1
ATOM 2240 N N . ALA A 1 290 ? -9.039 -21.375 -17.141 1 85.94 290 ALA A N 1
ATOM 2241 C CA . ALA A 1 290 ? -8.68 -21.984 -18.422 1 85.94 290 ALA A CA 1
ATOM 2242 C C . ALA A 1 290 ? -7.645 -23.094 -18.234 1 85.94 290 ALA A C 1
ATOM 2244 O O . ALA A 1 290 ? -7.625 -24.062 -18.984 1 85.94 290 ALA A O 1
ATOM 2245 N N . THR A 1 291 ? -6.805 -22.953 -17.297 1 88.81 291 THR A N 1
ATOM 2246 C CA . THR A 1 291 ? -5.715 -23.906 -17.062 1 88.81 291 THR A CA 1
ATOM 2247 C C . THR A 1 291 ? -6.191 -25.078 -16.219 1 88.81 291 THR A C 1
ATOM 2249 O O . THR A 1 291 ? -6.734 -24.875 -15.125 1 88.81 291 THR A O 1
ATOM 2252 N N . ALA A 1 292 ? -5.895 -26.25 -16.672 1 90.44 292 ALA A N 1
ATOM 2253 C CA . ALA A 1 292 ? -6.359 -27.469 -16 1 90.44 292 ALA A CA 1
ATOM 2254 C C . ALA A 1 292 ? -5.852 -27.516 -14.562 1 90.44 292 ALA A C 1
ATOM 2256 O O . ALA A 1 292 ? -6.594 -27.906 -13.648 1 90.44 292 ALA A O 1
ATOM 2257 N N . GLU A 1 293 ? -4.645 -27.219 -14.391 1 89 293 GLU A N 1
ATOM 2258 C CA . GLU A 1 293 ? -4.047 -27.25 -13.062 1 89 293 GLU A CA 1
ATOM 2259 C C . GLU A 1 293 ? -4.773 -26.312 -12.102 1 89 293 GLU A C 1
ATOM 2261 O O . GLU A 1 293 ? -5.043 -26.672 -10.953 1 89 293 GLU A O 1
ATOM 2266 N N . VAL A 1 294 ? -5.09 -25.156 -12.555 1 91.44 294 VAL A N 1
ATOM 2267 C CA . VAL A 1 294 ? -5.754 -24.156 -11.727 1 91.44 294 VAL A CA 1
ATOM 2268 C C . VAL A 1 294 ? -7.191 -24.594 -11.445 1 91.44 294 VAL A C 1
ATOM 2270 O O . VAL A 1 294 ? -7.688 -24.422 -10.328 1 91.44 294 VAL A O 1
ATOM 2273 N N . ARG A 1 295 ? -7.781 -25.172 -12.453 1 92.5 295 ARG A N 1
ATOM 2274 C CA . ARG A 1 295 ? -9.125 -25.703 -12.273 1 92.5 295 ARG A CA 1
ATOM 2275 C C . ARG A 1 295 ? -9.148 -26.766 -11.188 1 92.5 295 ARG A C 1
ATOM 2277 O O . ARG A 1 295 ? -10.039 -26.781 -10.336 1 92.5 295 ARG A O 1
ATOM 2284 N N . ASP A 1 296 ? -8.219 -27.641 -11.258 1 91.69 296 ASP A N 1
ATOM 2285 C CA . ASP A 1 296 ? -8.117 -28.703 -10.266 1 91.69 296 ASP A CA 1
ATOM 2286 C C . ASP A 1 296 ? -7.938 -28.125 -8.859 1 91.69 296 ASP A C 1
ATOM 2288 O O . ASP A 1 296 ? -8.562 -28.594 -7.906 1 91.69 296 ASP A O 1
ATOM 2292 N N . LEU A 1 297 ? -7.113 -27.172 -8.742 1 90.75 297 LEU A N 1
ATOM 2293 C CA . LEU A 1 297 ? -6.898 -26.5 -7.457 1 90.75 297 LEU A CA 1
ATOM 2294 C C . LEU A 1 297 ? -8.195 -25.891 -6.941 1 90.75 297 LEU A C 1
ATOM 2296 O O . LEU A 1 297 ? -8.5 -25.984 -5.75 1 90.75 297 LEU A O 1
ATOM 2300 N N . ALA A 1 298 ? -8.922 -25.266 -7.805 1 89.81 298 ALA A N 1
ATOM 2301 C CA . ALA A 1 298 ? -10.188 -24.625 -7.445 1 89.81 298 ALA A CA 1
ATOM 2302 C C . ALA A 1 298 ? -11.195 -25.656 -6.961 1 89.81 298 ALA A C 1
ATOM 2304 O O . ALA A 1 298 ? -11.922 -25.422 -5.992 1 89.81 298 ALA A O 1
ATOM 2305 N N . TYR A 1 299 ? -11.242 -26.766 -7.66 1 90.19 299 TYR A N 1
ATOM 2306 C CA . TYR A 1 299 ? -12.133 -27.828 -7.238 1 90.19 299 TYR A CA 1
ATOM 2307 C C . TYR A 1 299 ? -11.781 -28.312 -5.84 1 90.19 299 TYR A C 1
ATOM 2309 O O . TYR A 1 299 ? -12.664 -28.516 -5 1 90.19 299 TYR A O 1
ATOM 2317 N N . GLN A 1 300 ? -10.531 -28.531 -5.648 1 87.88 300 GLN A N 1
ATOM 2318 C CA . GLN A 1 300 ? -10.07 -29.016 -4.352 1 87.88 300 GLN A CA 1
ATOM 2319 C C . GLN A 1 300 ? -10.375 -28 -3.25 1 87.88 300 GLN A C 1
ATOM 2321 O O . GLN A 1 300 ? -10.805 -28.375 -2.158 1 87.88 300 GLN A O 1
ATOM 2326 N N . ALA A 1 301 ? -10.133 -26.75 -3.525 1 85.75 301 ALA A N 1
ATOM 2327 C CA . ALA A 1 301 ? -10.391 -25.703 -2.545 1 85.75 301 ALA A CA 1
ATOM 2328 C C . ALA A 1 301 ? -11.875 -25.594 -2.236 1 85.75 301 ALA A C 1
ATOM 2330 O O . ALA A 1 301 ? -12.266 -25.406 -1.081 1 85.75 301 ALA A O 1
ATOM 2331 N N . ALA A 1 302 ? -12.672 -25.688 -3.256 1 83.31 302 ALA A N 1
ATOM 2332 C CA . ALA A 1 302 ? -14.125 -25.641 -3.084 1 83.31 302 ALA A CA 1
ATOM 2333 C C . ALA A 1 302 ? -14.602 -26.797 -2.197 1 83.31 302 ALA A C 1
ATOM 2335 O O . ALA A 1 302 ? -15.461 -26.594 -1.338 1 83.31 302 ALA A O 1
ATOM 2336 N N . ALA A 1 303 ? -14.055 -27.891 -2.436 1 81.81 303 ALA A N 1
ATOM 2337 C CA . ALA A 1 303 ? -14.43 -29.078 -1.666 1 81.81 303 ALA A CA 1
ATOM 2338 C C . ALA A 1 303 ? -14.055 -28.922 -0.196 1 81.81 303 ALA A C 1
ATOM 2340 O O . ALA A 1 303 ? -14.789 -29.375 0.69 1 81.81 303 ALA A O 1
ATOM 2341 N N . LEU A 1 304 ? -12.953 -28.328 -0.026 1 77.19 304 LEU A N 1
ATOM 2342 C CA . LEU A 1 304 ? -12.492 -28.094 1.336 1 77.19 304 LEU A CA 1
ATOM 2343 C C . LEU A 1 304 ? -13.305 -26.984 2.004 1 77.19 304 LEU A C 1
ATOM 2345 O O . LEU A 1 304 ? -13.367 -26.906 3.232 1 77.19 304 LEU A O 1
ATOM 2349 N N . GLY A 1 305 ? -13.82 -26.141 1.192 1 73.88 305 GLY A N 1
ATOM 2350 C CA . GLY A 1 305 ? -14.641 -25.047 1.712 1 73.88 305 GLY A CA 1
ATOM 2351 C C . GLY A 1 305 ? -13.844 -23.984 2.422 1 73.88 305 GLY A C 1
ATOM 2352 O O . GLY A 1 305 ? -14.289 -23.438 3.436 1 73.88 305 GLY A O 1
ATOM 2353 N N . THR A 1 306 ? -12.594 -23.797 1.94 1 69.94 306 THR A N 1
ATOM 2354 C CA . THR A 1 306 ? -11.773 -22.844 2.684 1 69.94 306 THR A CA 1
ATOM 2355 C C . THR A 1 306 ? -11.031 -21.906 1.733 1 69.94 306 THR A C 1
ATOM 2357 O O . THR A 1 306 ? -10.68 -22.312 0.621 1 69.94 306 THR A O 1
ATOM 2360 N N . ALA A 1 307 ? -11.109 -20.656 2.014 1 76.62 307 ALA A N 1
ATOM 2361 C CA . ALA A 1 307 ? -10.18 -19.656 1.49 1 76.62 307 ALA A CA 1
ATOM 2362 C C . ALA A 1 307 ? -9.148 -19.266 2.545 1 76.62 307 ALA A C 1
ATOM 2364 O O . ALA A 1 307 ? -9.477 -19.156 3.729 1 76.62 307 ALA A O 1
ATOM 2365 N N . VAL A 1 308 ? -7.883 -19.297 2.066 1 82.38 308 VAL A N 1
ATOM 2366 C CA . VAL A 1 308 ? -6.828 -19.062 3.051 1 82.38 308 VAL A CA 1
ATOM 2367 C C . VAL A 1 308 ? -5.938 -17.906 2.604 1 82.38 308 VAL A C 1
ATOM 2369 O O . VAL A 1 308 ? -5.422 -17.906 1.482 1 82.38 308 VAL A O 1
ATOM 2372 N N . GLU A 1 309 ? -5.809 -16.984 3.49 1 82.25 309 GLU A N 1
ATOM 2373 C CA . GLU A 1 309 ? -4.859 -15.891 3.279 1 82.25 309 GLU A CA 1
ATOM 2374 C C . GLU A 1 309 ? -3.438 -16.328 3.621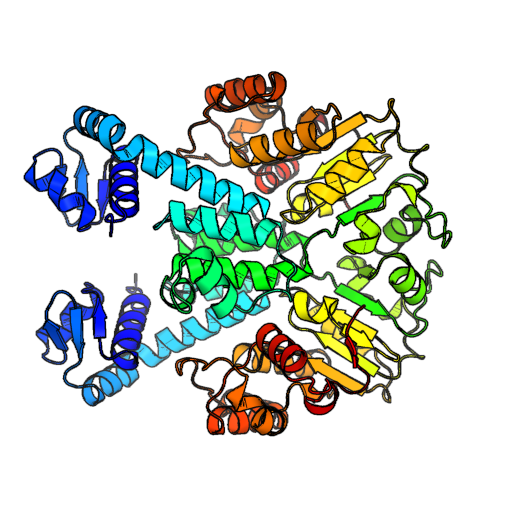 1 82.25 309 GLU A C 1
ATOM 2376 O O . GLU A 1 309 ? -3.223 -17.062 4.582 1 82.25 309 GLU A O 1
ATOM 2381 N N . GLN A 1 310 ? -2.432 -15.805 2.844 1 86.69 310 GLN A N 1
ATOM 2382 C CA . GLN A 1 310 ? -1.027 -16.125 3.08 1 86.69 310 GLN A CA 1
ATOM 2383 C C . GLN A 1 310 ? -0.635 -15.836 4.527 1 86.69 310 GLN A C 1
ATOM 2385 O O . GLN A 1 310 ? -0.004 -16.672 5.18 1 86.69 310 GLN A O 1
ATOM 2390 N N . GLU A 1 311 ? -1.04 -14.656 5 1 82.81 311 GLU A N 1
ATOM 2391 C CA . GLU A 1 311 ? -0.644 -14.211 6.336 1 82.81 311 GLU A CA 1
ATOM 2392 C C . GLU A 1 311 ? -1.225 -15.125 7.414 1 82.81 311 GLU A C 1
ATOM 2394 O O . GLU A 1 311 ? -0.54 -15.461 8.383 1 82.81 311 GLU A O 1
ATOM 2399 N N . SER A 1 312 ? -2.447 -15.5 7.199 1 78.12 312 SER A N 1
ATOM 2400 C CA . SER A 1 312 ? -3.09 -16.406 8.148 1 78.12 312 SER A CA 1
ATOM 2401 C C . SER A 1 312 ? -2.42 -17.781 8.148 1 78.12 312 SER A C 1
ATOM 2403 O O . SER A 1 312 ? -2.268 -18.406 9.203 1 78.12 312 SER A O 1
ATOM 2405 N N . LEU A 1 313 ? -2.117 -18.188 7.008 1 85.25 313 LEU A N 1
ATOM 2406 C CA . LEU A 1 313 ? -1.464 -19.484 6.883 1 85.25 313 LEU A CA 1
ATOM 2407 C C . LEU A 1 313 ? -0.099 -19.469 7.562 1 85.25 313 LEU A C 1
ATOM 2409 O O . LEU A 1 313 ? 0.232 -20.391 8.312 1 85.25 313 LEU A O 1
ATOM 2413 N N . LEU A 1 314 ? 0.729 -18.484 7.312 1 85.81 314 LEU A N 1
ATOM 2414 C CA . LEU A 1 314 ? 2.049 -18.391 7.926 1 85.81 314 LEU A CA 1
ATOM 2415 C C . LEU A 1 314 ? 1.936 -18.25 9.445 1 85.81 314 LEU A C 1
ATOM 2417 O O . LEU A 1 314 ? 2.736 -18.828 10.18 1 85.81 314 LEU A O 1
ATOM 2421 N N . ALA A 1 315 ? 0.938 -17.5 9.859 1 78.94 315 ALA A N 1
ATOM 2422 C CA . ALA A 1 315 ? 0.706 -17.391 11.297 1 78.94 315 ALA A CA 1
ATOM 2423 C C . ALA A 1 315 ? 0.356 -18.734 11.906 1 78.94 315 ALA A C 1
ATOM 2425 O O . ALA A 1 315 ? 0.831 -19.078 12.992 1 78.94 315 ALA A O 1
ATOM 2426 N N . ALA A 1 316 ? -0.477 -19.453 11.266 1 81.12 316 ALA A N 1
ATOM 2427 C CA . ALA A 1 316 ? -0.864 -20.781 11.734 1 81.12 316 ALA A CA 1
ATOM 2428 C C . ALA A 1 316 ? 0.345 -21.703 11.805 1 81.12 316 ALA A C 1
ATOM 2430 O O . ALA A 1 316 ? 0.492 -22.469 12.758 1 81.12 316 ALA A O 1
ATOM 2431 N N . CYS A 1 317 ? 1.18 -21.641 10.805 1 85.75 317 CYS A N 1
ATOM 2432 C CA . CYS A 1 317 ? 2.389 -22.469 10.797 1 85.75 317 CYS A CA 1
ATOM 2433 C C . CYS A 1 317 ? 3.307 -22.094 11.953 1 85.75 317 CYS A C 1
ATOM 2435 O O . CYS A 1 317 ? 3.836 -22.969 12.633 1 85.75 317 CYS A O 1
ATOM 2437 N N . ALA A 1 318 ? 3.461 -20.828 12.148 1 83.06 318 ALA A N 1
ATOM 2438 C CA . ALA A 1 318 ? 4.324 -20.359 13.227 1 83.06 318 ALA A CA 1
ATOM 2439 C C . ALA A 1 318 ? 3.801 -20.828 14.586 1 83.06 318 ALA A C 1
ATOM 2441 O O . ALA A 1 318 ? 4.574 -21.234 15.445 1 83.06 318 ALA A O 1
ATOM 2442 N N . ARG A 1 319 ? 2.566 -20.797 14.75 1 76.25 319 ARG A N 1
ATOM 2443 C CA . ARG A 1 319 ? 1.94 -21.141 16.016 1 76.25 319 ARG A CA 1
ATOM 2444 C C . ARG A 1 319 ? 1.969 -22.656 16.25 1 76.25 319 ARG A C 1
ATOM 2446 O O . ARG A 1 319 ? 2.16 -23.109 17.375 1 76.25 319 ARG A O 1
ATOM 2453 N N . SER A 1 320 ? 1.754 -23.359 15.25 1 80.44 320 SER A N 1
ATOM 2454 C CA . SER A 1 320 ? 1.62 -24.812 15.383 1 80.44 320 SER A CA 1
ATOM 2455 C C . SER A 1 320 ? 2.977 -25.5 15.289 1 80.44 320 SER A C 1
ATOM 2457 O O . SER A 1 320 ? 3.104 -26.688 15.625 1 80.44 320 SER A O 1
ATOM 2459 N N . GLY A 1 321 ? 3.955 -24.766 14.781 1 83.06 321 GLY A N 1
ATOM 2460 C CA . GLY A 1 321 ? 5.273 -25.344 14.602 1 83.06 321 GLY A CA 1
ATOM 2461 C C . GLY A 1 321 ? 5.383 -26.219 13.367 1 83.06 321 GLY A C 1
ATOM 2462 O O . GLY A 1 321 ? 6.289 -27.047 13.258 1 83.06 321 GLY A O 1
ATOM 2463 N N . VAL A 1 322 ? 4.43 -26.078 12.492 1 85.75 322 VAL A N 1
ATOM 2464 C CA . VAL A 1 322 ? 4.441 -26.828 11.242 1 85.75 322 VAL A CA 1
ATOM 2465 C C . VAL A 1 322 ? 5.5 -26.25 10.305 1 85.75 322 VAL A C 1
ATOM 2467 O O . VAL A 1 322 ? 5.617 -25.031 10.164 1 85.75 322 VAL A O 1
ATOM 2470 N N . ASP A 1 323 ? 6.18 -27.188 9.664 1 89.25 323 ASP A N 1
ATOM 2471 C CA . ASP A 1 323 ? 7.219 -26.781 8.719 1 89.25 323 ASP A CA 1
ATOM 2472 C C . ASP A 1 323 ? 6.605 -26.188 7.457 1 89.25 323 ASP A C 1
ATOM 2474 O O . ASP A 1 323 ? 5.59 -26.672 6.961 1 89.25 323 ASP A O 1
ATOM 2478 N N . LEU A 1 324 ? 7.312 -25.203 6.934 1 91.88 324 LEU A N 1
ATOM 2479 C CA . LEU A 1 324 ? 6.832 -24.516 5.734 1 91.88 324 LEU A CA 1
ATOM 2480 C C . LEU A 1 324 ? 6.777 -25.484 4.551 1 91.88 324 LEU A C 1
ATOM 2482 O O . LEU A 1 324 ? 5.938 -25.328 3.66 1 91.88 324 LEU A O 1
ATOM 2486 N N . ALA A 1 325 ? 7.633 -26.469 4.566 1 90.44 325 ALA A N 1
ATOM 2487 C CA . ALA A 1 325 ? 7.637 -27.469 3.51 1 90.44 325 ALA A CA 1
ATOM 2488 C C . ALA A 1 325 ? 6.328 -28.266 3.498 1 90.44 325 ALA A C 1
ATOM 2490 O O . ALA A 1 325 ? 5.883 -28.719 2.443 1 90.44 325 ALA A O 1
ATOM 2491 N N . ALA A 1 326 ? 5.703 -28.344 4.605 1 88.94 326 ALA A N 1
ATOM 2492 C CA . ALA A 1 326 ? 4.461 -29.094 4.738 1 88.94 326 ALA A CA 1
ATOM 2493 C C . ALA A 1 326 ? 3.322 -28.422 3.98 1 88.94 326 ALA A C 1
ATOM 2495 O O . ALA A 1 326 ? 2.365 -29.078 3.568 1 88.94 326 ALA A O 1
ATOM 2496 N N . ILE A 1 327 ? 3.477 -27.188 3.758 1 89.12 327 ILE A N 1
ATOM 2497 C CA . ILE A 1 327 ? 2.418 -26.484 3.037 1 89.12 327 ILE A CA 1
ATOM 2498 C C . ILE A 1 327 ? 2.861 -26.219 1.602 1 89.12 327 ILE A C 1
ATOM 2500 O O . ILE A 1 327 ? 2.26 -25.406 0.901 1 89.12 327 ILE A O 1
ATOM 2504 N N . GLY A 1 328 ? 3.939 -26.797 1.17 1 89.69 328 GLY A N 1
ATOM 2505 C CA . GLY A 1 328 ? 4.371 -26.719 -0.217 1 89.69 328 GLY A CA 1
ATOM 2506 C C . GLY A 1 328 ? 5.484 -25.719 -0.448 1 89.69 328 GLY A C 1
ATOM 2507 O O . GLY A 1 328 ? 5.918 -25.516 -1.584 1 89.69 328 GLY A O 1
ATOM 2508 N N . LEU A 1 329 ? 5.906 -25.047 0.549 1 93.12 329 LEU A N 1
ATOM 2509 C CA . LEU A 1 329 ? 6.992 -24.078 0.403 1 93.12 329 LEU A CA 1
ATOM 2510 C C . LEU A 1 329 ? 8.352 -24.75 0.594 1 93.12 329 LEU A C 1
ATOM 2512 O O . LEU A 1 329 ? 9.07 -24.453 1.55 1 93.12 329 LEU A O 1
ATOM 2516 N N . ASN A 1 330 ? 8.672 -25.531 -0.442 1 89.19 330 ASN A N 1
ATOM 2517 C CA . ASN A 1 330 ? 9.922 -26.281 -0.392 1 89.19 330 ASN A CA 1
ATOM 2518 C C . ASN A 1 330 ? 11.141 -25.359 -0.479 1 89.19 330 ASN A C 1
ATOM 2520 O O . ASN A 1 330 ? 11.172 -24.453 -1.307 1 89.19 330 ASN A O 1
ATOM 2524 N N . GLY A 1 331 ? 12.117 -25.609 0.415 1 92.56 331 GLY A N 1
ATOM 2525 C CA . GLY A 1 331 ? 13.336 -24.828 0.395 1 92.56 331 GLY A CA 1
ATOM 2526 C C . GLY A 1 331 ? 13.195 -23.469 1.063 1 92.56 331 GLY A C 1
ATOM 2527 O O . GLY A 1 331 ? 14.133 -22.672 1.072 1 92.56 331 GLY A O 1
ATOM 2528 N N . ALA A 1 332 ? 11.977 -23.172 1.557 1 94.31 332 ALA A N 1
ATOM 2529 C CA . ALA A 1 332 ? 11.742 -21.891 2.229 1 94.31 332 ALA A CA 1
ATOM 2530 C C . ALA A 1 332 ? 11.859 -22.031 3.742 1 94.31 332 ALA A C 1
ATOM 2532 O O . ALA A 1 332 ? 11.586 -23.109 4.293 1 94.31 332 ALA A O 1
ATOM 2533 N N . SER A 1 333 ? 12.32 -21.047 4.406 1 93.25 333 SER A N 1
ATOM 2534 C CA . SER A 1 333 ? 12.383 -20.953 5.863 1 93.25 333 SER A CA 1
ATOM 2535 C C . SER A 1 333 ? 12.023 -19.562 6.34 1 93.25 333 SER A C 1
ATOM 2537 O O . SER A 1 333 ? 11.75 -18.672 5.531 1 93.25 333 SER A O 1
ATOM 2539 N N . TRP A 1 334 ? 11.852 -19.438 7.582 1 89.81 334 TRP A N 1
ATOM 2540 C CA . TRP A 1 334 ? 11.508 -18.141 8.164 1 89.81 334 TRP A CA 1
ATOM 2541 C C . TRP A 1 334 ? 12.688 -17.172 8.102 1 89.81 334 TRP A C 1
ATOM 2543 O O . TRP A 1 334 ? 13.836 -17.578 8.336 1 89.81 334 TRP A O 1
ATOM 2553 N N . ALA A 1 335 ? 12.281 -15.906 7.688 1 85.44 335 ALA A N 1
ATOM 2554 C CA . ALA A 1 335 ? 13.312 -14.867 7.707 1 85.44 335 ALA A CA 1
ATOM 2555 C C . ALA A 1 335 ? 13.625 -14.43 9.133 1 85.44 335 ALA A C 1
ATOM 2557 O O . ALA A 1 335 ? 12.727 -14.328 9.969 1 85.44 335 ALA A O 1
ATOM 2558 N N . GLY A 1 336 ? 14.836 -14.617 9.57 1 68.38 336 GLY A N 1
ATOM 2559 C CA . GLY A 1 336 ? 15.25 -14.234 10.914 1 68.38 336 GLY A CA 1
ATOM 2560 C C . GLY A 1 336 ? 15.164 -12.742 11.172 1 68.38 336 GLY A C 1
ATOM 2561 O O . GLY A 1 336 ? 15.141 -11.945 10.227 1 68.38 336 GLY A O 1
ATOM 2562 N N . MET B 1 1 ? -22.719 0.343 28.672 1 33.72 1 MET B N 1
ATOM 2563 C CA . MET B 1 1 ? -21.875 0.354 27.469 1 33.72 1 MET B CA 1
ATOM 2564 C C . MET B 1 1 ? -22.062 1.65 26.688 1 33.72 1 MET B C 1
ATOM 2566 O O . MET B 1 1 ? -23.172 1.965 26.25 1 33.72 1 MET B O 1
ATOM 2570 N N . ASN B 1 2 ? -21.406 2.645 26.953 1 47 2 ASN B N 1
ATOM 2571 C CA . ASN B 1 2 ? -21.578 4.008 26.469 1 47 2 ASN B CA 1
ATOM 2572 C C . ASN B 1 2 ? -21.703 4.043 24.938 1 47 2 ASN B C 1
ATOM 2574 O O . ASN B 1 2 ? -20.922 3.42 24.234 1 47 2 ASN B O 1
ATOM 2578 N N . GLU B 1 3 ? -22.891 4.344 24.469 1 66.69 3 GLU B N 1
ATOM 2579 C CA . GLU B 1 3 ? -23.312 4.359 23.078 1 66.69 3 GLU B CA 1
ATOM 2580 C C . GLU B 1 3 ? -22.359 5.176 22.219 1 66.69 3 GLU B C 1
ATOM 2582 O O . GLU B 1 3 ? -21.969 6.285 22.594 1 66.69 3 GLU B O 1
ATOM 2587 N N . ASP B 1 4 ? -21.656 4.629 21.422 1 77.94 4 ASP B N 1
ATOM 2588 C CA . ASP B 1 4 ? -20.75 5.301 20.484 1 77.94 4 ASP B CA 1
ATOM 2589 C C . ASP B 1 4 ? -21.5 6.324 19.641 1 77.94 4 ASP B C 1
ATOM 2591 O O . ASP B 1 4 ? -22.281 5.953 18.766 1 77.94 4 ASP B O 1
ATOM 2595 N N . ILE B 1 5 ? -21.391 7.598 20.016 1 84.38 5 ILE B N 1
ATOM 2596 C CA . ILE B 1 5 ? -22.172 8.633 19.344 1 84.38 5 ILE B CA 1
ATOM 2597 C C . ILE B 1 5 ? -21.375 9.172 18.156 1 84.38 5 ILE B C 1
ATOM 2599 O O . ILE B 1 5 ? -21.812 10.109 17.484 1 84.38 5 ILE B O 1
ATOM 2603 N N . LEU B 1 6 ? -20.25 8.609 17.906 1 87.56 6 LEU B N 1
ATOM 2604 C CA . LEU B 1 6 ? -19.422 9.117 16.828 1 87.56 6 LEU B CA 1
ATOM 2605 C C . LEU B 1 6 ? -20.156 9.055 15.492 1 87.56 6 LEU B C 1
ATOM 2607 O O . LEU B 1 6 ? -20.156 10.023 14.727 1 87.56 6 LEU B O 1
ATOM 2611 N N . PRO B 1 7 ? -20.922 8.047 15.234 1 83.62 7 PRO B N 1
ATOM 2612 C CA . PRO B 1 7 ? -21.656 8.023 13.961 1 83.62 7 PRO B CA 1
ATOM 2613 C C . PRO B 1 7 ? -22.641 9.18 13.828 1 83.62 7 PRO B C 1
ATOM 2615 O O . PRO B 1 7 ? -22.781 9.758 12.75 1 83.62 7 PRO B O 1
ATOM 2618 N N . LEU B 1 8 ? -23.234 9.453 14.922 1 85.19 8 LEU B N 1
ATOM 2619 C CA . LEU B 1 8 ? -24.156 10.586 14.961 1 85.19 8 LEU B CA 1
ATOM 2620 C C . LEU B 1 8 ? -23.438 11.898 14.695 1 85.19 8 LEU B C 1
ATOM 2622 O O . LEU B 1 8 ? -23.891 12.719 13.898 1 85.19 8 LEU B O 1
ATOM 2626 N N . CYS B 1 9 ? -22.375 12.055 15.312 1 88.19 9 CYS B N 1
ATOM 2627 C CA . CYS B 1 9 ? -21.594 13.273 15.18 1 88.19 9 CYS B CA 1
ATOM 2628 C C . CYS B 1 9 ? -21.094 13.445 13.75 1 88.19 9 CYS B C 1
ATOM 2630 O O . CYS B 1 9 ? -21.109 14.562 13.219 1 88.19 9 CYS B O 1
ATOM 2632 N N . LEU B 1 10 ? -20.719 12.383 13.156 1 86.38 10 LEU B N 1
ATOM 2633 C CA . LEU B 1 10 ? -20.219 12.438 11.789 1 86.38 10 LEU B CA 1
ATOM 2634 C C . LEU B 1 10 ? -21.344 12.789 10.82 1 86.38 10 LEU B C 1
ATOM 2636 O O . LEU B 1 10 ? -21.141 13.539 9.859 1 86.38 10 LEU B O 1
ATOM 2640 N N . ALA B 1 11 ? -22.516 12.328 11.102 1 84.88 11 ALA B N 1
ATOM 2641 C CA . ALA B 1 11 ? -23.672 12.656 10.281 1 84.88 11 ALA B CA 1
ATOM 2642 C C . ALA B 1 11 ? -24.031 14.133 10.406 1 84.88 11 ALA B C 1
ATOM 2644 O O . ALA B 1 11 ? -24.328 14.797 9.406 1 84.88 11 ALA B O 1
ATOM 2645 N N . TRP B 1 12 ? -23.984 14.594 11.578 1 88.31 12 TRP B N 1
ATOM 2646 C CA . TRP B 1 12 ? -24.266 16 11.836 1 88.31 12 TRP B CA 1
ATOM 2647 C C . TRP B 1 12 ? -23.25 16.891 11.141 1 88.31 12 TRP B C 1
ATOM 2649 O O . TRP B 1 12 ? -23.609 17.922 10.555 1 88.31 12 TRP B O 1
ATOM 2659 N N . GLN B 1 13 ? -22.094 16.438 11.234 1 86.88 13 GLN B N 1
ATOM 2660 C CA . GLN B 1 13 ? -21.016 17.203 10.617 1 86.88 13 GLN B CA 1
ATOM 2661 C C . GLN B 1 13 ? -21.188 17.281 9.102 1 86.88 13 GLN B C 1
ATOM 2663 O O . GLN B 1 13 ? -21 18.328 8.5 1 86.88 13 GLN B O 1
ATOM 2668 N N . ARG B 1 14 ? -21.5 16.203 8.531 1 82.31 14 ARG B N 1
ATOM 2669 C CA . ARG B 1 14 ? -21.734 16.172 7.094 1 82.31 14 ARG B CA 1
ATOM 2670 C C . ARG B 1 14 ? -22.906 17.078 6.703 1 82.31 14 ARG B C 1
ATOM 2672 O O . ARG B 1 14 ? -22.812 17.812 5.715 1 82.31 14 ARG B O 1
ATOM 2679 N N . LEU B 1 15 ? -23.906 17.016 7.434 1 88.19 15 LEU B N 1
ATOM 2680 C CA . LEU B 1 15 ? -25.062 17.844 7.18 1 88.19 15 LEU B CA 1
ATOM 2681 C C . LEU B 1 15 ? -24.703 19.328 7.301 1 88.19 15 LEU B C 1
ATOM 2683 O O . LEU B 1 15 ? -25.125 20.141 6.477 1 88.19 15 LEU B O 1
ATOM 2687 N N . LEU B 1 16 ? -24.016 19.609 8.242 1 86.94 16 LEU B N 1
ATOM 2688 C CA . LEU B 1 16 ? -23.609 21 8.469 1 86.94 16 LEU B CA 1
ATOM 2689 C C . LEU B 1 16 ? -22.719 21.5 7.336 1 86.94 16 LEU B C 1
ATOM 2691 O O . LEU B 1 16 ? -22.859 22.641 6.891 1 86.94 16 LEU B O 1
ATOM 2695 N N . THR B 1 17 ? -21.875 20.641 6.906 1 82.81 17 THR B N 1
ATOM 2696 C CA . THR B 1 17 ? -20.906 21.016 5.887 1 82.81 17 THR B CA 1
ATOM 2697 C C . THR B 1 17 ? -21.562 21.094 4.512 1 82.81 17 THR B C 1
ATOM 2699 O O . THR B 1 17 ? -21.281 22 3.729 1 82.81 17 THR B O 1
ATOM 2702 N N . GLU B 1 18 ? -22.422 20.188 4.246 1 82.94 18 GLU B N 1
ATOM 2703 C CA . GLU B 1 18 ? -22.969 20.062 2.9 1 82.94 18 GLU B CA 1
ATOM 2704 C C . GLU B 1 18 ? -24.344 20.734 2.805 1 82.94 18 GLU B C 1
ATOM 2706 O O . GLU B 1 18 ? -24.828 21 1.705 1 82.94 18 GLU B O 1
ATOM 2711 N N . GLY B 1 19 ? -24.859 20.969 3.883 1 86.12 19 GLY B N 1
ATOM 2712 C CA . GLY B 1 19 ? -26.172 21.578 3.918 1 86.12 19 GLY B CA 1
ATOM 2713 C C . GLY B 1 19 ? -27.297 20.594 3.656 1 86.12 19 GLY B C 1
ATOM 2714 O O . GLY B 1 19 ? -28.469 20.875 3.943 1 86.12 19 GLY B O 1
ATOM 2715 N N . SER B 1 20 ? -26.922 19.531 3.037 1 87.88 20 SER B N 1
ATOM 2716 C CA . SER B 1 20 ? -27.875 18.453 2.768 1 87.88 20 SER B CA 1
ATOM 2717 C C . SER B 1 20 ? -27.219 17.078 2.863 1 87.88 20 SER B C 1
ATOM 2719 O O . SER B 1 20 ? -25.984 16.969 2.768 1 87.88 20 SER B O 1
ATOM 2721 N N . ALA B 1 21 ? -28.078 16.078 3.27 1 85.69 21 ALA B N 1
ATOM 2722 C CA . ALA B 1 21 ? -27.562 14.727 3.393 1 85.69 21 ALA B CA 1
ATOM 2723 C C . ALA B 1 21 ? -28.656 13.695 3.131 1 85.69 21 ALA B C 1
ATOM 2725 O O . ALA B 1 21 ? -29.844 14 3.24 1 85.69 21 ALA B O 1
ATOM 2726 N N . PRO B 1 22 ? -28.188 12.57 2.711 1 80 22 PRO B N 1
ATOM 2727 C CA . PRO B 1 22 ? -29.203 11.516 2.598 1 80 22 PRO B CA 1
ATOM 2728 C C . PRO B 1 22 ? -29.875 11.211 3.928 1 80 22 PRO B C 1
ATOM 2730 O O . PRO B 1 22 ? -29.297 11.43 4.992 1 80 22 PRO B O 1
ATOM 2733 N N . VAL B 1 23 ? -31.141 10.75 3.801 1 80.12 23 VAL B N 1
ATOM 2734 C CA . VAL B 1 23 ? -31.906 10.391 4.992 1 80.12 23 VAL B CA 1
ATOM 2735 C C . VAL B 1 23 ? -31.156 9.312 5.777 1 80.12 23 VAL B C 1
ATOM 2737 O O . VAL B 1 23 ? -30.688 8.328 5.203 1 80.12 23 VAL B O 1
ATOM 2740 N N . HIS B 1 24 ? -30.938 9.578 6.992 1 80.06 24 HIS B N 1
ATOM 2741 C CA . HIS B 1 24 ? -30.219 8.703 7.902 1 80.06 24 HIS B CA 1
ATOM 2742 C C . HIS B 1 24 ? -30.812 8.742 9.305 1 80.06 24 HIS B C 1
ATOM 2744 O O . HIS B 1 24 ? -31.234 9.805 9.773 1 80.06 24 HIS B O 1
ATOM 2750 N N . PRO B 1 25 ? -30.812 7.625 9.938 1 79.44 25 PRO B N 1
ATOM 2751 C CA . PRO B 1 25 ? -31.406 7.586 11.273 1 79.44 25 PRO B CA 1
ATOM 2752 C C . PRO B 1 25 ? -30.734 8.562 12.242 1 79.44 25 PRO B C 1
ATOM 2754 O O . PRO B 1 25 ? -31.391 9.109 13.133 1 79.44 25 PRO B O 1
ATOM 2757 N N . ALA B 1 26 ? -29.531 8.781 12.031 1 80.44 26 ALA B N 1
ATOM 2758 C CA . ALA B 1 26 ? -28.766 9.664 12.906 1 80.44 26 ALA B CA 1
ATOM 2759 C C . ALA B 1 26 ? -29.281 11.102 12.82 1 80.44 26 ALA B C 1
ATOM 2761 O O . ALA B 1 26 ? -29 11.922 13.703 1 80.44 26 ALA B O 1
ATOM 2762 N N . LEU B 1 27 ? -30.062 11.375 11.82 1 88.94 27 LEU B N 1
ATOM 2763 C CA . LEU B 1 27 ? -30.5 12.75 11.594 1 88.94 27 LEU B CA 1
ATOM 2764 C C . LEU B 1 27 ? -31.938 12.945 12.039 1 88.94 27 LEU B C 1
ATOM 2766 O O . LEU B 1 27 ? -32.469 14.062 12.008 1 88.94 27 LEU B O 1
ATOM 2770 N N . GLU B 1 28 ? -32.5 11.883 12.438 1 85.62 28 GLU B N 1
ATOM 2771 C CA . GLU B 1 28 ? -33.906 11.93 12.828 1 85.62 28 GLU B CA 1
ATOM 2772 C C . GLU B 1 28 ? -34.125 12.883 14 1 85.62 28 GLU B C 1
ATOM 2774 O O . GLU B 1 28 ? -35.125 13.594 14.047 1 85.62 28 GLU B O 1
ATOM 2779 N N . GLY B 1 29 ? -33.25 12.836 14.914 1 85.69 29 GLY B N 1
ATOM 2780 C CA . GLY B 1 29 ? -33.375 13.727 16.062 1 85.69 29 GLY B CA 1
ATOM 2781 C C . GLY B 1 29 ? -33.375 15.195 15.664 1 85.69 29 GLY B C 1
ATOM 2782 O O . GLY B 1 29 ? -34.094 15.992 16.25 1 85.69 29 GLY B O 1
ATOM 2783 N N . LEU B 1 30 ? -32.656 15.547 14.688 1 89.38 30 LEU B N 1
ATOM 2784 C CA . LEU B 1 30 ? -32.562 16.938 14.227 1 89.38 30 LEU B CA 1
ATOM 2785 C C . LEU B 1 30 ? -33.875 17.344 13.555 1 89.38 30 LEU B C 1
ATOM 2787 O O . LEU B 1 30 ? -34.312 18.5 13.703 1 89.38 30 LEU B O 1
ATOM 2791 N N . ILE B 1 31 ? -34.406 16.406 12.867 1 89.06 31 ILE B N 1
ATOM 2792 C CA . ILE B 1 31 ? -35.656 16.656 12.18 1 89.06 31 ILE B CA 1
ATOM 2793 C C . ILE B 1 31 ? -36.781 16.875 13.203 1 89.06 31 ILE B C 1
ATOM 2795 O O . ILE B 1 31 ? -37.562 17.828 13.094 1 89.06 31 ILE B O 1
ATOM 2799 N N . GLN B 1 32 ? -36.781 16.031 14.164 1 88 32 GLN B N 1
ATOM 2800 C CA . GLN B 1 32 ? -37.812 16.125 15.203 1 88 32 GLN B CA 1
ATOM 2801 C C . GLN B 1 32 ? -37.688 17.422 16 1 88 32 GLN B C 1
ATOM 2803 O O . GLN B 1 32 ? -38.688 18 16.422 1 88 32 GLN B O 1
ATOM 2808 N N . ALA B 1 33 ? -36.469 17.844 16.125 1 89.31 33 ALA B N 1
ATOM 2809 C CA . ALA B 1 33 ? -36.188 19.047 16.891 1 89.31 33 ALA B CA 1
ATOM 2810 C C . ALA B 1 33 ? -36.406 20.312 16.047 1 89.31 33 ALA B C 1
ATOM 2812 O O . ALA B 1 33 ? -36.375 21.422 16.562 1 89.31 33 ALA B O 1
ATOM 2813 N N . GLY B 1 34 ? -36.562 20.109 14.734 1 87.19 34 GLY B N 1
ATOM 2814 C CA . GLY B 1 34 ? -36.875 21.234 13.859 1 87.19 34 GLY B CA 1
ATO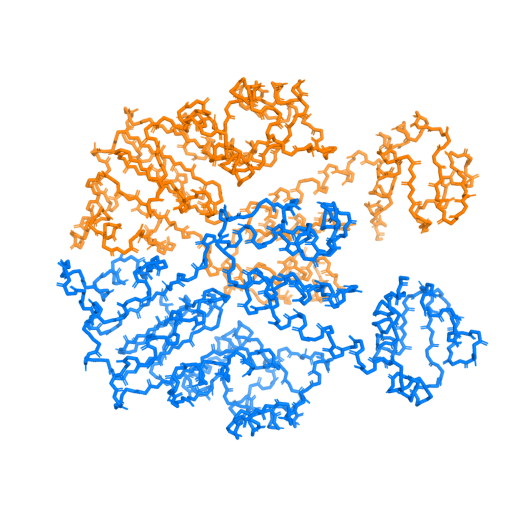M 2815 C C . GLY B 1 34 ? -35.656 21.891 13.273 1 87.19 34 GLY B C 1
ATOM 2816 O O . GLY B 1 34 ? -35.75 22.969 12.688 1 87.19 34 GLY B O 1
ATOM 2817 N N . TYR B 1 35 ? -34.531 21.297 13.438 1 90.62 35 TYR B N 1
ATOM 2818 C CA . TYR B 1 35 ? -33.281 21.891 12.93 1 90.62 35 TYR B CA 1
ATOM 2819 C C . TYR B 1 35 ? -33.094 21.531 11.461 1 90.62 35 TYR B C 1
ATOM 2821 O O . TYR B 1 35 ? -32.25 22.156 10.773 1 90.62 35 TYR B O 1
ATOM 2829 N N . ALA B 1 36 ? -33.781 20.516 11.008 1 93.19 36 ALA B N 1
ATOM 2830 C CA . ALA B 1 36 ? -33.719 20.031 9.633 1 93.19 36 ALA B CA 1
ATOM 2831 C C . ALA B 1 36 ? -35.062 19.469 9.188 1 93.19 36 ALA B C 1
ATOM 2833 O O . ALA B 1 36 ? -35.969 19.266 10.016 1 93.19 36 ALA B O 1
ATOM 2834 N N . HIS B 1 37 ? -35.25 19.359 7.848 1 93.31 37 HIS B N 1
ATOM 2835 C CA . HIS B 1 37 ? -36.469 18.75 7.328 1 93.31 37 HIS B CA 1
ATOM 2836 C C . HIS B 1 37 ? -36.156 17.828 6.141 1 93.31 37 HIS B C 1
ATOM 2838 O O . HIS B 1 37 ? -35.062 17.922 5.555 1 93.31 37 HIS B O 1
ATOM 2844 N N . THR B 1 38 ? -37.031 16.875 5.844 1 89.69 38 THR B N 1
ATOM 2845 C CA . THR B 1 38 ? -36.844 15.961 4.723 1 89.69 38 THR B CA 1
ATOM 2846 C C . THR B 1 38 ? -37.531 16.516 3.473 1 89.69 38 THR B C 1
ATOM 2848 O O . THR B 1 38 ? -38.688 16.922 3.525 1 89.69 38 THR B O 1
ATOM 2851 N N . ALA B 1 39 ? -36.75 16.594 2.459 1 85.56 39 ALA B N 1
ATOM 2852 C CA . ALA B 1 39 ? -37.281 17 1.167 1 85.56 39 ALA B CA 1
ATOM 2853 C C . ALA B 1 39 ? -36.688 16.188 0.031 1 85.56 39 ALA B C 1
ATOM 2855 O O . ALA B 1 39 ? -35.469 16.109 -0.116 1 85.56 39 ALA B O 1
ATOM 2856 N N . LYS B 1 40 ? -37.5 15.57 -0.814 1 81 40 LYS B N 1
ATOM 2857 C CA . LYS B 1 40 ? -37.125 14.844 -2.018 1 81 40 LYS B CA 1
ATOM 2858 C C . LYS B 1 40 ? -36.094 13.758 -1.695 1 81 40 LYS B C 1
ATOM 2860 O O . LYS B 1 40 ? -35.062 13.664 -2.354 1 81 40 LYS B O 1
ATOM 2865 N N . GLY B 1 41 ? -36.281 13.219 -0.512 1 79.44 41 GLY B N 1
ATOM 2866 C CA . GLY B 1 41 ? -35.469 12.07 -0.174 1 79.44 41 GLY B CA 1
ATOM 2867 C C . GLY B 1 41 ? -34.125 12.453 0.468 1 79.44 41 GLY B C 1
ATOM 2868 O O . GLY B 1 41 ? -33.25 11.617 0.614 1 79.44 41 GLY B O 1
ATOM 2869 N N . LYS B 1 42 ? -34 13.703 0.776 1 87.19 42 LYS B N 1
ATOM 2870 C CA . LYS B 1 42 ? -32.781 14.188 1.453 1 87.19 42 LYS B CA 1
ATOM 2871 C C . LYS B 1 42 ? -33.156 14.984 2.705 1 87.19 42 LYS B C 1
ATOM 2873 O O . LYS B 1 42 ? -34.281 15.422 2.861 1 87.19 42 LYS B O 1
ATOM 2878 N N . VAL B 1 43 ? -32.25 15.016 3.588 1 90.62 43 VAL B N 1
ATOM 2879 C CA . VAL B 1 43 ? -32.375 15.867 4.766 1 90.62 43 VAL B CA 1
ATOM 2880 C C . VAL B 1 43 ? -31.734 17.219 4.5 1 90.62 43 VAL B C 1
ATOM 2882 O O . VAL B 1 43 ? -30.562 17.297 4.129 1 90.62 43 VAL B O 1
ATOM 2885 N N . GLN B 1 44 ? -32.531 18.266 4.617 1 93.81 44 GLN B N 1
ATOM 2886 C CA . GLN B 1 44 ? -32.062 19.641 4.418 1 93.81 44 GLN B CA 1
ATOM 2887 C C . GLN B 1 44 ? -31.875 20.344 5.75 1 93.81 44 GLN B C 1
ATOM 2889 O O . GLN B 1 44 ? -32.75 20.281 6.629 1 93.81 44 GLN B O 1
ATOM 2894 N N . LEU B 1 45 ? -30.797 21.031 5.867 1 92.81 45 LEU B N 1
ATOM 2895 C CA . LEU B 1 45 ? -30.484 21.75 7.102 1 92.81 45 LEU B CA 1
ATOM 2896 C C . LEU B 1 45 ? -31.172 23.109 7.121 1 92.81 45 LEU B C 1
ATOM 2898 O O . LEU B 1 45 ? -31.031 23.906 6.191 1 92.81 45 LEU B O 1
ATOM 2902 N N . ASP B 1 46 ? -31.906 23.422 8.133 1 91.94 46 ASP B N 1
ATOM 2903 C CA . ASP B 1 46 ? -32.656 24.672 8.258 1 91.94 46 ASP B CA 1
ATOM 2904 C C . ASP B 1 46 ? -31.922 25.656 9.156 1 91.94 46 ASP B C 1
ATOM 2906 O O . ASP B 1 46 ? -31.953 26.875 8.906 1 91.94 46 ASP B O 1
ATOM 2910 N N . GLU B 1 47 ? -31.281 25.172 10.219 1 90.94 47 GLU B N 1
ATOM 2911 C CA . GLU B 1 47 ? -30.656 26.031 11.219 1 90.94 47 GLU B CA 1
ATOM 2912 C C . GLU B 1 47 ? -29.188 25.672 11.406 1 90.94 47 GLU B C 1
ATOM 2914 O O . GLU B 1 47 ? -28.797 25.125 12.43 1 90.94 47 GLU B O 1
ATOM 2919 N N . PRO B 1 48 ? -28.344 26.078 10.578 1 90.5 48 PRO B N 1
ATOM 2920 C CA . PRO B 1 48 ? -26.922 25.719 10.633 1 90.5 48 PRO B CA 1
ATOM 2921 C C . PRO B 1 48 ? -26.25 26.188 11.922 1 90.5 48 PRO B C 1
ATOM 2923 O O . PRO B 1 48 ? -25.406 25.484 12.477 1 90.5 48 PRO B O 1
ATOM 2926 N N . GLU B 1 49 ? -26.672 27.359 12.359 1 89.06 49 GLU B N 1
ATOM 2927 C CA . GLU B 1 49 ? -26.047 27.891 13.562 1 89.06 49 GLU B CA 1
ATOM 2928 C C . GLU B 1 49 ? -26.422 27.062 14.789 1 89.06 49 GLU B C 1
ATOM 2930 O O . GLU B 1 49 ? -25.578 26.797 15.648 1 89.06 49 GLU B O 1
ATOM 2935 N N . ALA B 1 50 ? -27.672 26.703 14.859 1 88 50 ALA B N 1
ATOM 2936 C CA . ALA B 1 50 ? -28.125 25.875 15.977 1 88 50 ALA B CA 1
ATOM 2937 C C . ALA B 1 50 ? -27.422 24.516 15.969 1 88 50 ALA B C 1
ATOM 2939 O O . ALA B 1 50 ? -27.016 24.016 17.016 1 88 50 ALA B O 1
ATOM 2940 N N . LEU B 1 51 ? -27.312 23.953 14.844 1 91.19 51 LEU B N 1
ATOM 2941 C CA . LEU B 1 51 ? -26.641 22.672 14.742 1 91.19 51 LEU B CA 1
ATOM 2942 C C . LEU B 1 51 ? -25.172 22.797 15.133 1 91.19 51 LEU B C 1
ATOM 2944 O O . LEU B 1 51 ? -24.625 21.922 15.812 1 91.19 51 LEU B O 1
ATOM 2948 N N . ALA B 1 52 ? -24.578 23.828 14.688 1 88.56 52 ALA B N 1
ATOM 2949 C CA . ALA B 1 52 ? -23.188 24.078 15.039 1 88.56 52 ALA B CA 1
ATOM 2950 C C . ALA B 1 52 ? -23 24.156 16.547 1 88.56 52 ALA B C 1
ATOM 2952 O O . ALA B 1 52 ? -22.031 23.625 17.094 1 88.56 52 ALA B O 1
ATOM 2953 N N . GLU B 1 53 ? -23.891 24.797 17.172 1 86.19 53 GLU B N 1
ATOM 2954 C CA . GLU B 1 53 ? -23.844 24.922 18.625 1 86.19 53 GLU B CA 1
ATOM 2955 C C . GLU B 1 53 ? -24.031 23.562 19.312 1 86.19 53 GLU B C 1
ATOM 2957 O O . GLU B 1 53 ? -23.344 23.25 20.281 1 86.19 53 GLU B O 1
ATOM 2962 N N . LEU B 1 54 ? -24.953 22.844 18.828 1 88.31 54 LEU B N 1
ATOM 2963 C CA . LEU B 1 54 ? -25.188 21.5 19.344 1 88.31 54 LEU B CA 1
ATOM 2964 C C . LEU B 1 54 ? -23.953 20.641 19.203 1 88.31 54 LEU B C 1
ATOM 2966 O O . LEU B 1 54 ? -23.609 19.875 20.109 1 88.31 54 LEU B O 1
ATOM 2970 N N . MET B 1 55 ? -23.359 20.703 18.109 1 88.94 55 MET B N 1
ATOM 2971 C CA . MET B 1 55 ? -22.172 19.906 17.844 1 88.94 55 MET B CA 1
ATOM 2972 C C . MET B 1 55 ? -21.016 20.312 18.766 1 88.94 55 MET B C 1
ATOM 2974 O O . MET B 1 55 ? -20.266 19.469 19.25 1 88.94 55 MET B O 1
ATOM 2978 N N . ASN B 1 56 ? -20.875 21.562 18.938 1 85.69 56 ASN B N 1
ATOM 2979 C CA . ASN B 1 56 ? -19.844 22.062 19.844 1 85.69 56 ASN B CA 1
ATOM 2980 C C . ASN B 1 56 ? -20.031 21.531 21.25 1 85.69 56 ASN B C 1
ATOM 2982 O O . ASN B 1 56 ? -19.062 21.297 21.969 1 85.69 56 ASN B O 1
ATOM 2986 N N . GLN B 1 57 ? -21.234 21.344 21.594 1 84.25 57 GLN B N 1
ATOM 2987 C CA . GLN B 1 57 ? -21.547 20.891 22.938 1 84.25 57 GLN B CA 1
ATOM 2988 C C . GLN B 1 57 ? -21.375 19.375 23.078 1 84.25 57 GLN B C 1
ATOM 2990 O O . GLN B 1 57 ? -20.859 18.891 24.094 1 84.25 57 GLN B O 1
ATOM 2995 N N . HIS B 1 58 ? -21.688 18.641 22.062 1 86.75 58 HIS B N 1
ATOM 2996 C CA . HIS B 1 58 ? -21.812 17.203 22.266 1 86.75 58 HIS B CA 1
ATOM 2997 C C . HIS B 1 58 ? -20.797 16.438 21.406 1 86.75 58 HIS B C 1
ATOM 2999 O O . HIS B 1 58 ? -20.5 15.281 21.688 1 86.75 58 HIS B O 1
ATOM 3005 N N . CYS B 1 59 ? -20.312 17.062 20.375 1 88.75 59 CYS B N 1
ATOM 3006 C CA . CYS B 1 59 ? -19.578 16.281 19.391 1 88.75 59 CYS B CA 1
ATOM 3007 C C . CYS B 1 59 ? -18.109 16.672 19.375 1 88.75 59 CYS B C 1
ATOM 3009 O O . CYS B 1 59 ? -17.312 16.094 18.641 1 88.75 59 CYS B O 1
ATOM 3011 N N . ARG B 1 60 ? -17.781 17.562 20.203 1 83.44 60 ARG B N 1
ATOM 3012 C CA . ARG B 1 60 ? -16.406 18.031 20.188 1 83.44 60 ARG B CA 1
ATOM 3013 C C . ARG B 1 60 ? -15.445 16.891 20.562 1 83.44 60 ARG B C 1
ATOM 3015 O O . ARG B 1 60 ? -14.5 16.609 19.812 1 83.44 60 ARG B O 1
ATOM 3022 N N . GLN B 1 61 ? -15.664 16.266 21.672 1 84.19 61 GLN B N 1
ATOM 3023 C CA . GLN B 1 61 ? -14.773 15.219 22.172 1 84.19 61 GLN B CA 1
ATOM 3024 C C . GLN B 1 61 ? -14.758 14.008 21.25 1 84.19 61 GLN B C 1
ATOM 3026 O O . GLN B 1 61 ? -13.695 13.531 20.859 1 84.19 61 GLN B O 1
ATOM 3031 N N . PRO B 1 62 ? -15.953 13.523 20.828 1 87.56 62 PRO B N 1
ATOM 3032 C CA . PRO B 1 62 ? -15.969 12.383 19.906 1 87.56 62 PRO B CA 1
ATOM 3033 C C . PRO B 1 62 ? -15.234 12.672 18.594 1 87.56 62 PRO B C 1
ATOM 3035 O O . PRO B 1 62 ? -14.523 11.812 18.078 1 87.56 62 PRO B O 1
ATOM 3038 N N . LEU B 1 63 ? -15.406 13.828 18.125 1 86.25 63 LEU B N 1
ATOM 3039 C CA . LEU B 1 63 ? -14.758 14.195 16.875 1 86.25 63 LEU B CA 1
ATOM 3040 C C . LEU B 1 63 ? -13.25 14.344 17.062 1 86.25 63 LEU B C 1
ATOM 3042 O O . LEU B 1 63 ? -12.469 14 16.172 1 86.25 63 LEU B O 1
ATOM 3046 N N . ASP B 1 64 ? -12.914 14.812 18.203 1 82.81 64 ASP B N 1
ATOM 3047 C CA . ASP B 1 64 ? -11.5 14.906 18.531 1 82.81 64 ASP B CA 1
ATOM 3048 C C . ASP B 1 64 ? -10.852 13.523 18.625 1 82.81 64 ASP B C 1
ATOM 3050 O O . ASP B 1 64 ? -9.758 13.312 18.094 1 82.81 64 ASP B O 1
ATOM 3054 N N . ARG B 1 65 ? -11.5 12.672 19.25 1 87.38 65 ARG B N 1
ATOM 3055 C CA . ARG B 1 65 ? -11.008 11.305 19.375 1 87.38 65 ARG B CA 1
ATOM 3056 C C . ARG B 1 65 ? -10.922 10.625 18.016 1 87.38 65 ARG B C 1
ATOM 3058 O O . ARG B 1 65 ? -9.992 9.859 17.766 1 87.38 65 ARG B O 1
ATOM 3065 N N . GLN B 1 66 ? -11.867 10.867 17.219 1 88 66 GLN B N 1
ATOM 3066 C CA . GLN B 1 66 ? -11.867 10.336 15.867 1 88 66 GLN B CA 1
ATOM 3067 C C . GLN B 1 66 ? -10.641 10.805 15.086 1 88 66 GLN B C 1
ATOM 3069 O O . GLN B 1 66 ? -9.977 10 14.438 1 88 66 GLN B O 1
ATOM 3074 N N . LYS B 1 67 ? -10.398 12.016 15.219 1 80 67 LYS B N 1
ATOM 3075 C CA . LYS B 1 67 ? -9.242 12.594 14.547 1 80 67 LYS B CA 1
ATOM 3076 C C . LYS B 1 67 ? -7.941 11.992 15.078 1 80 67 LYS B C 1
ATOM 3078 O O . LYS B 1 67 ? -7.031 11.68 14.312 1 80 67 LYS B O 1
ATOM 3083 N N . GLN B 1 68 ? -7.898 11.844 16.297 1 81.56 68 GLN B N 1
ATOM 3084 C CA . GLN B 1 68 ? -6.73 11.234 16.922 1 81.56 68 GLN B CA 1
ATOM 3085 C C . GLN B 1 68 ? -6.527 9.805 16.422 1 81.56 68 GLN B C 1
ATOM 3087 O O . GLN B 1 68 ? -5.406 9.398 16.125 1 81.56 68 GLN B O 1
ATOM 3092 N N . ALA B 1 69 ? -7.598 9.109 16.359 1 87.19 69 ALA B N 1
ATOM 3093 C CA . ALA B 1 69 ? -7.527 7.719 15.906 1 87.19 69 ALA B CA 1
ATOM 3094 C C . ALA B 1 69 ? -7.086 7.645 14.445 1 87.19 69 ALA B C 1
ATOM 3096 O O . ALA B 1 69 ? -6.266 6.797 14.078 1 87.19 69 ALA B O 1
ATOM 3097 N N . GLU B 1 70 ? -7.59 8.531 13.68 1 81.94 70 GLU B N 1
ATOM 3098 C CA . GLU B 1 70 ? -7.223 8.547 12.266 1 81.94 70 GLU B CA 1
ATOM 3099 C C . GLU B 1 70 ? -5.762 8.93 12.078 1 81.94 70 GLU B C 1
ATOM 3101 O O . GLU B 1 70 ? -5.062 8.359 11.242 1 81.94 70 GLU B O 1
ATOM 3106 N N . ASN B 1 71 ? -5.344 9.812 12.922 1 74.75 71 ASN B N 1
ATOM 3107 C CA . ASN B 1 71 ? -3.932 10.18 12.906 1 74.75 71 ASN B CA 1
ATOM 3108 C C . ASN B 1 71 ? -3.043 9.016 13.32 1 74.75 71 ASN B C 1
ATOM 3110 O O . ASN B 1 71 ? -1.993 8.781 12.719 1 74.75 71 ASN B O 1
ATOM 3114 N N . ALA B 1 72 ? -3.498 8.344 14.305 1 80.19 72 ALA B N 1
ATOM 3115 C CA . ALA B 1 72 ? -2.756 7.176 14.766 1 80.19 72 ALA B CA 1
ATOM 3116 C C . ALA B 1 72 ? -2.703 6.094 13.695 1 80.19 72 ALA B C 1
ATOM 3118 O O . ALA B 1 72 ? -1.664 5.461 13.484 1 80.19 72 ALA B O 1
ATOM 3119 N N . ALA B 1 73 ? -3.807 5.949 13.047 1 82.5 73 ALA B N 1
ATOM 3120 C CA . ALA B 1 73 ? -3.861 4.969 11.969 1 82.5 73 ALA B CA 1
ATOM 3121 C C . ALA B 1 73 ? -2.924 5.359 10.828 1 82.5 73 ALA B C 1
ATOM 3123 O O . ALA B 1 73 ? -2.18 4.523 10.312 1 82.5 73 ALA B O 1
ATOM 3124 N N . ALA B 1 74 ? -2.959 6.629 10.586 1 70.5 74 ALA B N 1
ATOM 3125 C CA . ALA B 1 74 ? -2.086 7.137 9.531 1 70.5 74 ALA B CA 1
ATOM 3126 C C . ALA B 1 74 ? -0.617 6.949 9.898 1 70.5 74 ALA B C 1
ATOM 3128 O O . ALA B 1 74 ? 0.202 6.598 9.047 1 70.5 74 ALA B O 1
ATOM 3129 N N . ALA B 1 75 ? -0.36 7.133 11.125 1 68.69 75 ALA B N 1
ATOM 3130 C CA . ALA B 1 75 ? 1.004 6.973 11.617 1 68.69 75 ALA B CA 1
ATOM 3131 C C . ALA B 1 75 ? 1.479 5.531 11.469 1 68.69 75 ALA B C 1
ATOM 3133 O O . ALA B 1 75 ? 2.676 5.281 11.305 1 68.69 75 ALA B O 1
ATOM 3134 N N . LEU B 1 76 ? 0.497 4.648 11.445 1 73.19 76 LEU B N 1
ATOM 3135 C CA . LEU B 1 76 ? 0.816 3.234 11.289 1 73.19 76 LEU B CA 1
ATOM 3136 C C . LEU B 1 76 ? 0.719 2.816 9.82 1 73.19 76 LEU B C 1
ATOM 3138 O O . LEU B 1 76 ? 0.819 1.63 9.5 1 73.19 76 LEU B O 1
ATOM 3142 N N . GLY B 1 77 ? 0.428 3.867 9 1 67.94 77 GLY B N 1
ATOM 3143 C CA . GLY B 1 77 ? 0.32 3.59 7.578 1 67.94 77 GLY B CA 1
ATOM 3144 C C . GLY B 1 77 ? -0.995 2.938 7.199 1 67.94 77 GLY B C 1
ATOM 3145 O O . GLY B 1 77 ? -1.095 2.297 6.148 1 67.94 77 GLY B O 1
ATOM 3146 N N . LEU B 1 78 ? -1.89 2.969 8.078 1 74.25 78 LEU B N 1
ATOM 3147 C CA . LEU B 1 78 ? -3.189 2.361 7.812 1 74.25 78 LEU B CA 1
ATOM 3148 C C . LEU B 1 78 ? -4.137 3.365 7.168 1 74.25 78 LEU B C 1
ATOM 3150 O O . LEU B 1 78 ? -4.121 4.551 7.512 1 74.25 78 LEU B O 1
ATOM 3154 N N . GLU B 1 79 ? -4.82 2.904 6.234 1 70.25 79 GLU B N 1
ATOM 3155 C CA . GLU B 1 79 ? -5.859 3.721 5.609 1 70.25 79 GLU B CA 1
ATOM 3156 C C . GLU B 1 79 ? -7.227 3.439 6.227 1 70.25 79 GLU B C 1
ATOM 3158 O O . GLU B 1 79 ? -8.023 2.682 5.664 1 70.25 79 GLU B O 1
ATOM 3163 N N . ILE B 1 80 ? -7.457 4.051 7.332 1 77.31 80 ILE B N 1
ATOM 3164 C CA . ILE B 1 80 ? -8.68 3.781 8.086 1 77.31 80 ILE B CA 1
ATOM 3165 C C . ILE B 1 80 ? -9.484 5.07 8.242 1 77.31 80 ILE B C 1
ATOM 3167 O O . ILE B 1 80 ? -8.938 6.105 8.633 1 77.31 80 ILE B O 1
ATOM 3171 N N . SER B 1 81 ? -10.703 5.004 7.801 1 76.69 81 SER B N 1
ATOM 3172 C CA . SER B 1 81 ? -11.68 6.016 8.188 1 76.69 81 SER B CA 1
ATOM 3173 C C . SER B 1 81 ? -12.445 5.594 9.438 1 76.69 81 SER B C 1
ATOM 3175 O O . SER B 1 81 ? -13.25 4.66 9.398 1 76.69 81 SER B O 1
ATOM 3177 N N . VAL B 1 82 ? -12.172 6.289 10.469 1 84.81 82 VAL B N 1
ATOM 3178 C CA . VAL B 1 82 ? -12.789 5.918 11.734 1 84.81 82 VAL B CA 1
ATOM 3179 C C . VAL B 1 82 ? -14.219 6.441 11.789 1 84.81 82 VAL B C 1
ATOM 3181 O O . VAL B 1 82 ? -14.438 7.652 11.852 1 84.81 82 VAL B O 1
ATOM 3184 N N . THR B 1 83 ? -15.133 5.562 11.742 1 83.88 83 THR B N 1
ATOM 3185 C CA . THR B 1 83 ? -16.531 5.965 11.703 1 83.88 83 THR B CA 1
ATOM 3186 C C . THR B 1 83 ? -17.25 5.586 12.992 1 83.88 83 THR B C 1
ATOM 3188 O O . THR B 1 83 ? -18.406 5.965 13.211 1 83.88 83 THR B O 1
ATOM 3191 N N . ALA B 1 84 ? -16.625 4.805 13.797 1 86.31 84 ALA B N 1
ATOM 3192 C CA . ALA B 1 84 ? -17.203 4.367 15.062 1 86.31 84 ALA B CA 1
ATOM 3193 C C . ALA B 1 84 ? -16.125 3.934 16.047 1 86.31 84 ALA B C 1
ATOM 3195 O O . ALA B 1 84 ? -14.977 3.703 15.656 1 86.31 84 ALA B O 1
ATOM 3196 N N . HIS B 1 85 ? -16.406 3.975 17.266 1 90.5 85 HIS B N 1
ATOM 3197 C CA . HIS B 1 85 ? -15.578 3.426 18.344 1 90.5 85 HIS B CA 1
ATOM 3198 C C . HIS B 1 85 ? -14.188 4.047 18.328 1 90.5 85 HIS B C 1
ATOM 3200 O O . HIS B 1 85 ? -13.18 3.33 18.344 1 90.5 85 HIS B O 1
ATOM 3206 N N . ALA B 1 86 ? -14.203 5.309 18.297 1 89.44 86 ALA B N 1
ATOM 3207 C CA . ALA B 1 86 ? -12.938 6.031 18.188 1 89.44 86 ALA B CA 1
ATOM 3208 C C . ALA B 1 86 ? -11.992 5.672 19.328 1 89.44 86 ALA B C 1
ATOM 3210 O O . ALA B 1 86 ? -10.797 5.477 19.109 1 89.44 86 ALA B O 1
ATOM 3211 N N . ASP B 1 87 ? -12.562 5.504 20.484 1 89.62 87 ASP B N 1
ATOM 3212 C CA . ASP B 1 87 ? -11.734 5.191 21.641 1 89.62 87 ASP B CA 1
ATOM 3213 C C . ASP B 1 87 ? -11.133 3.793 21.531 1 89.62 87 ASP B C 1
ATOM 3215 O O . ASP B 1 87 ? -9.961 3.588 21.844 1 89.62 87 ASP B O 1
ATOM 3219 N N . ASP B 1 88 ? -11.906 2.92 21.141 1 92.25 88 ASP B N 1
ATOM 3220 C CA . ASP B 1 88 ? -11.438 1.55 20.953 1 92.25 88 ASP B CA 1
ATOM 3221 C C . ASP B 1 88 ? -10.383 1.472 19.859 1 92.25 88 ASP B C 1
ATOM 3223 O O . ASP B 1 88 ? -9.406 0.727 19.969 1 92.25 88 ASP B O 1
ATOM 3227 N N . CYS B 1 89 ? -10.68 2.242 18.844 1 92.88 89 CYS B N 1
ATOM 3228 C CA . CYS B 1 89 ? -9.688 2.311 17.781 1 92.88 89 CYS B CA 1
ATOM 3229 C C . CYS B 1 89 ? -8.352 2.801 18.312 1 92.88 89 CYS B C 1
ATOM 3231 O O . CYS B 1 89 ? -7.309 2.199 18.031 1 92.88 89 CYS B O 1
ATOM 3233 N N . LEU B 1 90 ? -8.414 3.836 19.062 1 89.44 90 LEU B N 1
ATOM 3234 C CA . LEU B 1 90 ? -7.195 4.414 19.625 1 89.44 90 LEU B CA 1
ATOM 3235 C C . LEU B 1 90 ? -6.473 3.404 20.516 1 89.44 90 LEU B C 1
ATOM 3237 O O . LEU B 1 90 ? -5.242 3.299 20.469 1 89.44 90 LEU B O 1
ATOM 3241 N N . THR B 1 91 ? -7.211 2.729 21.281 1 90.31 91 THR B N 1
ATOM 3242 C CA . THR B 1 91 ? -6.641 1.714 22.156 1 90.31 91 THR B CA 1
ATOM 3243 C C . THR B 1 91 ? -5.918 0.64 21.344 1 90.31 91 THR B C 1
ATOM 3245 O O . THR B 1 91 ? -4.766 0.315 21.641 1 90.31 91 THR B O 1
ATOM 3248 N N . LEU B 1 92 ? -6.562 0.164 20.359 1 90.5 92 LEU B N 1
ATOM 3249 C CA . LEU B 1 92 ? -5.977 -0.884 19.531 1 90.5 92 LEU B CA 1
ATOM 3250 C C . LEU B 1 92 ? -4.742 -0.369 18.797 1 90.5 92 LEU B C 1
ATOM 3252 O O . LEU B 1 92 ? -3.695 -1.023 18.812 1 90.5 92 LEU B O 1
ATOM 3256 N N . LEU B 1 93 ? -4.871 0.775 18.266 1 87.69 93 LEU B N 1
ATOM 3257 C CA . LEU B 1 93 ? -3.781 1.354 17.5 1 87.69 93 LEU B CA 1
ATOM 3258 C C . LEU B 1 93 ? -2.561 1.607 18.375 1 87.69 93 LEU B C 1
ATOM 3260 O O . LEU B 1 93 ? -1.425 1.42 17.938 1 87.69 93 LEU B O 1
ATOM 3264 N N . SER B 1 94 ? -2.803 1.979 19.578 1 84.81 94 SER B N 1
ATOM 3265 C CA . SER B 1 94 ? -1.708 2.219 20.516 1 84.81 94 SER B CA 1
ATOM 3266 C C . SER B 1 94 ? -0.933 0.938 20.797 1 84.81 94 SER B C 1
ATOM 3268 O O . SER B 1 94 ? 0.296 0.957 20.891 1 84.81 94 SER B O 1
ATOM 3270 N N . VAL B 1 95 ? -1.585 -0.117 20.906 1 82.94 95 VAL B N 1
ATOM 3271 C CA . VAL B 1 95 ? -0.948 -1.396 21.203 1 82.94 95 VAL B CA 1
ATOM 3272 C C . VAL B 1 95 ? -0.226 -1.915 19.953 1 82.94 95 VAL B C 1
ATOM 3274 O O . VAL B 1 95 ? 0.861 -2.488 20.062 1 82.94 95 VAL B O 1
ATOM 3277 N N . LEU B 1 96 ? -0.852 -1.621 18.859 1 81.12 96 LEU B N 1
ATOM 3278 C CA . LEU B 1 96 ? -0.295 -2.141 17.609 1 81.12 96 LEU B CA 1
ATOM 3279 C C . LEU B 1 96 ? 0.979 -1.392 17.234 1 81.12 96 LEU B C 1
ATOM 3281 O O . LEU B 1 96 ? 1.819 -1.92 16.5 1 81.12 96 LEU B O 1
ATOM 3285 N N . GLU B 1 97 ? 1.042 -0.226 17.688 1 73.81 97 GLU B N 1
ATOM 3286 C CA . GLU B 1 97 ? 2.217 0.587 17.391 1 73.81 97 GLU B CA 1
ATOM 3287 C C . GLU B 1 97 ? 3.496 -0.094 17.875 1 73.81 97 GLU B C 1
ATOM 3289 O O . GLU B 1 97 ? 4.523 -0.043 17.188 1 73.81 97 GLU B O 1
ATOM 3294 N N . ASP B 1 98 ? 3.387 -0.763 18.984 1 69 98 ASP B N 1
ATOM 3295 C CA . ASP B 1 98 ? 4.574 -1.344 19.609 1 69 98 ASP B CA 1
ATOM 3296 C C . ASP B 1 98 ? 4.574 -2.865 19.469 1 69 98 ASP B C 1
ATOM 3298 O O . ASP B 1 98 ? 5.473 -3.537 19.984 1 69 98 ASP B O 1
ATOM 3302 N N . ALA B 1 99 ? 3.572 -3.342 18.844 1 67.69 99 ALA B N 1
ATOM 3303 C CA . ALA B 1 99 ? 3.408 -4.793 18.875 1 67.69 99 ALA B CA 1
ATOM 3304 C C . ALA B 1 99 ? 4.199 -5.457 17.75 1 67.69 99 ALA B C 1
ATOM 3306 O O . ALA B 1 99 ? 4.141 -5.023 16.594 1 67.69 99 ALA B O 1
ATOM 3307 N N . PRO B 1 100 ? 4.992 -6.453 18.203 1 62 100 PRO B N 1
ATOM 3308 C CA . PRO B 1 100 ? 5.582 -7.262 17.141 1 62 100 PRO B CA 1
ATOM 3309 C C . PRO B 1 100 ? 4.543 -8.086 16.375 1 62 100 PRO B C 1
ATOM 3311 O O . PRO B 1 100 ? 3.502 -8.438 16.938 1 62 100 PRO B O 1
ATOM 3314 N N . PRO B 1 101 ? 4.68 -8.266 15.086 1 54.47 101 PRO B N 1
ATOM 3315 C CA . PRO B 1 101 ? 3.682 -8.977 14.281 1 54.47 101 PRO B CA 1
ATOM 3316 C C . PRO B 1 101 ? 3.312 -10.336 14.867 1 54.47 101 PRO B C 1
ATOM 3318 O O . PRO B 1 101 ? 2.176 -10.797 14.703 1 54.47 101 PRO B O 1
ATOM 3321 N N . ASP B 1 102 ? 4.211 -11.023 15.391 1 56.22 102 ASP B N 1
ATOM 3322 C CA . ASP B 1 102 ? 3.984 -12.398 15.812 1 56.22 102 ASP B CA 1
ATOM 3323 C C . ASP B 1 102 ? 3.615 -12.469 17.297 1 56.22 102 ASP B C 1
ATOM 3325 O O . ASP B 1 102 ? 3.496 -13.555 17.859 1 56.22 102 ASP B O 1
ATOM 3329 N N . ALA B 1 103 ? 3.375 -11.344 17.859 1 57.91 103 ALA B N 1
ATOM 3330 C CA . ALA B 1 103 ? 3.287 -11.398 19.312 1 57.91 103 ALA B CA 1
ATOM 3331 C C . ALA B 1 103 ? 1.909 -11.875 19.766 1 57.91 103 ALA B C 1
ATOM 3333 O O . ALA B 1 103 ? 1.788 -12.617 20.75 1 57.91 103 ALA B O 1
ATOM 3334 N N . HIS B 1 104 ? 0.905 -11.453 19.047 1 63.69 104 HIS B N 1
ATOM 3335 C CA . HIS B 1 104 ? -0.421 -11.734 19.578 1 63.69 104 HIS B CA 1
ATOM 3336 C C . HIS B 1 104 ? -1.378 -12.188 18.484 1 63.69 104 HIS B C 1
ATOM 3338 O O . HIS B 1 104 ? -1.262 -11.742 17.344 1 63.69 104 HIS B O 1
ATOM 3344 N N . THR B 1 105 ? -2.068 -13.258 18.891 1 72.44 105 THR B N 1
ATOM 3345 C CA . THR B 1 105 ? -3.24 -13.516 18.062 1 72.44 105 THR B CA 1
ATOM 3346 C C . THR B 1 105 ? -4.277 -12.414 18.219 1 72.44 105 THR B C 1
ATOM 3348 O O . THR B 1 105 ? -4.188 -11.602 19.156 1 72.44 105 THR B O 1
ATOM 3351 N N . GLN B 1 106 ? -5.102 -12.344 17.266 1 78.94 106 GLN B N 1
ATOM 3352 C CA . GLN B 1 106 ? -6.191 -11.383 17.359 1 78.94 106 GLN B CA 1
ATOM 3353 C C . GLN B 1 106 ? -6.949 -11.539 18.688 1 78.94 106 GLN B C 1
ATOM 3355 O O . GLN B 1 106 ? -7.305 -10.547 19.328 1 78.94 106 GLN B O 1
ATOM 3360 N N . GLN B 1 107 ? -7.145 -12.844 19.047 1 79.06 107 GLN B N 1
ATOM 3361 C CA . GLN B 1 107 ? -7.91 -13.148 20.25 1 79.06 107 GLN B CA 1
ATOM 3362 C C . GLN B 1 107 ? -7.172 -12.688 21.5 1 79.06 107 GLN B C 1
ATOM 3364 O O . GLN B 1 107 ? -7.781 -12.125 22.406 1 79.06 107 GLN B O 1
ATOM 3369 N N . GLN B 1 108 ? -5.887 -12.906 21.5 1 79.44 108 GLN B N 1
ATOM 3370 C CA . GLN B 1 108 ? -5.078 -12.492 22.641 1 79.44 108 GLN B CA 1
ATOM 3371 C C . GLN B 1 108 ? -5.051 -10.977 22.781 1 79.44 108 GLN B C 1
ATOM 3373 O O . GLN B 1 108 ? -5.195 -10.445 23.891 1 79.44 108 GLN B O 1
ATOM 3378 N N . LEU B 1 109 ? -4.926 -10.375 21.688 1 81.75 109 LEU B N 1
ATOM 3379 C CA . LEU B 1 109 ? -4.898 -8.914 21.703 1 81.75 109 LEU B CA 1
ATOM 3380 C C . LEU B 1 109 ? -6.258 -8.352 22.094 1 81.75 109 LEU B C 1
ATOM 3382 O O . LEU B 1 109 ? -6.328 -7.383 22.859 1 81.75 109 LEU B O 1
ATOM 3386 N N . SER B 1 110 ? -7.273 -8.977 21.594 1 87.94 110 SER B N 1
ATOM 3387 C CA . SER B 1 110 ? -8.633 -8.547 21.922 1 87.94 110 SER B CA 1
ATOM 3388 C C . SER B 1 110 ? -8.898 -8.68 23.406 1 87.94 110 SER B C 1
ATOM 3390 O O . SER B 1 110 ? -9.469 -7.773 24.031 1 87.94 110 SER B O 1
ATOM 3392 N N . ALA B 1 111 ? -8.477 -9.773 23.969 1 86.62 111 ALA B N 1
ATOM 3393 C CA . ALA B 1 111 ? -8.656 -10.016 25.406 1 86.62 111 ALA B CA 1
ATOM 3394 C C . ALA B 1 111 ? -7.859 -9.008 26.219 1 86.62 111 ALA B C 1
ATOM 3396 O O . ALA B 1 111 ? -8.375 -8.461 27.203 1 86.62 111 ALA B O 1
ATOM 3397 N N . SER B 1 112 ? -6.695 -8.805 25.844 1 84.69 112 SER B N 1
ATOM 3398 C CA . SER B 1 112 ? -5.82 -7.91 26.594 1 84.69 112 SER B CA 1
ATOM 3399 C C . SER B 1 112 ? -6.293 -6.465 26.5 1 84.69 112 SER B C 1
ATOM 3401 O O . SER B 1 112 ? -6.254 -5.727 27.484 1 84.69 112 SER B O 1
ATOM 3403 N N . CYS B 1 113 ? -6.723 -6.055 25.344 1 87.44 113 CYS B N 1
ATOM 3404 C CA . CYS B 1 113 ? -7.105 -4.668 25.094 1 87.44 113 CYS B CA 1
ATOM 3405 C C . CYS B 1 113 ? -8.508 -4.391 25.641 1 87.44 113 CYS B C 1
ATOM 3407 O O . CYS B 1 113 ? -8.758 -3.318 26.188 1 87.44 113 CYS B O 1
ATOM 3409 N N . PHE B 1 114 ? -9.43 -5.422 25.531 1 91 114 PHE B N 1
ATOM 3410 C CA . PHE B 1 114 ? -10.836 -5.086 25.719 1 91 114 PHE B CA 1
ATOM 3411 C C . PHE B 1 114 ? -11.5 -6.066 26.688 1 91 114 PHE B C 1
ATOM 3413 O O . PHE B 1 114 ? -12.688 -5.945 26.984 1 91 114 PHE B O 1
ATOM 3420 N N . GLY B 1 115 ? -10.797 -7.039 27.172 1 84.56 115 GLY B N 1
ATOM 3421 C CA . GLY B 1 115 ? -11.328 -8.008 28.125 1 84.56 115 GLY B CA 1
ATOM 3422 C C . GLY B 1 115 ? -12.227 -9.047 27.484 1 84.56 115 GLY B C 1
ATOM 3423 O O . GLY B 1 115 ? -12.844 -9.852 28.172 1 84.56 115 GLY B O 1
ATOM 3424 N N . ASP B 1 116 ? -12.438 -8.938 26.188 1 86.12 116 ASP B N 1
ATOM 3425 C CA . ASP B 1 116 ? -13.242 -9.844 25.375 1 86.12 116 ASP B CA 1
ATOM 3426 C C . ASP B 1 116 ? -12.453 -10.336 24.172 1 86.12 116 ASP B C 1
ATOM 3428 O O . ASP B 1 116 ? -12.156 -9.555 23.266 1 86.12 116 ASP B O 1
ATOM 3432 N N . SER B 1 117 ? -12.203 -11.688 24.125 1 84.56 117 SER B N 1
ATOM 3433 C CA . SER B 1 117 ? -11.297 -12.281 23.156 1 84.56 117 SER B CA 1
ATOM 3434 C C . SER B 1 117 ? -11.859 -12.195 21.734 1 84.56 117 SER B C 1
ATOM 3436 O O . SER B 1 117 ? -11.141 -12.406 20.766 1 84.56 117 SER B O 1
ATOM 3438 N N . LYS B 1 118 ? -13.133 -11.812 21.625 1 84.44 118 LYS B N 1
ATOM 3439 C CA . LYS B 1 118 ? -13.742 -11.789 20.297 1 84.44 118 LYS B CA 1
ATOM 3440 C C . LYS B 1 118 ? -14.148 -10.375 19.906 1 84.44 118 LYS B C 1
ATOM 3442 O O . LYS B 1 118 ? -14.734 -10.164 18.844 1 84.44 118 LYS B O 1
ATOM 3447 N N . TYR B 1 119 ? -13.82 -9.438 20.703 1 88 119 TYR B N 1
ATOM 3448 C CA . TYR B 1 119 ? -14.297 -8.07 20.484 1 88 119 TYR B CA 1
ATOM 3449 C C . TYR B 1 119 ? -13.758 -7.508 19.172 1 88 119 TYR B C 1
ATOM 3451 O O . TYR B 1 119 ? -14.508 -6.906 18.406 1 88 119 TYR B O 1
ATOM 3459 N N . ILE B 1 120 ? -12.516 -7.691 18.859 1 88.44 120 ILE B N 1
ATOM 3460 C CA . ILE B 1 120 ? -11.922 -7.176 17.641 1 88.44 120 ILE B CA 1
ATOM 3461 C C . ILE B 1 120 ? -12.586 -7.832 16.422 1 88.44 120 ILE B C 1
ATOM 3463 O O . ILE B 1 120 ? -12.938 -7.152 15.453 1 88.44 120 ILE B O 1
ATOM 3467 N N . ALA B 1 121 ? -12.859 -9.086 16.531 1 81.56 121 ALA B N 1
ATOM 3468 C CA . ALA B 1 121 ? -13.445 -9.836 15.422 1 81.56 121 ALA B CA 1
ATOM 3469 C C . ALA B 1 121 ? -14.883 -9.406 15.18 1 81.56 121 ALA B C 1
ATOM 3471 O O . ALA B 1 121 ? -15.359 -9.43 14.039 1 81.56 121 ALA B O 1
ATOM 3472 N N . ARG B 1 122 ? -15.492 -8.938 16.188 1 80.81 122 ARG B N 1
ATOM 3473 C CA . ARG B 1 122 ? -16.906 -8.617 16.094 1 80.81 122 ARG B CA 1
ATOM 3474 C C . ARG B 1 122 ? -17.109 -7.156 15.695 1 80.81 122 ARG B C 1
ATOM 3476 O O . ARG B 1 122 ? -18.203 -6.773 15.258 1 80.81 122 ARG B O 1
ATOM 3483 N N . THR B 1 123 ? -16.109 -6.379 15.922 1 84.38 123 THR B N 1
ATOM 3484 C CA . THR B 1 123 ? -16.219 -4.953 15.633 1 84.38 123 THR B CA 1
ATOM 3485 C C . THR B 1 123 ? -15.578 -4.625 14.281 1 84.38 123 THR B C 1
ATOM 3487 O O . THR B 1 123 ? -14.359 -4.703 14.133 1 84.38 123 THR B O 1
ATOM 3490 N N . ALA B 1 124 ? -16.391 -4.191 13.438 1 80 124 ALA B N 1
ATOM 3491 C CA . ALA B 1 124 ? -16.016 -4.074 12.031 1 80 124 ALA B CA 1
ATOM 3492 C C . ALA B 1 124 ? -14.766 -3.205 11.875 1 80 124 ALA B C 1
ATOM 3494 O O . ALA B 1 124 ? -13.812 -3.592 11.195 1 80 124 ALA B O 1
ATOM 3495 N N . ILE B 1 125 ? -14.852 -2.031 12.531 1 87.06 125 ILE B N 1
ATOM 3496 C CA . ILE B 1 125 ? -13.758 -1.082 12.344 1 87.06 125 ILE B CA 1
ATOM 3497 C C . ILE B 1 125 ? -12.484 -1.627 12.992 1 87.06 125 ILE B C 1
ATOM 3499 O O . ILE B 1 125 ? -11.391 -1.453 12.461 1 87.06 125 ILE B O 1
ATOM 3503 N N . LEU B 1 126 ? -12.57 -2.287 14.078 1 89.31 126 LEU B N 1
ATOM 3504 C CA . LEU B 1 126 ? -11.398 -2.854 14.742 1 89.31 126 LEU B CA 1
ATOM 3505 C C . LEU B 1 126 ? -10.828 -4.02 13.945 1 89.31 126 LEU B C 1
ATOM 3507 O O . LEU B 1 126 ? -9.609 -4.168 13.836 1 89.31 126 LEU B O 1
ATOM 3511 N N . LYS B 1 127 ? -11.711 -4.746 13.438 1 84.69 127 LYS B N 1
ATOM 3512 C CA . LYS B 1 127 ? -11.305 -5.844 12.57 1 84.69 127 LYS B CA 1
ATOM 3513 C C . LYS B 1 127 ? -10.516 -5.332 11.367 1 84.69 127 LYS B C 1
ATOM 3515 O O . LYS B 1 127 ? -9.484 -5.898 11 1 84.69 127 LYS B O 1
ATOM 3520 N N . ARG B 1 128 ? -11 -4.277 10.836 1 81.69 128 ARG B N 1
ATOM 3521 C CA . ARG B 1 128 ? -10.336 -3.666 9.688 1 81.69 128 ARG B CA 1
ATOM 3522 C C . ARG B 1 128 ? -8.945 -3.168 10.07 1 81.69 128 ARG B C 1
ATOM 3524 O O . ARG B 1 128 ? -7.984 -3.361 9.32 1 81.69 128 ARG B O 1
ATOM 3531 N N . ILE B 1 129 ? -8.906 -2.527 11.203 1 84.75 129 ILE B N 1
ATOM 3532 C CA . ILE B 1 129 ? -7.629 -2.033 11.695 1 84.75 129 ILE B CA 1
ATOM 3533 C C . ILE B 1 129 ? -6.656 -3.199 11.867 1 84.75 129 ILE B C 1
ATOM 3535 O O . ILE B 1 129 ? -5.516 -3.139 11.398 1 84.75 129 ILE B O 1
ATOM 3539 N N . TRP B 1 130 ? -7.129 -4.223 12.398 1 80.31 130 TRP B N 1
ATOM 3540 C CA . TRP B 1 130 ? -6.305 -5.402 12.648 1 80.31 130 TRP B CA 1
ATOM 3541 C C . TRP B 1 130 ? -5.809 -6.004 11.336 1 80.31 130 TRP B C 1
ATOM 3543 O O . TRP B 1 130 ? -4.613 -6.277 11.188 1 80.31 130 TRP B O 1
ATOM 3553 N N . GLN B 1 131 ? -6.691 -6.145 10.477 1 75 131 GLN B N 1
ATOM 3554 C CA . GLN B 1 131 ? -6.371 -6.77 9.195 1 75 131 GLN B CA 1
ATOM 3555 C C . GLN B 1 131 ? -5.363 -5.93 8.414 1 75 131 GLN B C 1
ATOM 3557 O O . GLN B 1 131 ? -4.398 -6.465 7.859 1 75 131 GLN B O 1
ATOM 3562 N N . GLN B 1 132 ? -5.641 -4.641 8.375 1 75.62 132 GLN B N 1
ATOM 3563 C CA . GLN B 1 132 ? -4.707 -3.768 7.672 1 75.62 132 GLN B CA 1
ATOM 3564 C C . GLN B 1 132 ? -3.342 -3.76 8.352 1 75.62 132 GLN B C 1
ATOM 3566 O O . GLN B 1 132 ? -2.309 -3.727 7.68 1 75.62 132 GLN B O 1
ATOM 3571 N N . TRP B 1 133 ? -3.436 -3.785 9.641 1 76.12 133 TRP B N 1
ATOM 3572 C CA . TRP B 1 133 ? -2.193 -3.801 10.406 1 76.12 133 TRP B CA 1
ATOM 3573 C C . TRP B 1 133 ? -1.386 -5.062 10.102 1 76.12 133 TRP B C 1
ATOM 3575 O O . TRP B 1 133 ? -0.175 -4.992 9.883 1 76.12 133 TRP B O 1
ATOM 3585 N N . LEU B 1 134 ? -1.979 -6.176 10.117 1 70.25 134 LEU B N 1
ATOM 3586 C CA . LEU B 1 134 ? -1.313 -7.441 9.828 1 70.25 134 LEU B CA 1
ATOM 3587 C C . LEU B 1 134 ? -0.665 -7.414 8.445 1 70.25 134 LEU B C 1
ATOM 3589 O O . LEU B 1 134 ? 0.462 -7.887 8.273 1 70.25 134 LEU B O 1
ATOM 3593 N N . ARG B 1 135 ? -1.401 -6.824 7.562 1 66.56 135 ARG B N 1
ATOM 3594 C CA . ARG B 1 135 ? -0.928 -6.77 6.184 1 66.56 135 ARG B CA 1
ATOM 3595 C C . ARG B 1 135 ? 0.262 -5.824 6.051 1 66.56 135 ARG B C 1
ATOM 3597 O O . ARG B 1 135 ? 1.121 -6.02 5.188 1 66.56 135 ARG B O 1
ATOM 3604 N N . SER B 1 136 ? 0.208 -4.852 6.957 1 66.88 136 SER B N 1
ATOM 3605 C CA . SER B 1 136 ? 1.223 -3.809 6.84 1 66.88 136 SER B CA 1
ATOM 3606 C C . SER B 1 136 ? 2.504 -4.199 7.566 1 66.88 136 SER B C 1
ATOM 3608 O O . SER B 1 136 ? 3.539 -3.549 7.402 1 66.88 136 SER B O 1
ATOM 3610 N N . GLN B 1 137 ? 2.471 -5.133 8.414 1 62.47 137 GLN B N 1
ATOM 3611 C CA . GLN B 1 137 ? 3.615 -5.496 9.242 1 62.47 137 GLN B CA 1
ATOM 3612 C C . GLN B 1 137 ? 4.859 -5.719 8.391 1 62.47 137 GLN B C 1
ATOM 3614 O O . GLN B 1 137 ? 5.977 -5.434 8.828 1 62.47 137 GLN B O 1
ATOM 3619 N N . GLY B 1 138 ? 4.652 -6.215 7.27 1 58.09 138 GLY B N 1
ATOM 3620 C CA . GLY B 1 138 ? 5.812 -6.469 6.43 1 58.09 138 GLY B CA 1
ATOM 3621 C C . GLY B 1 138 ? 6.551 -5.207 6.035 1 58.09 138 GLY B C 1
ATOM 3622 O O . GLY B 1 138 ? 7.781 -5.207 5.918 1 58.09 138 GLY B O 1
ATOM 3623 N N . ALA B 1 139 ? 5.809 -4.195 5.879 1 59.41 139 ALA B N 1
ATOM 3624 C CA . ALA B 1 139 ? 6.449 -2.986 5.367 1 59.41 139 ALA B CA 1
ATOM 3625 C C . ALA B 1 139 ? 6.879 -2.068 6.504 1 59.41 139 ALA B C 1
ATOM 3627 O O . ALA B 1 139 ? 7.613 -1.102 6.289 1 59.41 139 ALA B O 1
ATOM 3628 N N . ARG B 1 140 ? 6.688 -2.535 7.738 1 68.94 140 ARG B N 1
ATOM 3629 C CA . ARG B 1 140 ? 6.961 -1.633 8.852 1 68.94 140 ARG B CA 1
ATOM 3630 C C . ARG B 1 140 ? 8.461 -1.497 9.094 1 68.94 140 ARG B C 1
ATOM 3632 O O . ARG B 1 140 ? 9.172 -2.5 9.188 1 68.94 140 ARG B O 1
ATOM 3639 N N . GLY B 1 141 ? 8.953 -0.202 9.062 1 77.88 141 GLY B N 1
ATOM 3640 C CA . GLY B 1 141 ? 10.336 0.122 9.406 1 77.88 141 GLY B CA 1
ATOM 3641 C C . GLY B 1 141 ? 11.258 0.135 8.203 1 77.88 141 GLY B C 1
ATOM 3642 O O . GLY B 1 141 ? 12.43 0.511 8.32 1 77.88 141 GLY B O 1
ATOM 3643 N N . GLU B 1 142 ? 10.703 -0.215 7.133 1 87.5 142 GLU B N 1
ATOM 3644 C CA . GLU B 1 142 ? 11.516 -0.204 5.922 1 87.5 142 GLU B CA 1
ATOM 3645 C C . GLU B 1 142 ? 11.711 1.217 5.398 1 87.5 142 GLU B C 1
ATOM 3647 O O . GLU B 1 142 ? 10.82 2.062 5.543 1 87.5 142 GLU B O 1
ATOM 3652 N N . LEU B 1 143 ? 12.875 1.448 4.852 1 92.81 143 LEU B N 1
ATOM 3653 C CA . LEU B 1 143 ? 13.141 2.713 4.172 1 92.81 143 LEU B CA 1
ATOM 3654 C C . LEU B 1 143 ? 13.477 2.48 2.703 1 92.81 143 LEU B C 1
ATOM 3656 O O . LEU B 1 143 ? 14.195 1.538 2.367 1 92.81 143 LEU B O 1
ATOM 3660 N N . ARG B 1 144 ? 12.875 3.225 1.915 1 93.81 144 ARG B N 1
ATOM 3661 C CA . ARG B 1 144 ? 13.25 3.285 0.506 1 93.81 144 ARG B CA 1
ATOM 3662 C C . ARG B 1 144 ? 14.102 4.516 0.219 1 93.81 144 ARG B C 1
ATOM 3664 O O . ARG B 1 144 ? 13.742 5.633 0.601 1 93.81 144 ARG B O 1
ATOM 3671 N N . LEU B 1 145 ? 15.266 4.281 -0.484 1 96.94 145 LEU B N 1
ATOM 3672 C CA . LEU B 1 145 ? 16.219 5.367 -0.639 1 96.94 145 LEU B CA 1
ATOM 3673 C C . LEU B 1 145 ? 16.672 5.488 -2.09 1 96.94 145 LEU B C 1
ATOM 3675 O O . LEU B 1 145 ? 16.766 4.484 -2.803 1 96.94 145 LEU B O 1
ATOM 3679 N N . LYS B 1 146 ? 16.953 6.684 -2.469 1 97.94 146 LYS B N 1
ATOM 3680 C CA . LYS B 1 146 ? 17.766 7.023 -3.629 1 97.94 146 LYS B CA 1
ATOM 3681 C C . LYS B 1 146 ? 18.969 7.871 -3.221 1 97.94 146 LYS B C 1
ATOM 3683 O O . LYS B 1 146 ? 18.812 8.992 -2.727 1 97.94 146 LYS B O 1
ATOM 3688 N N . ALA B 1 147 ? 20.109 7.312 -3.416 1 98.56 147 ALA B N 1
ATOM 3689 C CA . ALA B 1 147 ? 21.328 8.031 -3.055 1 98.56 147 ALA B CA 1
ATOM 3690 C C . ALA B 1 147 ? 21.984 8.656 -4.285 1 98.56 147 ALA B C 1
ATOM 3692 O O . ALA B 1 147 ? 22.266 7.961 -5.262 1 98.56 147 ALA B O 1
ATOM 3693 N N . PHE B 1 148 ? 22.203 9.945 -4.199 1 98.19 148 PHE B N 1
ATOM 3694 C CA . PHE B 1 148 ? 22.828 10.672 -5.301 1 98.19 148 PHE B CA 1
ATOM 3695 C C . PHE B 1 148 ? 24.203 11.172 -4.902 1 98.19 148 PHE B C 1
ATOM 3697 O O . PHE B 1 148 ? 24.828 11.961 -5.625 1 98.19 148 PHE B O 1
ATOM 3704 N N . SER B 1 149 ? 24.641 10.836 -3.775 1 98.06 149 SER B N 1
ATOM 3705 C CA . SER B 1 149 ? 25.984 10.938 -3.232 1 98.06 149 SER B CA 1
ATOM 3706 C C . SER B 1 149 ? 26.438 9.602 -2.654 1 98.06 149 SER B C 1
ATOM 3708 O O . SER B 1 149 ? 25.625 8.766 -2.266 1 98.06 149 SER B O 1
ATOM 3710 N N . PRO B 1 150 ? 27.766 9.375 -2.678 1 97.75 150 PRO B N 1
ATOM 3711 C CA . PRO B 1 150 ? 28.25 8.117 -2.1 1 97.75 150 PRO B CA 1
ATOM 3712 C C . PRO B 1 150 ? 27.719 7.883 -0.687 1 97.75 150 PRO B C 1
ATOM 3714 O O . PRO B 1 150 ? 27.703 8.805 0.135 1 97.75 150 PRO B O 1
ATOM 3717 N N . LEU B 1 151 ? 27.219 6.676 -0.446 1 98.19 151 LEU B N 1
ATOM 3718 C CA . LEU B 1 151 ? 26.688 6.25 0.839 1 98.19 151 LEU B CA 1
ATOM 3719 C C . LEU B 1 151 ? 27 4.781 1.104 1 98.19 151 LEU B C 1
ATOM 3721 O O . LEU B 1 151 ? 26.109 3.941 1.143 1 98.19 151 LEU B O 1
ATOM 3725 N N . PRO B 1 152 ? 28.266 4.512 1.35 1 97.81 152 PRO B N 1
ATOM 3726 C CA . PRO B 1 152 ? 28.688 3.123 1.541 1 97.81 152 PRO B CA 1
ATOM 3727 C C . PRO B 1 152 ? 28.281 2.564 2.9 1 97.81 152 PRO B C 1
ATOM 3729 O O . PRO B 1 152 ? 28.281 3.291 3.896 1 97.81 152 PRO B O 1
ATOM 3732 N N . GLN B 1 153 ? 27.906 1.344 2.926 1 97.31 153 GLN B N 1
ATOM 3733 C CA . GLN B 1 153 ? 27.719 0.595 4.164 1 97.31 153 GLN B CA 1
ATOM 3734 C C . GLN B 1 153 ? 29.062 0.104 4.715 1 97.31 153 GLN B C 1
ATOM 3736 O O . GLN B 1 153 ? 29.859 -0.486 3.988 1 97.31 153 GLN B O 1
ATOM 3741 N N . HIS B 1 154 ? 29.297 0.27 5.957 1 95.88 154 HIS B N 1
ATOM 3742 C CA . HIS B 1 154 ? 30.594 -0.01 6.555 1 95.88 154 HIS B CA 1
ATOM 3743 C C . HIS B 1 154 ? 30.922 -1.5 6.504 1 95.88 154 HIS B C 1
ATOM 3745 O O . HIS B 1 154 ? 32.031 -1.887 6.172 1 95.88 154 HIS B O 1
ATOM 3751 N N . SER B 1 155 ? 29.953 -2.344 6.812 1 92.94 155 SER B N 1
ATOM 3752 C CA . SER B 1 155 ? 30.188 -3.773 6.984 1 92.94 155 SER B CA 1
ATOM 3753 C C . SER B 1 155 ? 30.406 -4.461 5.641 1 92.94 155 SER B C 1
ATOM 3755 O O . SER B 1 155 ? 31.297 -5.305 5.512 1 92.94 155 SER B O 1
ATOM 3757 N N . SER B 1 156 ? 29.672 -4.082 4.598 1 92.81 156 SER B N 1
ATOM 3758 C CA . SER B 1 156 ? 29.703 -4.809 3.332 1 92.81 156 SER B CA 1
ATOM 3759 C C . SER B 1 156 ? 30.453 -4.031 2.26 1 92.81 156 SER B C 1
ATOM 3761 O O . SER B 1 156 ? 30.859 -4.602 1.245 1 92.81 156 SER B O 1
ATOM 3763 N N . GLY B 1 157 ? 30.562 -2.744 2.424 1 94.31 157 GLY B N 1
ATOM 3764 C CA . GLY B 1 157 ? 31.141 -1.905 1.39 1 94.31 157 GLY B CA 1
ATOM 3765 C C . GLY B 1 157 ? 30.172 -1.581 0.267 1 94.31 157 GLY B C 1
ATOM 3766 O O . GLY B 1 157 ? 30.516 -0.849 -0.663 1 94.31 157 GLY B O 1
ATOM 3767 N N . LEU B 1 158 ? 29.016 -2.084 0.319 1 97 158 LEU B N 1
ATOM 3768 C CA . LEU B 1 158 ? 28 -1.783 -0.674 1 97 158 LEU B CA 1
ATOM 3769 C C . LEU B 1 158 ? 27.625 -0.304 -0.642 1 97 158 LEU B C 1
ATOM 3771 O O . LEU B 1 158 ? 27.297 0.236 0.418 1 97 158 LEU B O 1
ATOM 3775 N N . ASP B 1 159 ? 27.719 0.307 -1.805 1 98 159 ASP B N 1
ATOM 3776 C CA . ASP B 1 159 ? 27.375 1.722 -1.904 1 98 159 ASP B CA 1
ATOM 3777 C C . ASP B 1 159 ? 25.938 1.902 -2.393 1 98 159 ASP B C 1
ATOM 3779 O O . ASP B 1 159 ? 25.609 1.484 -3.502 1 98 159 ASP B O 1
ATOM 3783 N N . LEU B 1 160 ? 25.125 2.594 -1.6 1 98.25 160 LEU B N 1
ATOM 3784 C CA . LEU B 1 160 ? 23.719 2.781 -1.957 1 98.25 160 LEU B CA 1
ATOM 3785 C C . LEU B 1 160 ? 23.594 3.633 -3.215 1 98.25 160 LEU B C 1
ATOM 3787 O O . LEU B 1 160 ? 22.609 3.52 -3.945 1 98.25 160 LEU B O 1
ATOM 3791 N N . ALA B 1 161 ? 24.562 4.5 -3.459 1 98.19 161 ALA B N 1
ATOM 3792 C CA . ALA B 1 161 ? 24.547 5.254 -4.711 1 98.19 161 ALA B CA 1
ATOM 3793 C C . ALA B 1 161 ? 24.672 4.32 -5.91 1 98.19 161 ALA B C 1
ATOM 3795 O O . ALA B 1 161 ? 24.031 4.523 -6.938 1 98.19 161 ALA B O 1
ATOM 3796 N N . ALA B 1 162 ? 25.531 3.344 -5.785 1 97.38 162 ALA B N 1
ATOM 3797 C CA . ALA B 1 162 ? 25.688 2.354 -6.848 1 97.38 162 ALA B CA 1
ATOM 3798 C C . ALA B 1 162 ? 24.406 1.535 -7.027 1 97.38 162 ALA B C 1
ATOM 3800 O O . ALA B 1 162 ? 24 1.238 -8.156 1 97.38 162 ALA B O 1
ATOM 3801 N N . VAL B 1 163 ? 23.781 1.157 -5.938 1 98.19 163 VAL B N 1
ATOM 3802 C CA . VAL B 1 163 ? 22.516 0.417 -5.984 1 98.19 163 VAL B CA 1
ATOM 3803 C C . VAL B 1 163 ? 21.453 1.256 -6.684 1 98.19 163 VAL B C 1
ATOM 3805 O O . VAL B 1 163 ? 20.734 0.761 -7.559 1 98.19 163 VAL B O 1
ATOM 3808 N N . THR B 1 164 ? 21.391 2.484 -6.301 1 97.69 164 THR B N 1
ATOM 3809 C CA . THR B 1 164 ? 20.422 3.404 -6.891 1 97.69 164 THR B CA 1
ATOM 3810 C C . THR B 1 164 ? 20.641 3.525 -8.398 1 97.69 164 THR B C 1
ATOM 3812 O O . THR B 1 164 ? 19.688 3.449 -9.172 1 97.69 164 THR B O 1
ATOM 3815 N N . ALA B 1 165 ? 21.859 3.717 -8.758 1 96.31 165 ALA B N 1
ATOM 3816 C CA . ALA B 1 165 ? 22.188 3.877 -10.172 1 96.31 165 ALA B CA 1
ATOM 3817 C C . ALA B 1 165 ? 21.828 2.629 -10.969 1 96.31 165 ALA B C 1
ATOM 3819 O O . ALA B 1 165 ? 21.375 2.725 -12.117 1 96.31 165 ALA B O 1
ATOM 3820 N N . SER B 1 166 ? 21.969 1.519 -10.383 1 96.62 166 SER B N 1
ATOM 3821 C CA . SER B 1 166 ? 21.797 0.254 -11.086 1 96.62 166 SER B CA 1
ATOM 3822 C C . SER B 1 166 ? 20.328 -0.196 -11.078 1 96.62 166 SER B C 1
ATOM 3824 O O . SER B 1 166 ? 19.844 -0.756 -12.062 1 96.62 166 SER B O 1
ATOM 3826 N N . LEU B 1 167 ? 19.672 0.029 -9.945 1 96.62 167 LEU B N 1
ATOM 3827 C CA . LEU B 1 167 ? 18.375 -0.6 -9.758 1 96.62 167 LEU B CA 1
ATOM 3828 C C . LEU B 1 167 ? 17.266 0.449 -9.688 1 96.62 167 LEU B C 1
ATOM 3830 O O . LEU B 1 167 ? 16.094 0.112 -9.719 1 96.62 167 LEU B O 1
ATOM 3834 N N . GLY B 1 168 ? 17.609 1.686 -9.578 1 94.62 168 GLY B N 1
ATOM 3835 C CA . GLY B 1 168 ? 16.656 2.773 -9.484 1 94.62 168 GLY B CA 1
ATOM 3836 C C . GLY B 1 168 ? 16.469 3.293 -8.07 1 94.62 168 GLY B C 1
ATOM 3837 O O . GLY B 1 168 ? 16.234 4.484 -7.863 1 94.62 168 GLY B O 1
ATOM 3838 N N . SER B 1 169 ? 16.531 2.41 -7.078 1 96.25 169 SER B N 1
ATOM 3839 C CA . SER B 1 169 ? 16.438 2.744 -5.66 1 96.25 169 SER B CA 1
ATOM 3840 C C . SER B 1 169 ? 16.906 1.586 -4.789 1 96.25 169 SER B C 1
ATOM 3842 O O . SER B 1 169 ? 17.172 0.491 -5.289 1 96.25 169 SER B O 1
ATOM 3844 N N . ALA B 1 170 ? 17.094 1.904 -3.557 1 97 170 ALA B N 1
ATOM 3845 C CA . ALA B 1 170 ? 17.453 0.9 -2.557 1 97 170 ALA B CA 1
ATOM 3846 C C . ALA B 1 170 ? 16.359 0.782 -1.49 1 97 170 ALA B C 1
ATOM 3848 O O . ALA B 1 170 ? 15.742 1.779 -1.112 1 97 170 ALA B O 1
ATOM 3849 N N . VAL B 1 171 ? 16.156 -0.43 -1.074 1 94.69 171 VAL B N 1
ATOM 3850 C CA . VAL B 1 171 ? 15.25 -0.66 0.046 1 94.69 171 VAL B CA 1
ATOM 3851 C C . VAL B 1 171 ? 16.016 -1.269 1.216 1 94.69 171 VAL B C 1
ATOM 3853 O O . VAL B 1 171 ? 16.797 -2.215 1.035 1 94.69 171 VAL B O 1
ATOM 3856 N N . LEU B 1 172 ? 15.875 -0.64 2.363 1 94.94 172 LEU B N 1
ATOM 3857 C CA . LEU B 1 172 ? 16.453 -1.161 3.602 1 94.94 172 LEU B CA 1
ATOM 3858 C C . LEU B 1 172 ? 15.375 -1.835 4.453 1 94.94 172 LEU B C 1
ATOM 3860 O O . LEU B 1 172 ? 14.406 -1.193 4.859 1 94.94 172 LEU B O 1
ATOM 3864 N N . ASP B 1 173 ? 15.594 -3.094 4.684 1 90.31 173 ASP B N 1
ATOM 3865 C CA . ASP B 1 173 ? 14.672 -3.742 5.609 1 90.31 173 ASP B CA 1
ATOM 3866 C C . ASP B 1 173 ? 14.734 -3.098 6.992 1 90.31 173 ASP B C 1
ATOM 3868 O O . ASP B 1 173 ? 15.695 -2.393 7.309 1 90.31 173 ASP B O 1
ATOM 3872 N N . ALA B 1 174 ? 13.797 -3.4 7.789 1 84.44 174 ALA B N 1
ATOM 3873 C CA . ALA B 1 174 ? 13.617 -2.729 9.07 1 84.44 174 ALA B CA 1
ATOM 3874 C C . ALA B 1 174 ? 14.875 -2.84 9.93 1 84.44 174 ALA B C 1
ATOM 3876 O O . ALA B 1 174 ? 15.305 -1.861 10.547 1 84.44 174 ALA B O 1
ATOM 3877 N N . SER B 1 175 ? 15.453 -3.988 10 1 86.56 175 SER B N 1
ATOM 3878 C CA . SER B 1 175 ? 16.625 -4.207 10.836 1 86.56 175 SER B CA 1
ATOM 3879 C C . SER B 1 175 ? 17.797 -3.352 10.367 1 86.56 175 SER B C 1
ATOM 3881 O O . SER B 1 175 ? 18.562 -2.818 11.18 1 86.56 175 SER B O 1
ATOM 3883 N N . VAL B 1 176 ? 17.938 -3.205 9.094 1 92.25 176 VAL B N 1
ATOM 3884 C CA . VAL B 1 176 ? 19.016 -2.395 8.516 1 92.25 176 VAL B CA 1
ATOM 3885 C C . VAL B 1 176 ? 18.672 -0.913 8.664 1 92.25 176 VAL B C 1
ATOM 3887 O O . VAL B 1 176 ? 19.531 -0.1 8.992 1 92.25 176 VAL B O 1
ATOM 3890 N N . ALA B 1 177 ? 17.406 -0.601 8.453 1 92.19 177 ALA B N 1
ATOM 3891 C CA . ALA B 1 177 ? 16.938 0.78 8.477 1 92.19 177 ALA B CA 1
ATOM 3892 C C . ALA B 1 177 ? 17.094 1.394 9.867 1 92.19 177 ALA B C 1
ATOM 3894 O O . ALA B 1 177 ? 17.234 2.611 10 1 92.19 177 ALA B O 1
ATOM 3895 N N . ARG B 1 178 ? 17.172 0.611 10.828 1 88.62 178 ARG B N 1
ATOM 3896 C CA . ARG B 1 178 ? 17.281 1.092 12.203 1 88.62 178 ARG B CA 1
ATOM 3897 C C . ARG B 1 178 ? 18.719 1.503 12.531 1 88.62 178 ARG B C 1
ATOM 3899 O O . ARG B 1 178 ? 18.969 2.127 13.562 1 88.62 178 ARG B O 1
ATOM 3906 N N . GLY B 1 179 ? 19.641 1.224 11.617 1 91.88 179 GLY B N 1
ATOM 3907 C CA . GLY B 1 179 ? 21.031 1.459 11.93 1 91.88 179 GLY B CA 1
ATOM 3908 C C . GLY B 1 179 ? 21.719 2.379 10.938 1 91.88 179 GLY B C 1
ATOM 3909 O O . GLY B 1 179 ? 22.656 1.97 10.242 1 91.88 179 GLY B O 1
ATOM 3910 N N . PRO B 1 180 ? 21.266 3.664 11.008 1 95 180 PRO B N 1
ATOM 3911 C CA . PRO B 1 180 ? 21.938 4.602 10.102 1 95 180 PRO B CA 1
ATOM 3912 C C . PRO B 1 180 ? 23.438 4.695 10.359 1 95 180 PRO B C 1
ATOM 3914 O O . PRO B 1 180 ? 24.203 5.059 9.461 1 95 180 PRO B O 1
ATOM 3917 N N . GLU B 1 181 ? 23.938 4.324 11.555 1 94.88 181 GLU B N 1
ATOM 3918 C CA . GLU B 1 181 ? 25.359 4.375 11.93 1 94.88 181 GLU B CA 1
ATOM 3919 C C . GLU B 1 181 ? 26.172 3.381 11.117 1 94.88 181 GLU B C 1
ATOM 3921 O O . GLU B 1 181 ? 27.406 3.477 11.062 1 94.88 181 GLU B O 1
ATOM 3926 N N . ASN B 1 182 ? 25.5 2.449 10.531 1 96.62 182 ASN B N 1
ATOM 3927 C CA . ASN B 1 182 ? 26.203 1.45 9.719 1 96.62 182 ASN B CA 1
ATOM 3928 C C . ASN B 1 182 ? 26.562 1.998 8.344 1 96.62 182 ASN B C 1
ATOM 3930 O O . ASN B 1 182 ? 27.219 1.319 7.555 1 96.62 182 ASN B O 1
ATOM 3934 N N . PHE B 1 183 ? 26.156 3.227 8.062 1 97.94 183 PHE B N 1
ATOM 3935 C CA . PHE B 1 183 ? 26.422 3.877 6.789 1 97.94 183 PHE B CA 1
ATOM 3936 C C . PHE B 1 183 ? 27.281 5.125 6.988 1 97.94 183 PHE B C 1
ATOM 3938 O O . PHE B 1 183 ? 27.234 5.746 8.055 1 97.94 183 PHE B O 1
ATOM 3945 N N . ASP B 1 184 ? 28.047 5.508 6.016 1 97.88 184 ASP B N 1
ATOM 3946 C CA . ASP B 1 184 ? 28.828 6.738 6.059 1 97.88 184 ASP B CA 1
ATOM 3947 C C . ASP B 1 184 ? 28.016 7.93 5.562 1 97.88 184 ASP B C 1
ATOM 3949 O O . ASP B 1 184 ? 27.953 8.188 4.359 1 97.88 184 ASP B O 1
ATOM 3953 N N . LEU B 1 185 ? 27.5 8.695 6.484 1 97.62 185 LEU B N 1
ATOM 3954 C CA . LEU B 1 185 ? 26.594 9.789 6.145 1 97.62 185 LEU B CA 1
ATOM 3955 C C . LEU B 1 185 ? 27.344 11.102 6.008 1 97.62 185 LEU B C 1
ATOM 3957 O O . LEU B 1 185 ? 26.766 12.133 5.66 1 97.62 185 LEU B O 1
ATOM 3961 N N . ARG B 1 186 ? 28.641 11.219 6.18 1 94.81 186 ARG B N 1
ATOM 3962 C CA . ARG B 1 186 ? 29.438 12.438 6.309 1 94.81 186 ARG B CA 1
ATOM 3963 C C . ARG B 1 186 ? 29.438 13.227 5.004 1 94.81 186 ARG B C 1
ATOM 3965 O O . ARG B 1 186 ? 29.578 14.453 5.016 1 94.81 186 ARG B O 1
ATOM 3972 N N . GLY B 1 187 ? 29.172 12.539 3.963 1 95.44 187 GLY B N 1
ATOM 3973 C CA . GLY B 1 187 ? 29.25 13.195 2.67 1 95.44 187 GLY B CA 1
ATOM 3974 C C . GLY B 1 187 ? 27.906 13.75 2.203 1 95.44 187 GLY B C 1
ATOM 3975 O O . GLY B 1 187 ? 27.828 14.359 1.134 1 95.44 187 GLY B O 1
ATOM 3976 N N . LEU B 1 188 ? 26.875 13.664 2.98 1 97.5 188 LEU B N 1
ATOM 3977 C CA . LEU B 1 188 ? 25.547 14.102 2.566 1 97.5 188 LEU B CA 1
ATOM 3978 C C . LEU B 1 188 ? 25.359 15.594 2.83 1 97.5 188 LEU B C 1
ATOM 3980 O O . LEU B 1 188 ? 25.562 16.062 3.955 1 97.5 188 LEU B O 1
ATOM 3984 N N . ASP B 1 189 ? 25 16.312 1.797 1 97.62 189 ASP B N 1
ATOM 3985 C CA . ASP B 1 189 ? 24.781 17.75 1.931 1 97.62 189 ASP B CA 1
ATOM 3986 C C . ASP B 1 189 ? 23.297 18.062 2.016 1 97.62 189 ASP B C 1
ATOM 3988 O O . ASP B 1 189 ? 22.906 19.125 2.506 1 97.62 189 ASP B O 1
ATOM 3992 N N . ARG B 1 190 ? 22.453 17.109 1.53 1 97.5 190 ARG B N 1
ATOM 3993 C CA . ARG B 1 190 ? 21.016 17.359 1.533 1 97.5 190 ARG B CA 1
ATOM 3994 C C . ARG B 1 190 ? 20.234 16.047 1.62 1 97.5 190 ARG B C 1
ATOM 3996 O O . ARG B 1 190 ? 20.656 15.031 1.048 1 97.5 190 ARG B O 1
ATOM 4003 N N . VAL B 1 191 ? 19.109 16.141 2.291 1 97.81 191 VAL B N 1
ATOM 4004 C CA . VAL B 1 191 ? 18.172 15.031 2.373 1 97.81 191 VAL B CA 1
ATOM 4005 C C . VAL B 1 191 ? 16.75 15.531 2.1 1 97.81 191 VAL B C 1
ATOM 4007 O O . VAL B 1 191 ? 16.344 16.562 2.627 1 97.81 191 VAL B O 1
ATOM 4010 N N . LEU B 1 192 ? 16.109 14.867 1.208 1 97.44 192 LEU B N 1
ATOM 4011 C CA . LEU B 1 192 ? 14.688 15.086 0.953 1 97.44 192 LEU B CA 1
ATOM 4012 C C . LEU B 1 192 ? 13.867 13.852 1.333 1 97.44 192 LEU B C 1
ATOM 4014 O O . LEU B 1 192 ? 14.125 12.758 0.835 1 97.44 192 LEU B O 1
ATOM 4018 N N . THR B 1 193 ? 13.008 14.016 2.301 1 95.62 193 THR B N 1
ATOM 4019 C CA . THR B 1 193 ? 12.07 12.938 2.613 1 95.62 193 THR B CA 1
ATOM 4020 C C . THR B 1 193 ? 10.742 13.156 1.894 1 95.62 193 THR B C 1
ATOM 4022 O O . THR B 1 193 ? 10.273 14.289 1.764 1 95.62 193 THR B O 1
ATOM 4025 N N . CYS B 1 194 ? 10.188 12.07 1.392 1 93.12 194 CYS B N 1
ATOM 4026 C CA . CYS B 1 194 ? 8.914 12.102 0.678 1 93.12 194 CYS B CA 1
ATOM 4027 C C . CYS B 1 194 ? 7.859 11.289 1.415 1 93.12 194 CYS B C 1
ATOM 4029 O O . CYS B 1 194 ? 8.102 10.141 1.783 1 93.12 194 CYS B O 1
ATOM 4031 N N . GLU B 1 195 ? 6.727 11.867 1.515 1 86.31 195 GLU B N 1
ATOM 4032 C CA . GLU B 1 195 ? 5.633 11.211 2.229 1 86.31 195 GLU B CA 1
ATOM 4033 C C . GLU B 1 195 ? 5.062 10.055 1.418 1 86.31 195 GLU B C 1
ATOM 4035 O O . GLU B 1 195 ? 4.758 8.992 1.972 1 86.31 195 GLU B O 1
ATOM 4040 N N . ASN B 1 196 ? 4.934 10.289 0.16 1 83.06 196 ASN B N 1
ATOM 4041 C CA . ASN B 1 196 ? 4.281 9.289 -0.676 1 83.06 196 ASN B CA 1
ATOM 4042 C C . ASN B 1 196 ? 5.258 8.656 -1.661 1 83.06 196 ASN B C 1
ATOM 4044 O O . ASN B 1 196 ? 6.246 9.281 -2.049 1 83.06 196 ASN B O 1
ATOM 4048 N N . LEU B 1 197 ? 4.953 7.453 -2.125 1 83.38 197 LEU B N 1
ATOM 4049 C CA . LEU B 1 197 ? 5.844 6.672 -2.977 1 83.38 197 LEU B CA 1
ATOM 4050 C C . LEU B 1 197 ? 5.91 7.262 -4.383 1 83.38 197 LEU B C 1
ATOM 4052 O O . LEU B 1 197 ? 6.988 7.34 -4.977 1 83.38 197 LEU B O 1
ATOM 4056 N N . THR B 1 198 ? 4.781 7.66 -4.926 1 83 198 THR B N 1
ATOM 4057 C CA . THR B 1 198 ? 4.742 8.125 -6.309 1 83 198 THR B CA 1
ATOM 4058 C C . THR B 1 198 ? 5.641 9.344 -6.5 1 83 198 THR B C 1
ATOM 4060 O O . THR B 1 198 ? 6.508 9.352 -7.375 1 83 198 THR B O 1
ATOM 4063 N N . PRO B 1 199 ? 5.488 10.375 -5.66 1 88.25 199 PRO B N 1
ATOM 4064 C CA . PRO B 1 199 ? 6.422 11.5 -5.777 1 88.25 199 PRO B CA 1
ATOM 4065 C C . PRO B 1 199 ? 7.879 11.078 -5.598 1 88.25 199 PRO B C 1
ATOM 4067 O O . PRO B 1 199 ? 8.758 11.57 -6.309 1 88.25 199 PRO B O 1
ATOM 4070 N N . PHE B 1 200 ? 8.156 10.148 -4.719 1 92.44 200 PHE B N 1
ATOM 4071 C CA . PHE B 1 200 ? 9.5 9.617 -4.52 1 92.44 200 PHE B CA 1
ATOM 4072 C C . PHE B 1 200 ? 10.062 9.062 -5.824 1 92.44 200 PHE B C 1
ATOM 4074 O O . PHE B 1 200 ? 11.219 9.32 -6.164 1 92.44 200 PHE B O 1
ATOM 4081 N N . ARG B 1 201 ? 9.281 8.43 -6.484 1 88.81 201 ARG B N 1
ATOM 4082 C CA . ARG B 1 201 ? 9.727 7.777 -7.711 1 88.81 201 ARG B CA 1
ATOM 4083 C C . ARG B 1 201 ? 9.93 8.797 -8.828 1 88.81 201 ARG B C 1
ATOM 4085 O O . ARG B 1 201 ? 10.758 8.586 -9.727 1 88.81 201 ARG B O 1
ATOM 4092 N N . GLN B 1 202 ? 9.273 9.852 -8.75 1 88.19 202 GLN B N 1
ATOM 4093 C CA . GLN B 1 202 ? 9.266 10.828 -9.844 1 88.19 202 GLN B CA 1
ATOM 4094 C C . GLN B 1 202 ? 10.414 11.812 -9.703 1 88.19 202 GLN B C 1
ATOM 4096 O O . GLN B 1 202 ? 10.695 12.586 -10.625 1 88.19 202 GLN B O 1
ATOM 4101 N N . LEU B 1 203 ? 11.125 11.734 -8.609 1 93.56 203 LEU B N 1
ATOM 4102 C CA . LEU B 1 203 ? 12.102 12.781 -8.344 1 93.56 203 LEU B CA 1
ATOM 4103 C C . LEU B 1 203 ? 13.516 12.219 -8.32 1 93.56 203 LEU B C 1
ATOM 4105 O O . LEU B 1 203 ? 13.711 11.047 -7.973 1 93.56 203 LEU B O 1
ATOM 4109 N N . THR B 1 204 ? 14.398 12.977 -8.75 1 95.94 204 THR B N 1
ATOM 4110 C CA . THR B 1 204 ? 15.836 12.805 -8.555 1 95.94 204 THR B CA 1
ATOM 4111 C C . THR B 1 204 ? 16.453 14.047 -7.922 1 95.94 204 THR B C 1
ATOM 4113 O O . THR B 1 204 ? 15.797 15.086 -7.82 1 95.94 204 THR B O 1
ATOM 4116 N N . LEU B 1 205 ? 17.609 13.891 -7.363 1 97.25 205 LEU B N 1
ATOM 4117 C CA . LEU B 1 205 ? 18.344 15.008 -6.781 1 97.25 205 LEU B CA 1
ATOM 4118 C C . LEU B 1 205 ? 19.688 15.188 -7.473 1 97.25 205 LEU B C 1
ATOM 4120 O O . LEU B 1 205 ? 20.266 14.227 -7.996 1 97.25 205 LEU B O 1
ATOM 4124 N N . ASP B 1 206 ? 20.125 16.422 -7.391 1 96.44 206 ASP B N 1
ATOM 4125 C CA . ASP B 1 206 ? 21.469 16.703 -7.891 1 96.44 206 ASP B CA 1
ATOM 4126 C C . ASP B 1 206 ? 22.531 16 -7.023 1 96.44 206 ASP B C 1
ATOM 4128 O O . ASP B 1 206 ? 23.562 15.57 -7.527 1 96.44 206 ASP B O 1
ATOM 4132 N N . SER B 1 207 ? 22.281 15.992 -5.789 1 97.5 207 SER B N 1
ATOM 4133 C CA . SER B 1 207 ? 23.125 15.359 -4.785 1 97.5 207 SER B CA 1
ATOM 4134 C C . SER B 1 207 ? 22.328 15.016 -3.529 1 97.5 207 SER B C 1
ATOM 4136 O O . SER B 1 207 ? 21.203 15.484 -3.359 1 97.5 207 SER B O 1
ATOM 4138 N N . GLY B 1 208 ? 22.922 14.172 -2.703 1 98.25 208 GLY B N 1
ATOM 4139 C CA . GLY B 1 208 ? 22.297 13.883 -1.422 1 98.25 208 GLY B CA 1
ATOM 4140 C C . GLY B 1 208 ? 21.484 12.602 -1.424 1 98.25 208 GLY B C 1
ATOM 4141 O O . GLY B 1 208 ? 21.891 11.609 -2.039 1 98.25 208 GLY B O 1
ATOM 4142 N N . LEU B 1 209 ? 20.406 12.656 -0.623 1 98.31 209 LEU B N 1
ATOM 4143 C CA . LEU B 1 209 ? 19.656 11.445 -0.347 1 98.31 209 LEU B CA 1
ATOM 4144 C C . LEU B 1 209 ? 18.156 11.727 -0.362 1 98.31 209 LEU B C 1
ATOM 4146 O O . LEU B 1 209 ? 17.703 12.711 0.219 1 98.31 209 LEU B O 1
ATOM 4150 N N . LEU B 1 210 ? 17.453 10.961 -1.15 1 98 210 LEU B N 1
ATOM 4151 C CA . LEU B 1 210 ? 16 10.961 -1.166 1 98 210 LEU B CA 1
ATOM 4152 C C . LEU B 1 210 ? 15.445 9.742 -0.437 1 98 210 LEU B C 1
ATOM 4154 O O . LEU B 1 210 ? 15.859 8.617 -0.707 1 98 210 LEU B O 1
ATOM 4158 N N . ILE B 1 211 ? 14.539 9.984 0.556 1 96.56 211 ILE B N 1
ATOM 4159 C CA . ILE B 1 211 ? 14.062 8.891 1.388 1 96.56 211 ILE B CA 1
ATOM 4160 C C . ILE B 1 211 ? 12.531 8.844 1.36 1 96.56 211 ILE B C 1
ATOM 4162 O O . ILE B 1 211 ? 11.875 9.891 1.435 1 96.56 211 ILE B O 1
ATOM 4166 N N . TYR B 1 212 ? 12.016 7.637 1.182 1 92.81 212 TYR B N 1
ATOM 4167 C CA . TYR B 1 212 ? 10.602 7.352 1.364 1 92.81 212 TYR B CA 1
ATOM 4168 C C . TYR B 1 212 ? 10.391 6.285 2.434 1 92.81 212 TYR B C 1
ATOM 4170 O O . TYR B 1 212 ? 11.148 5.316 2.508 1 92.81 212 TYR B O 1
ATOM 4178 N N . SER B 1 213 ? 9.516 6.586 3.26 1 81.56 213 SER B N 1
ATOM 4179 C CA . SER B 1 213 ? 9.109 5.574 4.23 1 81.56 213 SER B CA 1
ATOM 4180 C C . SER B 1 213 ? 7.594 5.391 4.238 1 81.56 213 SER B C 1
ATOM 4182 O O . SER B 1 213 ? 6.844 6.367 4.176 1 81.56 213 SER B O 1
ATOM 4184 N N . GLN B 1 214 ? 7.281 4.129 4 1 69 214 GLN B N 1
ATOM 4185 C CA . GLN B 1 214 ? 5.855 3.836 4.082 1 69 214 GLN B CA 1
ATOM 4186 C C . GLN B 1 214 ? 5.348 3.949 5.52 1 69 214 GLN B C 1
ATOM 4188 O O . GLN B 1 214 ? 5.941 3.377 6.438 1 69 214 GLN B O 1
ATOM 4193 N N . GLY B 1 215 ? 4.301 4.66 5.625 1 57 215 GLY B N 1
ATOM 4194 C CA . GLY B 1 215 ? 3.58 4.664 6.891 1 57 215 GLY B CA 1
ATOM 4195 C C . GLY B 1 215 ? 4.422 5.148 8.055 1 57 215 GLY B C 1
ATOM 4196 O O . GLY B 1 215 ? 5.227 6.07 7.906 1 57 215 GLY B O 1
ATOM 4197 N N . PHE B 1 216 ? 4.695 4.133 9.109 1 49.38 216 PHE B N 1
ATOM 4198 C CA . PHE B 1 216 ? 5.133 4.281 10.492 1 49.38 216 PHE B CA 1
ATOM 4199 C C . PHE B 1 216 ? 6.656 4.336 10.57 1 49.38 216 PHE B C 1
ATOM 4201 O O . PHE B 1 216 ? 7.223 4.379 11.664 1 49.38 216 PHE B O 1
ATOM 4208 N N . ALA B 1 217 ? 7.312 4.176 9.508 1 56.59 217 ALA B N 1
ATOM 4209 C CA . ALA B 1 217 ? 8.758 4.086 9.68 1 56.59 217 ALA B CA 1
ATOM 4210 C C . ALA B 1 217 ? 9.336 5.398 10.211 1 56.59 217 ALA B C 1
ATOM 4212 O O . ALA B 1 217 ? 10.422 5.816 9.797 1 56.59 217 ALA B O 1
ATOM 4213 N N . SER B 1 218 ? 8.445 5.887 11.125 1 67.38 218 SER B N 1
ATOM 4214 C CA . SER B 1 218 ? 8.805 7.191 11.664 1 67.38 218 SER B CA 1
ATOM 4215 C C . SER B 1 218 ? 10.031 7.098 12.57 1 67.38 218 SER B C 1
ATOM 4217 O O . SER B 1 218 ? 10.914 7.961 12.523 1 67.38 218 SER B O 1
ATOM 4219 N N . ARG B 1 219 ? 10.18 5.859 13.078 1 77.62 219 ARG B N 1
ATOM 4220 C CA . ARG B 1 219 ? 11.32 5.789 13.984 1 77.62 219 ARG B CA 1
ATOM 4221 C C . ARG B 1 219 ? 12.625 5.648 13.203 1 77.62 219 ARG B C 1
ATOM 4223 O O . ARG B 1 219 ? 13.602 6.344 13.5 1 77.62 219 ARG B O 1
ATOM 4230 N N . SER B 1 220 ? 12.586 4.719 12.25 1 87.69 220 SER B N 1
ATOM 4231 C CA . SER B 1 220 ? 13.789 4.543 11.445 1 87.69 220 SER B CA 1
ATOM 4232 C C . SER B 1 220 ? 14.148 5.82 10.695 1 87.69 220 SER B C 1
ATOM 4234 O O . SER B 1 220 ? 15.312 6.219 10.656 1 87.69 220 SER B O 1
ATOM 4236 N N . LEU B 1 221 ? 13.156 6.418 10.141 1 91.94 221 LEU B N 1
ATOM 4237 C CA . LEU B 1 221 ? 13.406 7.656 9.406 1 91.94 221 LEU B CA 1
ATOM 4238 C C . LEU B 1 221 ? 13.945 8.734 10.336 1 91.94 221 LEU B C 1
ATOM 4240 O O . LEU B 1 221 ? 14.898 9.445 9.984 1 91.94 221 LEU B O 1
ATOM 4244 N N . ALA B 1 222 ? 13.383 8.836 11.492 1 91.56 222 ALA B N 1
ATOM 4245 C CA . ALA B 1 222 ? 13.844 9.812 12.477 1 91.56 222 ALA B CA 1
ATOM 4246 C C . ALA B 1 222 ? 15.289 9.547 12.875 1 91.56 222 ALA B C 1
ATOM 4248 O O . ALA B 1 222 ? 16.078 10.484 13.062 1 91.56 222 ALA B O 1
ATOM 4249 N N . ALA B 1 223 ? 15.609 8.328 12.992 1 92.88 223 ALA B N 1
ATOM 4250 C CA . ALA B 1 223 ? 16.984 7.961 13.344 1 92.88 223 ALA B CA 1
ATOM 4251 C C . ALA B 1 223 ? 17.953 8.406 12.258 1 92.88 223 ALA B C 1
ATOM 4253 O O . ALA B 1 223 ? 19.047 8.883 12.562 1 92.88 223 ALA B O 1
ATOM 4254 N N . TRP B 1 224 ? 17.562 8.25 11.047 1 96.31 224 TRP B N 1
ATOM 4255 C CA . TRP B 1 224 ? 18.422 8.688 9.938 1 96.31 224 TRP B CA 1
ATOM 4256 C C . TRP B 1 224 ? 18.594 10.203 9.953 1 96.31 224 TRP B C 1
ATOM 4258 O O . TRP B 1 224 ? 19.703 10.703 9.773 1 96.31 224 TRP B O 1
ATOM 4268 N N . LEU B 1 225 ? 17.516 10.891 10.148 1 96.19 225 LEU B N 1
ATOM 4269 C CA . LEU B 1 225 ? 17.562 12.344 10.195 1 96.19 225 LEU B CA 1
ATOM 4270 C C . LEU B 1 225 ? 18.453 12.82 11.344 1 96.19 225 LEU B C 1
ATOM 4272 O O . LEU B 1 225 ? 19.234 13.758 11.188 1 96.19 225 LEU B O 1
ATOM 4276 N N . ALA B 1 226 ? 18.359 12.164 12.453 1 96.19 226 ALA B N 1
ATOM 4277 C CA . ALA B 1 226 ? 19.141 12.523 13.633 1 96.19 226 ALA B CA 1
ATOM 4278 C C . ALA B 1 226 ? 20.625 12.305 13.383 1 96.19 226 ALA B C 1
ATOM 4280 O O . ALA B 1 226 ? 21.469 13.023 13.93 1 96.19 226 ALA B O 1
ATOM 4281 N N . ALA B 1 227 ? 20.922 11.359 12.602 1 97.12 227 ALA B N 1
ATOM 4282 C CA . ALA B 1 227 ? 22.312 10.945 12.391 1 97.12 227 ALA B CA 1
ATOM 4283 C C . ALA B 1 227 ? 22.984 11.805 11.328 1 97.12 227 ALA B C 1
ATOM 4285 O O . ALA B 1 227 ? 24.203 11.734 11.141 1 97.12 227 ALA B O 1
ATOM 4286 N N . LEU B 1 228 ? 22.25 12.656 10.656 1 97.25 228 LEU B N 1
ATOM 4287 C CA . LEU B 1 228 ? 22.797 13.477 9.578 1 97.25 228 LEU B CA 1
ATOM 4288 C C . LEU B 1 228 ? 23.828 14.469 10.117 1 97.25 228 LEU B C 1
ATOM 4290 O O . LEU B 1 228 ? 23.688 14.953 11.242 1 97.25 228 LEU B O 1
ATOM 4294 N N . PRO B 1 229 ? 24.797 14.805 9.25 1 96.38 229 PRO B N 1
ATOM 4295 C CA . PRO B 1 229 ? 25.688 15.906 9.617 1 96.38 229 PRO B CA 1
ATOM 4296 C C . PRO B 1 229 ? 24.938 17.219 9.875 1 96.38 229 PRO B C 1
ATOM 4298 O O . PRO B 1 229 ? 23.906 17.469 9.242 1 96.38 229 PRO B O 1
ATOM 4301 N N . GLN B 1 230 ? 25.516 18.031 10.719 1 94.31 230 GLN B N 1
ATOM 4302 C CA . GLN B 1 230 ? 24.859 19.281 11.117 1 94.31 230 GLN B CA 1
ATOM 4303 C C . GLN B 1 230 ? 24.641 20.203 9.922 1 94.31 230 GLN B C 1
ATOM 4305 O O . GLN B 1 230 ? 23.625 20.906 9.859 1 94.31 230 GLN B O 1
ATOM 4310 N N . GLU B 1 231 ? 25.5 20.141 9 1 95.75 231 GLU B N 1
ATOM 4311 C CA . GLU B 1 231 ? 25.438 21.062 7.867 1 95.75 231 GLU B CA 1
ATOM 4312 C C . GLU B 1 231 ? 24.469 20.547 6.797 1 95.75 231 GLU B C 1
ATOM 4314 O O . GLU B 1 231 ? 24.109 21.281 5.879 1 95.75 231 GLU B O 1
ATOM 4319 N N . CYS B 1 232 ? 24.078 19.312 6.93 1 97.25 232 CYS B N 1
ATOM 4320 C CA . CYS B 1 232 ? 23.172 18.719 5.953 1 97.25 232 CYS B CA 1
ATOM 4321 C C . CYS B 1 232 ? 21.781 19.344 6.055 1 97.25 232 CYS B C 1
ATOM 4323 O O . CYS B 1 232 ? 21.188 19.391 7.137 1 97.25 232 CYS B O 1
ATOM 4325 N N . VAL B 1 233 ? 21.297 19.797 4.91 1 96.94 233 VAL B N 1
ATOM 4326 C CA . VAL B 1 233 ? 19.953 20.406 4.887 1 96.94 233 VAL B CA 1
ATOM 4327 C C . VAL B 1 233 ? 18.906 19.312 4.727 1 96.94 233 VAL B C 1
ATOM 4329 O O . VAL B 1 233 ? 19.109 18.344 3.996 1 96.94 233 VAL B O 1
ATOM 4332 N N . TRP B 1 234 ? 17.766 19.484 5.418 1 96.69 234 TRP B N 1
ATOM 4333 C CA . TRP B 1 234 ? 16.672 18.516 5.332 1 96.69 234 TRP B CA 1
ATOM 4334 C C . TRP B 1 234 ? 15.375 19.219 4.918 1 96.69 234 TRP B C 1
ATOM 4336 O O . TRP B 1 234 ? 14.93 20.156 5.57 1 96.69 234 TRP B O 1
ATOM 4346 N N . ASP B 1 235 ? 14.797 18.734 3.803 1 96.62 235 ASP B N 1
ATOM 4347 C CA . ASP B 1 235 ? 13.461 19.109 3.361 1 96.62 235 ASP B CA 1
ATOM 4348 C C . ASP B 1 235 ? 12.508 17.922 3.41 1 96.62 235 ASP B C 1
ATOM 4350 O O . ASP B 1 235 ? 12.898 16.781 3.143 1 96.62 235 ASP B O 1
ATOM 4354 N N . HIS B 1 236 ? 11.305 18.203 3.785 1 95.12 236 HIS B N 1
ATOM 4355 C CA . HIS B 1 236 ? 10.258 17.188 3.766 1 95.12 236 HIS B CA 1
ATOM 4356 C C . HIS B 1 236 ? 9.172 17.547 2.756 1 95.12 236 HIS B C 1
ATOM 4358 O O . HIS B 1 236 ? 8.508 18.578 2.885 1 95.12 236 HIS B O 1
ATOM 4364 N N . PHE B 1 237 ? 9.039 16.719 1.771 1 95.81 237 PHE B N 1
ATOM 4365 C CA . PHE B 1 237 ? 7.984 16.875 0.777 1 95.81 237 PHE B CA 1
ATOM 4366 C C . PHE B 1 237 ? 6.762 16.047 1.153 1 95.81 237 PHE B C 1
ATOM 4368 O O . PHE B 1 237 ? 6.789 14.82 1.061 1 95.81 237 PHE B O 1
ATOM 4375 N N . GLY B 1 238 ? 5.766 16.734 1.579 1 90.88 238 GLY B N 1
ATOM 4376 C CA . GLY B 1 238 ? 4.551 16.062 2.021 1 90.88 238 GLY B CA 1
ATOM 4377 C C . GLY B 1 238 ? 3.287 16.703 1.487 1 90.88 238 GLY B C 1
ATOM 4378 O O . GLY B 1 238 ? 3.346 17.734 0.804 1 90.88 238 GLY B O 1
ATOM 4379 N N . ASP B 1 239 ? 2.158 16.047 1.756 1 85 239 ASP B N 1
ATOM 4380 C CA . ASP B 1 239 ? 0.87 16.656 1.464 1 85 239 ASP B CA 1
ATOM 4381 C C . ASP B 1 239 ? 0.654 17.906 2.316 1 85 239 ASP B C 1
ATOM 4383 O O . ASP B 1 239 ? 0.928 17.906 3.52 1 85 239 ASP B O 1
ATOM 4387 N N . LEU B 1 240 ? 0.232 18.891 1.637 1 87.81 240 LEU B N 1
ATOM 4388 C CA . LEU B 1 240 ? -0.149 20.062 2.418 1 87.81 240 LEU B CA 1
ATOM 4389 C C . LEU B 1 240 ? -1.577 19.922 2.934 1 87.81 240 LEU B C 1
ATOM 4391 O O . LEU B 1 240 ? -2.51 20.469 2.342 1 87.81 240 LEU B O 1
ATOM 4395 N N . ASP B 1 241 ? -1.738 19.281 3.984 1 81.25 241 ASP B N 1
ATOM 4396 C CA . ASP B 1 241 ? -2.965 19.094 4.75 1 81.25 241 ASP B CA 1
ATOM 4397 C C . ASP B 1 241 ? -2.656 18.812 6.223 1 81.25 241 ASP B C 1
ATOM 4399 O O . ASP B 1 241 ? -1.489 18.734 6.609 1 81.25 241 ASP B O 1
ATOM 4403 N N . PRO B 1 242 ? -3.613 18.812 7.062 1 79.88 242 PRO B N 1
ATOM 4404 C CA . PRO B 1 242 ? -3.336 18.641 8.492 1 79.88 242 PRO B CA 1
ATOM 4405 C C . PRO B 1 242 ? -2.543 17.375 8.797 1 79.88 242 PRO B C 1
ATOM 4407 O O . PRO B 1 242 ? -1.625 17.406 9.617 1 79.88 242 PRO B O 1
ATOM 4410 N N . ALA B 1 243 ? -2.846 16.297 8.133 1 77 243 ALA B N 1
ATOM 4411 C CA . ALA B 1 243 ? -2.139 15.039 8.375 1 77 243 ALA B CA 1
ATOM 4412 C C . ALA B 1 243 ? -0.681 15.141 7.93 1 77 243 ALA B C 1
ATOM 4414 O O . ALA B 1 243 ? 0.221 14.672 8.633 1 77 243 ALA B O 1
ATOM 4415 N N . GLY B 1 244 ? -0.489 15.758 6.742 1 85.56 244 GLY B N 1
ATOM 4416 C CA . GLY B 1 244 ? 0.868 15.93 6.25 1 85.56 244 GLY B CA 1
ATOM 4417 C C . GLY B 1 244 ? 1.724 16.797 7.156 1 85.56 244 GLY B C 1
ATOM 4418 O O . GLY B 1 244 ? 2.895 16.484 7.391 1 85.56 244 GLY B O 1
ATOM 4419 N N . LEU B 1 245 ? 1.156 17.828 7.672 1 87.25 245 LEU B N 1
ATOM 4420 C CA . LEU B 1 245 ? 1.872 18.703 8.594 1 87.25 245 LEU B CA 1
ATOM 4421 C C . LEU B 1 245 ? 2.168 17.984 9.906 1 87.25 245 LEU B C 1
ATOM 4423 O O . LEU B 1 245 ? 3.213 18.203 10.523 1 87.25 245 LEU B O 1
ATOM 4427 N N . ALA B 1 246 ? 1.243 17.172 10.336 1 84.06 246 ALA B N 1
ATOM 4428 C CA . ALA B 1 246 ? 1.449 16.406 11.562 1 84.06 246 ALA B CA 1
ATOM 4429 C C . ALA B 1 246 ? 2.605 15.422 11.406 1 84.06 246 ALA B C 1
ATOM 4431 O O . ALA B 1 246 ? 3.387 15.219 12.336 1 84.06 246 ALA B O 1
ATOM 4432 N N . ILE B 1 247 ? 2.678 14.805 10.281 1 84.88 247 ILE B N 1
ATOM 4433 C CA . ILE B 1 247 ? 3.766 13.875 10 1 84.88 247 ILE B CA 1
ATOM 4434 C C . ILE B 1 247 ? 5.102 14.617 10.055 1 84.88 247 ILE B C 1
ATOM 4436 O O . ILE B 1 247 ? 6.059 14.133 10.664 1 84.88 247 ILE B O 1
ATOM 4440 N N . PHE B 1 248 ? 5.195 15.758 9.438 1 90.88 248 PHE B N 1
ATOM 4441 C CA . PHE B 1 248 ? 6.406 16.562 9.453 1 90.88 248 PHE B CA 1
ATOM 4442 C C . PHE B 1 248 ? 6.793 16.938 10.875 1 90.88 248 PHE B C 1
ATOM 4444 O O . PHE B 1 248 ? 7.953 16.797 11.273 1 90.88 248 PHE B O 1
ATOM 4451 N N . GLU B 1 249 ? 5.805 17.359 11.617 1 89.75 249 GLU B N 1
ATOM 4452 C CA . GLU B 1 249 ? 6.074 17.75 13 1 89.75 249 GLU B CA 1
ATOM 4453 C C . GLU B 1 249 ? 6.598 16.578 13.812 1 89.75 249 GLU B C 1
ATOM 4455 O O . GLU B 1 249 ? 7.516 16.719 14.617 1 89.75 249 GLU B O 1
ATOM 4460 N N . ASP B 1 250 ? 5.992 15.477 13.641 1 86.44 250 ASP B N 1
ATOM 4461 C CA . ASP B 1 250 ? 6.414 14.266 14.336 1 86.44 250 ASP B CA 1
ATOM 4462 C C . ASP B 1 250 ? 7.867 13.922 14.016 1 86.44 250 ASP B C 1
ATOM 4464 O O . ASP B 1 250 ? 8.625 13.523 14.898 1 86.44 250 ASP B O 1
ATOM 4468 N N . LEU B 1 251 ? 8.258 14.102 12.781 1 90.19 251 LEU B N 1
ATOM 4469 C CA . LEU B 1 251 ? 9.633 13.828 12.367 1 90.19 251 LEU B CA 1
ATOM 4470 C C . LEU B 1 251 ? 10.602 14.812 13.016 1 90.19 251 LEU B C 1
ATOM 4472 O O . LEU B 1 251 ? 11.695 14.422 13.438 1 90.19 251 LEU B O 1
ATOM 4476 N N . VAL B 1 252 ? 10.188 16.062 13.055 1 92.81 252 VAL B N 1
ATOM 4477 C CA . VAL B 1 252 ? 11.016 17.078 13.695 1 92.81 252 VAL B CA 1
ATOM 4478 C C . VAL B 1 252 ? 11.242 16.719 15.164 1 92.81 252 VAL B C 1
ATOM 4480 O O . VAL B 1 252 ? 12.375 16.719 15.648 1 92.81 252 VAL B O 1
ATOM 4483 N N . HIS B 1 253 ? 10.211 16.359 15.789 1 90.5 253 HIS B N 1
ATOM 4484 C CA . HIS B 1 253 ? 10.273 16.047 17.219 1 90.5 253 HIS B CA 1
ATOM 4485 C C . HIS B 1 253 ? 11.109 14.789 17.469 1 90.5 253 HIS B C 1
ATOM 4487 O O . HIS B 1 253 ? 11.992 14.789 18.328 1 90.5 253 HIS B O 1
ATOM 4493 N N . LYS B 1 254 ? 10.875 13.781 16.766 1 88.19 254 LYS B N 1
ATOM 4494 C CA . LYS B 1 254 ? 11.516 12.492 17.016 1 88.19 254 LYS B CA 1
ATOM 4495 C C . LYS B 1 254 ? 12.984 12.531 16.609 1 88.19 254 LYS B C 1
ATOM 4497 O O . LYS B 1 254 ? 13.82 11.859 17.234 1 88.19 254 LYS B O 1
ATOM 4502 N N . SER B 1 255 ? 13.273 13.234 15.617 1 93 255 SER B N 1
ATOM 4503 C CA . SER B 1 255 ? 14.648 13.273 15.125 1 93 255 SER B CA 1
ATOM 4504 C C . SER B 1 255 ? 15.469 14.328 15.859 1 93 255 SER B C 1
ATOM 4506 O O . SER B 1 255 ? 16.703 14.258 15.898 1 93 255 SER B O 1
ATOM 4508 N N . GLY B 1 256 ? 14.805 15.344 16.328 1 93.12 256 GLY B N 1
ATOM 4509 C CA . GLY B 1 256 ? 15.492 16.484 16.891 1 93.12 256 GLY B CA 1
ATOM 4510 C C . GLY B 1 256 ? 16.141 17.375 15.844 1 93.12 256 GLY B C 1
ATOM 4511 O O . GLY B 1 256 ? 16.906 18.281 16.172 1 93.12 256 GLY B O 1
ATOM 4512 N N . ARG B 1 257 ? 15.836 17.156 14.609 1 93.62 257 ARG B N 1
ATOM 4513 C CA . ARG B 1 257 ? 16.406 17.906 13.5 1 93.62 257 ARG B CA 1
ATOM 4514 C C . ARG B 1 257 ? 15.43 18.953 12.984 1 93.62 257 ARG B C 1
ATOM 4516 O O . ARG B 1 257 ? 14.227 18.688 12.875 1 93.62 257 ARG B O 1
ATOM 4523 N N . GLN B 1 258 ? 16.016 20.078 12.711 1 93.06 258 GLN B N 1
ATOM 4524 C CA . GLN B 1 258 ? 15.195 21.109 12.062 1 93.06 258 GLN B CA 1
ATOM 4525 C C . GLN B 1 258 ? 15.203 20.938 10.547 1 93.06 258 GLN B C 1
ATOM 4527 O O . GLN B 1 258 ? 16.234 20.578 9.969 1 93.06 258 GLN B O 1
ATOM 4532 N N . GLY B 1 259 ? 14.023 21.141 9.953 1 93.62 259 GLY B N 1
ATOM 4533 C CA . GLY B 1 259 ? 13.891 21.062 8.508 1 93.62 259 GLY B CA 1
ATOM 4534 C C . GLY B 1 259 ? 12.82 21.969 7.949 1 93.62 259 GLY B C 1
ATOM 4535 O O . GLY B 1 259 ? 12.266 22.797 8.672 1 93.62 259 GLY B O 1
ATOM 4536 N N . ARG B 1 260 ? 12.711 21.844 6.668 1 94.12 260 ARG B N 1
ATOM 4537 C CA . ARG B 1 260 ? 11.719 22.672 5.984 1 94.12 260 ARG B CA 1
ATOM 4538 C C . ARG B 1 260 ? 10.664 21.812 5.301 1 94.12 260 ARG B C 1
ATOM 4540 O O . ARG B 1 260 ? 10.992 20.797 4.676 1 94.12 260 ARG B O 1
ATOM 4547 N N . PHE B 1 261 ? 9.398 22.219 5.426 1 94.56 261 PHE B N 1
ATOM 4548 C CA . PHE B 1 261 ? 8.297 21.547 4.746 1 94.56 261 PHE B CA 1
ATOM 4549 C C . PHE B 1 261 ? 8.117 22.094 3.336 1 94.56 261 PHE B C 1
ATOM 4551 O O . PHE B 1 261 ? 8.164 23.312 3.129 1 94.56 261 PHE B O 1
ATOM 4558 N N . CYS B 1 262 ? 7.965 21.188 2.377 1 93.5 262 CYS B N 1
ATOM 4559 C CA . CYS B 1 262 ? 7.633 21.531 0.995 1 93.5 262 CYS B CA 1
ATOM 4560 C C . CYS B 1 262 ? 6.336 20.844 0.571 1 93.5 262 CYS B C 1
ATOM 4562 O O . CYS B 1 262 ? 6.137 19.656 0.831 1 93.5 262 CYS B O 1
ATOM 4564 N N . PRO B 1 263 ? 5.398 21.531 -0.051 1 90.88 263 PRO B N 1
ATOM 4565 C CA . PRO B 1 263 ? 5.52 22.891 -0.59 1 90.88 263 PRO B CA 1
ATOM 4566 C C . PRO B 1 263 ? 5.18 23.969 0.438 1 90.88 263 PRO B C 1
ATOM 4568 O O . PRO B 1 263 ? 4.352 23.734 1.323 1 90.88 263 PRO B O 1
ATOM 4571 N N . SER B 1 264 ? 5.828 25.125 0.222 1 85.19 264 SER B N 1
ATOM 4572 C CA . SER B 1 264 ? 5.375 26.297 0.975 1 85.19 264 SER B CA 1
ATOM 4573 C C . SER B 1 264 ? 4.059 26.828 0.423 1 85.19 264 SER B C 1
ATOM 4575 O O . SER B 1 264 ? 3.857 26.859 -0.792 1 85.19 264 SER B O 1
ATOM 4577 N N . PRO B 1 265 ? 3.148 27.156 1.332 1 85 265 PRO B N 1
ATOM 4578 C CA . PRO B 1 265 ? 1.88 27.703 0.857 1 85 265 PRO B CA 1
ATOM 4579 C C . PRO B 1 265 ? 2.07 28.922 -0.053 1 85 265 PRO B C 1
ATOM 4581 O O . PRO B 1 265 ? 1.334 29.078 -1.029 1 85 265 PRO B O 1
ATOM 4584 N N . ARG B 1 266 ? 3.035 29.75 0.166 1 81.06 266 ARG B N 1
ATOM 4585 C CA . ARG B 1 266 ? 3.311 30.938 -0.644 1 81.06 266 ARG B CA 1
ATOM 4586 C C . ARG B 1 266 ? 3.678 30.547 -2.072 1 81.06 266 ARG B C 1
ATOM 4588 O O . ARG B 1 266 ? 3.293 31.234 -3.025 1 81.06 266 ARG B O 1
ATOM 4595 N N . ALA B 1 267 ? 4.301 29.422 -2.209 1 82.62 267 ALA B N 1
ATOM 4596 C CA . ALA B 1 267 ? 4.734 28.953 -3.523 1 82.62 267 ALA B CA 1
ATOM 4597 C C . ALA B 1 267 ? 3.555 28.438 -4.34 1 82.62 267 ALA B C 1
ATOM 4599 O O . ALA B 1 267 ? 3.615 28.391 -5.57 1 82.62 267 ALA B O 1
ATOM 4600 N N . LEU B 1 268 ? 2.504 28.125 -3.664 1 85.06 268 LEU B N 1
ATOM 4601 C CA . LEU B 1 268 ? 1.355 27.516 -4.324 1 85.06 268 LEU B CA 1
ATOM 4602 C C . LEU B 1 268 ? 0.429 28.578 -4.902 1 85.06 268 LEU B C 1
ATOM 4604 O O . LEU B 1 268 ? -0.428 28.281 -5.734 1 85.06 268 LEU B O 1
ATOM 4608 N N . GLU B 1 269 ? 0.656 29.828 -4.508 1 80.38 269 GLU B N 1
ATOM 4609 C CA . GLU B 1 269 ? -0.212 30.906 -4.977 1 80.38 269 GLU B CA 1
ATOM 4610 C C . GLU B 1 269 ? -0.18 31.016 -6.496 1 80.38 269 GLU B C 1
ATOM 4612 O O . GLU B 1 269 ? -1.216 31.234 -7.133 1 80.38 269 GLU B O 1
ATOM 4617 N N . HIS B 1 270 ? 0.955 30.734 -7.055 1 77.38 270 HIS B N 1
ATOM 4618 C CA . HIS B 1 270 ? 1.104 30.906 -8.5 1 77.38 270 HIS B CA 1
ATOM 4619 C C . HIS B 1 270 ? 0.585 29.672 -9.25 1 77.38 270 HIS B C 1
ATOM 4621 O O . HIS B 1 270 ? 0.45 29.703 -10.469 1 77.38 270 HIS B O 1
ATOM 4627 N N . LEU B 1 271 ? 0.295 28.641 -8.516 1 79.19 271 LEU B N 1
ATOM 4628 C CA . LEU B 1 271 ? -0.155 27.406 -9.148 1 79.19 271 LEU B CA 1
ATOM 4629 C C . LEU B 1 271 ? -1.632 27.156 -8.859 1 79.19 271 LEU B C 1
ATOM 4631 O O . LEU B 1 271 ? -2.178 26.125 -9.25 1 79.19 271 LEU B O 1
ATOM 4635 N N . ARG B 1 272 ? -2.248 28.016 -8.258 1 75.75 272 ARG B N 1
ATOM 4636 C CA . ARG B 1 272 ? -3.613 27.844 -7.773 1 75.75 272 ARG B CA 1
ATOM 4637 C C . ARG B 1 272 ? -4.547 27.422 -8.906 1 75.75 272 ARG B C 1
ATOM 4639 O O . ARG B 1 272 ? -5.414 26.562 -8.719 1 75.75 272 ARG B O 1
ATOM 4646 N N . GLU B 1 273 ? -4.309 27.969 -10.008 1 73.31 273 GLU B N 1
ATOM 4647 C CA . GLU B 1 273 ? -5.199 27.703 -11.133 1 73.31 273 GLU B CA 1
ATOM 4648 C C . GLU B 1 273 ? -5.039 26.281 -11.656 1 73.31 273 GLU B C 1
ATOM 4650 O O . GLU B 1 273 ? -5.934 25.75 -12.32 1 73.31 273 GLU B O 1
ATOM 4655 N N . HIS B 1 274 ? -3.889 25.766 -11.344 1 72.25 274 HIS B N 1
ATOM 4656 C CA . HIS B 1 274 ? -3.584 24.438 -11.867 1 72.25 274 HIS B CA 1
ATOM 4657 C C . HIS B 1 274 ? -3.852 23.359 -10.82 1 72.25 274 HIS B C 1
ATOM 4659 O O . HIS B 1 274 ? -3.684 22.156 -11.102 1 72.25 274 HIS B O 1
ATOM 4665 N N . LEU B 1 275 ? -4.23 23.75 -9.648 1 71.81 275 LEU B N 1
ATOM 4666 C CA . LEU B 1 275 ? -4.469 22.797 -8.57 1 71.81 275 LEU B CA 1
ATOM 4667 C C . LEU B 1 275 ? -5.953 22.469 -8.438 1 71.81 275 LEU B C 1
ATOM 4669 O O . LEU B 1 275 ? -6.801 23.328 -8.695 1 71.81 275 LEU B O 1
ATOM 4673 N N . PRO B 1 276 ? -6.191 21.125 -8.281 1 62.16 276 PRO B N 1
ATOM 4674 C CA . PRO B 1 276 ? -7.605 20.797 -8.094 1 62.16 276 PRO B CA 1
ATOM 4675 C C . PRO B 1 276 ? -8.242 21.547 -6.934 1 62.16 276 PRO B C 1
ATOM 4677 O O . PRO B 1 276 ? -7.562 21.891 -5.965 1 62.16 276 PRO B O 1
ATOM 4680 N N . GLN B 1 277 ? -9.492 21.953 -7.246 1 54.91 277 GLN B N 1
ATOM 4681 C CA . GLN B 1 277 ? -10.266 22.641 -6.215 1 54.91 277 GLN B CA 1
ATOM 4682 C C . GLN B 1 277 ? -10.492 21.734 -5.004 1 54.91 277 GLN B C 1
ATOM 4684 O O . GLN B 1 277 ? -10.938 20.594 -5.145 1 54.91 277 GLN B O 1
ATOM 4689 N N . TRP B 1 278 ? -9.562 21.719 -4.215 1 49.66 278 TRP B N 1
ATOM 4690 C CA . TRP B 1 278 ? -9.812 20.906 -3.031 1 49.66 278 TRP B CA 1
ATOM 4691 C C . TRP B 1 278 ? -10.867 21.547 -2.139 1 49.66 278 TRP B C 1
ATOM 4693 O O . TRP B 1 278 ? -10.781 22.734 -1.826 1 49.66 278 TRP B O 1
ATOM 4703 N N . ARG B 1 279 ? -12.125 21.078 -2.371 1 45.53 279 ARG B N 1
ATOM 4704 C CA . ARG B 1 279 ? -13.234 21.516 -1.534 1 45.53 279 ARG B CA 1
ATOM 4705 C C . ARG B 1 279 ? -13.008 21.141 -0.076 1 45.53 279 ARG B C 1
ATOM 4707 O O . ARG B 1 279 ? -13.922 21.25 0.749 1 45.53 279 ARG B O 1
ATOM 4714 N N . ALA B 1 280 ? -12.219 20.062 0.135 1 45.75 280 ALA B N 1
ATOM 4715 C CA . ALA B 1 280 ? -12.516 19.375 1.384 1 45.75 280 ALA B CA 1
ATOM 4716 C C . ALA B 1 280 ? -12.211 20.25 2.59 1 45.75 280 ALA B C 1
ATOM 4718 O O . ALA B 1 280 ? -11.344 21.125 2.521 1 45.75 280 ALA B O 1
ATOM 4719 N N . HIS B 1 281 ? -13.203 20.344 3.42 1 45.31 281 HIS B N 1
ATOM 4720 C CA . HIS B 1 281 ? -13.477 20.75 4.789 1 45.31 281 HIS B CA 1
ATOM 4721 C C . HIS B 1 281 ? -12.32 20.406 5.719 1 45.31 281 HIS B C 1
ATOM 4723 O O . HIS B 1 281 ? -12.5 20.281 6.93 1 45.31 281 HIS B O 1
ATOM 4729 N N . GLN B 1 282 ? -11.203 19.875 5.258 1 54.06 282 GLN B N 1
ATOM 4730 C CA . GLN B 1 282 ? -10.352 19.594 6.406 1 54.06 282 GLN B CA 1
ATOM 4731 C C . GLN B 1 282 ? -9.75 20.875 6.984 1 54.06 282 GLN B C 1
ATOM 4733 O O . GLN B 1 282 ? -8.93 21.516 6.344 1 54.06 282 GLN B O 1
ATOM 4738 N N . ALA B 1 283 ? -10.555 21.5 7.875 1 61.97 283 ALA B N 1
ATOM 4739 C CA . ALA B 1 283 ? -10.195 22.734 8.57 1 61.97 283 ALA B CA 1
ATOM 4740 C C . ALA B 1 283 ? -8.836 22.594 9.258 1 61.97 283 ALA B C 1
ATOM 4742 O O . ALA B 1 283 ? -8.578 21.609 9.938 1 61.97 283 ALA B O 1
ATOM 4743 N N . PHE B 1 284 ? -7.812 23.391 8.672 1 74.12 284 PHE B N 1
ATOM 4744 C CA . PHE B 1 284 ? -6.555 23.5 9.406 1 74.12 284 PHE B CA 1
ATOM 4745 C C . PHE B 1 284 ? -6.797 24.047 10.812 1 74.12 284 PHE B C 1
ATOM 4747 O O . PHE B 1 284 ? -7.625 24.938 11.008 1 74.12 284 PHE B O 1
ATOM 4754 N N . GLN B 1 285 ? -6.383 23.266 11.797 1 77.25 285 GLN B N 1
ATOM 4755 C CA . GLN B 1 285 ? -6.34 23.734 13.172 1 77.25 285 GLN B CA 1
ATOM 4756 C C . GLN B 1 285 ? -4.91 24.062 13.602 1 77.25 285 GLN B C 1
ATOM 4758 O O . GLN B 1 285 ? -4.262 23.266 14.273 1 77.25 285 GLN B O 1
ATOM 4763 N N . PRO B 1 286 ? -4.508 25.25 13.281 1 83.88 286 PRO B N 1
ATOM 4764 C CA . PRO B 1 286 ? -3.092 25.594 13.438 1 83.88 286 PRO B CA 1
ATOM 4765 C C . PRO B 1 286 ? -2.605 25.469 14.883 1 83.88 286 PRO B C 1
ATOM 4767 O O . PRO B 1 286 ? -1.462 25.062 15.117 1 83.88 286 PRO B O 1
ATOM 4770 N N . ASP B 1 287 ? -3.475 25.656 15.828 1 81.12 287 ASP B N 1
ATOM 4771 C CA . ASP B 1 287 ? -3.076 25.703 17.234 1 81.12 287 ASP B CA 1
ATOM 4772 C C . ASP B 1 287 ? -2.809 24.297 17.781 1 81.12 287 ASP B C 1
ATOM 4774 O O . ASP B 1 287 ? -2.27 24.141 18.875 1 81.12 287 ASP B O 1
ATOM 4778 N N . ARG B 1 288 ? -3.094 23.406 17 1 79.38 288 ARG B N 1
ATOM 4779 C CA . ARG B 1 288 ? -2.879 22.031 17.453 1 79.38 288 ARG B CA 1
ATOM 4780 C C . ARG B 1 288 ? -1.409 21.641 17.328 1 79.38 288 ARG B C 1
ATOM 4782 O O . ARG B 1 288 ? -0.973 20.656 17.938 1 79.38 288 ARG B O 1
ATOM 4789 N N . TYR B 1 289 ? -0.742 22.406 16.578 1 87.38 289 TYR B N 1
ATOM 4790 C CA . TYR B 1 289 ? 0.653 22.062 16.344 1 87.38 289 TYR B CA 1
ATOM 4791 C C . TYR B 1 289 ? 1.563 22.688 17.391 1 87.38 289 TYR B C 1
ATOM 4793 O O . TYR B 1 289 ? 1.35 23.828 17.797 1 87.38 289 TYR B O 1
ATOM 4801 N N . ALA B 1 290 ? 2.496 21.953 17.828 1 85.75 290 ALA B N 1
ATOM 4802 C CA . ALA B 1 290 ? 3.396 22.391 18.891 1 85.75 290 ALA B CA 1
ATOM 4803 C C . ALA B 1 290 ? 4.547 23.219 18.328 1 85.75 290 ALA B C 1
ATOM 4805 O O . ALA B 1 290 ? 5.051 24.125 19 1 85.75 290 ALA B O 1
ATOM 4806 N N . THR B 1 291 ? 4.973 22.922 17.188 1 88.75 291 THR B N 1
ATOM 4807 C CA . THR B 1 291 ? 6.121 23.578 16.578 1 88.75 291 THR B CA 1
ATOM 4808 C C . THR B 1 291 ? 5.695 24.859 15.875 1 88.75 291 THR B C 1
ATOM 4810 O O . THR B 1 291 ? 4.789 24.859 15.039 1 88.75 291 THR B O 1
ATOM 4813 N N . ALA B 1 292 ? 6.395 25.906 16.156 1 90.44 292 ALA B N 1
ATOM 4814 C CA . ALA B 1 292 ? 6.051 27.234 15.625 1 90.44 292 ALA B CA 1
ATOM 4815 C C . ALA B 1 292 ? 6.059 27.219 14.094 1 90.44 292 ALA B C 1
ATOM 4817 O O . ALA B 1 292 ? 5.18 27.812 13.461 1 90.44 292 ALA B O 1
ATOM 4818 N N . GLU B 1 293 ? 7.031 26.625 13.547 1 89.06 293 GLU B N 1
ATOM 4819 C CA . GLU B 1 293 ? 7.152 26.562 12.094 1 89.06 293 GLU B CA 1
ATOM 4820 C C . GLU B 1 293 ? 5.949 25.875 11.469 1 89.06 293 GLU B C 1
ATOM 4822 O O . GLU B 1 293 ? 5.414 26.328 10.453 1 89.06 293 GLU B O 1
ATOM 4827 N N . VAL B 1 294 ? 5.516 24.812 12.055 1 91.38 294 VAL B N 1
ATOM 4828 C CA . VAL B 1 294 ? 4.395 24.031 11.523 1 91.38 294 VAL B CA 1
ATOM 4829 C C . VAL B 1 294 ? 3.096 24.828 11.711 1 91.38 294 VAL B C 1
ATOM 4831 O O . VAL B 1 294 ? 2.236 24.828 10.828 1 91.38 294 VAL B O 1
ATOM 4834 N N . ARG B 1 295 ? 3.02 25.484 12.836 1 92.44 295 ARG B N 1
ATOM 4835 C CA . ARG B 1 295 ? 1.863 26.344 13.078 1 92.44 295 ARG B CA 1
ATOM 4836 C C . ARG B 1 295 ? 1.752 27.422 12.016 1 92.44 295 ARG B C 1
ATOM 4838 O O . ARG B 1 295 ? 0.662 27.703 11.508 1 92.44 295 ARG B O 1
ATOM 4845 N N . ASP B 1 296 ? 2.857 28.047 11.742 1 91.75 296 ASP B N 1
ATOM 4846 C CA . ASP B 1 296 ? 2.883 29.094 10.727 1 91.75 296 ASP B CA 1
ATOM 4847 C C . ASP B 1 296 ? 2.449 28.547 9.367 1 91.75 296 ASP B C 1
ATOM 4849 O O . ASP B 1 296 ? 1.686 29.188 8.648 1 91.75 296 ASP B O 1
ATOM 4853 N N . LEU B 1 297 ? 2.918 27.422 9.023 1 90.75 297 LEU B N 1
ATOM 4854 C CA . LEU B 1 297 ? 2.535 26.781 7.773 1 90.75 297 LEU B CA 1
ATOM 4855 C C . LEU B 1 297 ? 1.033 26.516 7.734 1 90.75 297 LEU B C 1
ATOM 4857 O O . LEU B 1 297 ? 0.385 26.734 6.707 1 90.75 297 LEU B O 1
ATOM 4861 N N . ALA B 1 298 ? 0.49 26.047 8.812 1 89.75 298 ALA B N 1
ATOM 4862 C CA . ALA B 1 298 ? -0.938 25.75 8.914 1 89.75 298 ALA B CA 1
ATOM 4863 C C . ALA B 1 298 ? -1.771 27.016 8.75 1 89.75 298 ALA B C 1
ATOM 4865 O O . ALA B 1 298 ? -2.807 27 8.078 1 89.75 298 ALA B O 1
ATOM 4866 N N . TYR B 1 299 ? -1.299 28.062 9.383 1 90.12 299 TYR B N 1
ATOM 4867 C CA . TYR B 1 299 ? -1.987 29.344 9.234 1 90.12 299 TYR B CA 1
ATOM 4868 C C . TYR B 1 299 ? -2.01 29.781 7.773 1 90.12 299 TYR B C 1
ATOM 4870 O O . TYR B 1 299 ? -3.043 30.219 7.266 1 90.12 299 TYR B O 1
ATOM 4878 N N . GLN B 1 300 ? -0.875 29.703 7.168 1 87.75 300 GLN B N 1
ATOM 4879 C CA . GLN B 1 300 ? -0.764 30.109 5.773 1 87.75 300 GLN B CA 1
ATOM 4880 C C . GLN B 1 300 ? -1.651 29.25 4.875 1 87.75 300 GLN B C 1
ATOM 4882 O O . GLN B 1 300 ? -2.311 29.766 3.969 1 87.75 300 GLN B O 1
ATOM 4887 N N . ALA B 1 301 ? -1.651 27.969 5.109 1 85.69 301 ALA B N 1
ATOM 4888 C CA . ALA B 1 301 ? -2.461 27.047 4.316 1 85.69 301 ALA B CA 1
ATOM 4889 C C . ALA B 1 301 ? -3.951 27.312 4.516 1 85.69 301 ALA B C 1
ATOM 4891 O O . ALA B 1 301 ? -4.73 27.281 3.562 1 85.69 301 ALA B O 1
ATOM 4892 N N . ALA B 1 302 ? -4.32 27.562 5.738 1 83.12 302 ALA B N 1
ATOM 4893 C CA . ALA B 1 302 ? -5.707 27.891 6.055 1 83.12 302 ALA B CA 1
ATOM 4894 C C . ALA B 1 302 ? -6.156 29.156 5.328 1 83.12 302 ALA B C 1
ATOM 4896 O O . ALA B 1 302 ? -7.273 29.219 4.805 1 83.12 302 ALA B O 1
ATOM 4897 N N . ALA B 1 303 ? -5.293 30.078 5.336 1 81.62 303 ALA B N 1
ATOM 4898 C CA . ALA B 1 303 ? -5.602 31.344 4.688 1 81.62 303 ALA B CA 1
ATOM 4899 C C . ALA B 1 303 ? -5.777 31.172 3.182 1 81.62 303 ALA B C 1
ATOM 4901 O O . ALA B 1 303 ? -6.621 31.828 2.566 1 81.62 303 ALA B O 1
ATOM 4902 N N . LEU B 1 304 ? -4.977 30.328 2.678 1 76.94 304 LEU B N 1
ATOM 4903 C CA . LEU B 1 304 ? -5.059 30.047 1.25 1 76.94 304 LEU B CA 1
ATOM 4904 C C . LEU B 1 304 ? -6.289 29.203 0.931 1 76.94 304 LEU B C 1
ATOM 4906 O O . LEU B 1 304 ? -6.762 29.188 -0.208 1 76.94 304 LEU B O 1
ATOM 4910 N N . GLY B 1 305 ? -6.711 28.469 1.909 1 73.75 305 GLY B N 1
ATOM 4911 C CA . GLY B 1 305 ? -7.898 27.656 1.73 1 73.75 305 GLY B CA 1
ATOM 4912 C C . GLY B 1 305 ? -7.66 26.438 0.842 1 73.75 305 GLY B C 1
ATOM 4913 O O . GLY B 1 305 ? -8.523 26.078 0.046 1 73.75 305 GLY B O 1
ATOM 4914 N N . THR B 1 306 ? -6.41 25.938 0.89 1 69.69 306 THR B N 1
ATOM 4915 C CA . THR B 1 306 ? -6.141 24.844 -0.04 1 69.69 306 THR B CA 1
ATOM 4916 C C . THR B 1 306 ? -5.379 23.719 0.655 1 69.69 306 THR B C 1
ATOM 4918 O O . THR B 1 306 ? -4.609 23.953 1.587 1 69.69 306 THR B O 1
ATOM 4921 N N . ALA B 1 307 ? -5.844 22.547 0.454 1 76.25 307 ALA B N 1
ATOM 4922 C CA . ALA B 1 307 ? -5.066 21.328 0.684 1 76.25 307 ALA B CA 1
ATOM 4923 C C . ALA B 1 307 ? -4.566 20.734 -0.633 1 76.25 307 ALA B C 1
ATOM 4925 O O . ALA B 1 307 ? -5.281 20.766 -1.639 1 76.25 307 ALA B O 1
ATOM 4926 N N . VAL B 1 308 ? -3.248 20.422 -0.6 1 81.94 308 VAL B N 1
ATOM 4927 C CA . VAL B 1 308 ? -2.662 19.984 -1.866 1 81.94 308 VAL B CA 1
ATOM 4928 C C . VAL B 1 308 ? -1.983 18.641 -1.689 1 81.94 308 VAL B C 1
ATOM 4930 O O . VAL B 1 308 ? -1.14 18.469 -0.805 1 81.94 308 VAL B O 1
ATOM 4933 N N . GLU B 1 309 ? -2.389 17.734 -2.531 1 82 309 GLU B N 1
ATOM 4934 C CA . GLU B 1 309 ? -1.721 16.438 -2.598 1 82 309 GLU B CA 1
ATOM 4935 C C . GLU B 1 309 ? -0.427 16.531 -3.402 1 82 309 GLU B C 1
ATOM 4937 O O . GLU B 1 309 ? -0.363 17.234 -4.41 1 82 309 GLU B O 1
ATOM 4942 N N . GLN B 1 310 ? 0.614 15.75 -2.975 1 86.69 310 GLN B N 1
ATOM 4943 C CA . GLN B 1 310 ? 1.896 15.727 -3.67 1 86.69 310 GLN B CA 1
ATOM 4944 C C . GLN B 1 310 ? 1.713 15.414 -5.152 1 86.69 310 GLN B C 1
ATOM 4946 O O . GLN B 1 310 ? 2.281 16.094 -6.008 1 86.69 310 GLN B O 1
ATOM 4951 N N . GLU B 1 311 ? 0.902 14.383 -5.418 1 82.75 311 GLU B N 1
ATOM 4952 C CA . GLU B 1 311 ? 0.719 13.906 -6.789 1 82.75 311 GLU B CA 1
ATOM 4953 C C . GLU B 1 311 ? 0.058 14.977 -7.656 1 82.75 311 GLU B C 1
ATOM 4955 O O . GLU B 1 311 ? 0.451 15.18 -8.805 1 82.75 311 GLU B O 1
ATOM 4960 N N . SER B 1 312 ? -0.891 15.641 -7.07 1 78.19 312 SER B N 1
ATOM 4961 C CA . SER B 1 312 ? -1.566 16.719 -7.797 1 78.19 312 SER B CA 1
ATOM 4962 C C . SER B 1 312 ? -0.62 17.875 -8.07 1 78.19 312 SER B C 1
ATOM 4964 O O . SER B 1 312 ? -0.674 18.484 -9.141 1 78.19 312 SER B O 1
ATOM 4966 N N . LEU B 1 313 ? 0.127 18.156 -7.113 1 85.19 313 LEU B N 1
ATOM 4967 C CA . LEU B 1 313 ? 1.081 19.25 -7.258 1 85.19 313 LEU B CA 1
ATOM 4968 C C . LEU B 1 313 ? 2.104 18.938 -8.344 1 85.19 313 LEU B C 1
ATOM 4970 O O . LEU B 1 313 ? 2.385 19.781 -9.203 1 85.19 313 LEU B O 1
ATOM 4974 N N . LEU B 1 314 ? 2.699 17.766 -8.336 1 85.75 314 LEU B N 1
ATOM 4975 C CA . LEU B 1 314 ? 3.682 17.375 -9.344 1 85.75 314 LEU B CA 1
ATOM 4976 C C . LEU B 1 314 ? 3.051 17.328 -10.734 1 85.75 314 LEU B C 1
ATOM 4978 O O . LEU B 1 314 ? 3.682 17.719 -11.719 1 85.75 314 LEU B O 1
ATOM 4982 N N . ALA B 1 315 ? 1.825 16.859 -10.781 1 78.69 315 ALA B N 1
ATOM 4983 C CA . ALA B 1 315 ? 1.115 16.859 -12.055 1 78.69 315 ALA B CA 1
ATOM 4984 C C . ALA B 1 315 ? 0.926 18.281 -12.57 1 78.69 315 ALA B C 1
ATOM 4986 O O . ALA B 1 315 ? 1.086 18.547 -13.766 1 78.69 315 ALA B O 1
ATOM 4987 N N . ALA B 1 316 ? 0.554 19.156 -11.727 1 81 316 ALA B N 1
ATOM 4988 C CA . ALA B 1 316 ? 0.372 20.547 -12.102 1 81 316 ALA B CA 1
ATOM 4989 C C . ALA B 1 316 ? 1.679 21.156 -12.594 1 81 316 ALA B C 1
ATOM 4991 O O . ALA B 1 316 ? 1.688 21.906 -13.578 1 81 316 ALA B O 1
ATOM 4992 N N . CYS B 1 317 ? 2.742 20.859 -11.914 1 85.75 317 CYS B N 1
ATOM 4993 C CA . CYS B 1 317 ? 4.047 21.359 -12.328 1 85.75 317 CYS B CA 1
ATOM 4994 C C . CYS B 1 317 ? 4.418 20.828 -13.711 1 85.75 317 CYS B C 1
ATOM 4996 O O . CYS B 1 317 ? 4.895 21.578 -14.562 1 85.75 317 CYS B O 1
ATOM 4998 N N . ALA B 1 318 ? 4.195 19.562 -13.883 1 83 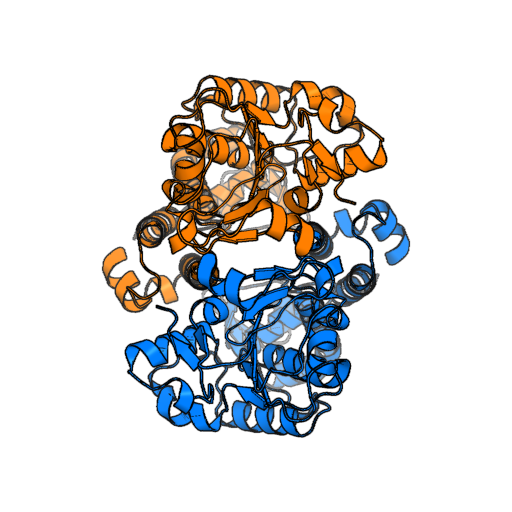318 ALA B N 1
ATOM 4999 C CA . ALA B 1 318 ? 4.52 18.953 -15.172 1 83 318 ALA B CA 1
ATOM 5000 C C . ALA B 1 318 ? 3.709 19.578 -16.297 1 83 318 ALA B C 1
ATOM 5002 O O . ALA B 1 318 ? 4.238 19.828 -17.391 1 83 318 ALA B O 1
ATOM 5003 N N . ARG B 1 319 ? 2.527 19.859 -16.062 1 76 319 ARG B N 1
ATOM 5004 C CA . ARG B 1 319 ? 1.626 20.406 -17.078 1 76 319 ARG B CA 1
ATOM 5005 C C . ARG B 1 319 ? 1.945 21.875 -17.359 1 76 319 ARG B C 1
ATOM 5007 O O . ARG B 1 319 ? 1.861 22.312 -18.5 1 76 319 ARG B O 1
ATOM 5014 N N . SER B 1 320 ? 2.254 22.562 -16.375 1 80.44 320 SER B N 1
ATOM 5015 C CA . SER B 1 320 ? 2.441 24.016 -16.516 1 80.44 320 SER B CA 1
ATOM 5016 C C . SER B 1 320 ? 3.881 24.344 -16.891 1 80.44 320 SER B C 1
ATOM 5018 O O . SER B 1 320 ? 4.176 25.469 -17.297 1 80.44 320 SER B O 1
ATOM 5020 N N . GLY B 1 321 ? 4.762 23.375 -16.703 1 83.06 321 GLY B N 1
ATOM 5021 C CA . GLY B 1 321 ? 6.168 23.609 -16.984 1 83.06 321 GLY B CA 1
ATOM 5022 C C . GLY B 1 321 ? 6.879 24.375 -15.883 1 83.06 321 GLY B C 1
ATOM 5023 O O . GLY B 1 321 ? 7.945 24.953 -16.109 1 83.06 321 GLY B O 1
ATOM 5024 N N . VAL B 1 322 ? 6.246 24.422 -14.75 1 85.75 322 VAL B N 1
ATOM 5025 C CA . VAL B 1 322 ? 6.848 25.094 -13.602 1 85.75 322 VAL B CA 1
ATOM 5026 C C . VAL B 1 322 ? 7.98 24.25 -13.039 1 85.75 322 VAL B C 1
ATOM 5028 O O . VAL B 1 322 ? 7.832 23.031 -12.883 1 85.75 322 VAL B O 1
ATOM 5031 N N . ASP B 1 323 ? 9.023 24.969 -12.695 1 89.25 323 ASP B N 1
ATOM 5032 C CA . ASP B 1 323 ? 10.188 24.281 -12.125 1 89.25 323 ASP B CA 1
ATOM 5033 C C . ASP B 1 323 ? 9.891 23.797 -10.703 1 89.25 323 ASP B C 1
ATOM 5035 O O . ASP B 1 323 ? 9.25 24.5 -9.922 1 89.25 323 ASP B O 1
ATOM 5039 N N . LEU B 1 324 ? 10.469 22.641 -10.398 1 91.88 324 LEU B N 1
ATOM 5040 C CA . LEU B 1 324 ? 10.258 22.047 -9.086 1 91.88 324 LEU B CA 1
ATOM 5041 C C . LEU B 1 324 ? 10.836 22.953 -7.988 1 91.88 324 LEU B C 1
ATOM 5043 O O . LEU B 1 324 ? 10.32 22.969 -6.867 1 91.88 324 LEU B O 1
ATOM 5047 N N . ALA B 1 325 ? 11.844 23.688 -8.32 1 90.5 325 ALA B N 1
ATOM 5048 C CA . ALA B 1 325 ? 12.438 24.625 -7.359 1 90.5 325 ALA B CA 1
ATOM 5049 C C . ALA B 1 325 ? 11.445 25.703 -6.953 1 90.5 325 ALA B C 1
ATOM 5051 O O . ALA B 1 325 ? 11.492 26.203 -5.828 1 90.5 325 ALA B O 1
ATOM 5052 N N . ALA B 1 326 ? 10.523 25.984 -7.797 1 88.94 326 ALA B N 1
ATOM 5053 C CA . ALA B 1 326 ? 9.531 27.016 -7.543 1 88.94 326 ALA B CA 1
ATOM 5054 C C . ALA B 1 326 ? 8.578 26.609 -6.43 1 88.94 326 ALA B C 1
ATOM 5056 O O . ALA B 1 326 ? 7.996 27.453 -5.75 1 88.94 326 ALA B O 1
ATOM 5057 N N . ILE B 1 327 ? 8.492 25.359 -6.23 1 89.19 327 ILE B N 1
ATOM 5058 C CA . ILE B 1 327 ? 7.59 24.922 -5.176 1 89.19 327 ILE B CA 1
ATOM 5059 C C . ILE B 1 327 ? 8.398 24.484 -3.953 1 89.19 327 ILE B C 1
ATOM 5061 O O . ILE B 1 327 ? 7.879 23.812 -3.062 1 89.19 327 ILE B O 1
ATOM 5065 N N . GLY B 1 328 ? 9.664 24.766 -3.914 1 89.75 328 GLY B N 1
ATOM 5066 C CA . GLY B 1 328 ? 10.492 24.531 -2.742 1 89.75 328 GLY B CA 1
ATOM 5067 C C . GLY B 1 328 ? 11.344 23.281 -2.846 1 89.75 328 GLY B C 1
ATOM 5068 O O . GLY B 1 328 ? 12.062 22.938 -1.905 1 89.75 328 GLY B O 1
ATOM 5069 N N . LEU B 1 329 ? 11.242 22.562 -3.896 1 93.12 329 LEU B N 1
ATOM 5070 C CA . LEU B 1 329 ? 12.047 21.359 -4.07 1 93.12 329 LEU B CA 1
ATOM 5071 C C . LEU B 1 329 ? 13.383 21.688 -4.723 1 93.12 329 LEU B C 1
ATOM 5073 O O . LEU B 1 329 ? 13.656 21.266 -5.848 1 93.12 329 LEU B O 1
ATOM 5077 N N . ASN B 1 330 ? 14.219 22.328 -3.891 1 89.25 330 ASN B N 1
ATOM 5078 C CA . ASN B 1 330 ? 15.523 22.75 -4.379 1 89.25 330 ASN B CA 1
ATOM 5079 C C . ASN B 1 330 ? 16.438 21.547 -4.652 1 89.25 330 ASN B C 1
ATOM 5081 O O . ASN B 1 330 ? 16.516 20.625 -3.846 1 89.25 330 ASN B O 1
ATOM 5085 N N . GLY B 1 331 ? 17.094 21.578 -5.828 1 92.56 331 GLY B N 1
ATOM 5086 C CA . GLY B 1 331 ? 18.031 20.531 -6.176 1 92.56 331 GLY B CA 1
ATOM 5087 C C . GLY B 1 331 ? 17.344 19.281 -6.707 1 92.56 331 GLY B C 1
ATOM 5088 O O . GLY B 1 331 ? 18 18.281 -6.988 1 92.56 331 GLY B O 1
ATOM 5089 N N . ALA B 1 332 ? 15.992 19.312 -6.762 1 94.38 332 ALA B N 1
ATOM 5090 C CA . ALA B 1 332 ? 15.25 18.156 -7.266 1 94.38 332 ALA B CA 1
ATOM 5091 C C . ALA B 1 332 ? 14.891 18.344 -8.742 1 94.38 332 ALA B C 1
ATOM 5093 O O . ALA B 1 332 ? 14.727 19.469 -9.211 1 94.38 332 ALA B O 1
ATOM 5094 N N . SER B 1 333 ? 14.852 17.297 -9.477 1 93.31 333 SER B N 1
ATOM 5095 C CA . SER B 1 333 ? 14.406 17.25 -10.867 1 93.31 333 SER B CA 1
ATOM 5096 C C . SER B 1 333 ? 13.586 16 -11.148 1 93.31 333 SER B C 1
ATOM 5098 O O . SER B 1 333 ? 13.391 15.172 -10.258 1 93.31 333 SER B O 1
ATOM 5100 N N . TRP B 1 334 ? 12.992 15.969 -12.25 1 89.94 334 TRP B N 1
ATOM 5101 C CA . TRP B 1 334 ? 12.172 14.82 -12.641 1 89.94 334 TRP B CA 1
ATOM 5102 C C . TRP B 1 334 ? 13.047 13.602 -12.922 1 89.94 334 TRP B C 1
ATOM 5104 O O . TRP B 1 334 ? 14.109 13.719 -13.531 1 89.94 334 TRP B O 1
ATOM 5114 N N . ALA B 1 335 ? 12.492 12.445 -12.359 1 85.5 335 ALA B N 1
ATOM 5115 C CA . ALA B 1 335 ? 13.172 11.195 -12.664 1 85.5 335 ALA B CA 1
ATOM 5116 C C . ALA B 1 335 ? 12.891 10.75 -14.094 1 85.5 335 ALA B C 1
ATOM 5118 O O . ALA B 1 335 ? 11.773 10.906 -14.594 1 85.5 335 ALA B O 1
ATOM 5119 N N . GLY B 1 336 ? 13.898 10.672 -14.922 1 68.5 336 GLY B N 1
ATOM 5120 C CA . GLY B 1 336 ? 13.75 10.258 -16.312 1 68.5 336 GLY B CA 1
ATOM 5121 C C . GLY B 1 336 ? 13.234 8.844 -16.453 1 68.5 336 GLY B C 1
ATOM 5122 O O . GLY B 1 336 ? 13.336 8.039 -15.523 1 68.5 336 GLY B O 1
#

Nearest PDB structures (foldseek):
  8b7f-assembly1_B  TM=3.960E-01  e=8.564E-07  Corynebacterium glutamicum ATCC 13032
  7til-assembly1_B  TM=3.754E-01  e=3.647E-05  Pseudomonas aeruginosa PA14
  8tew-assembly1_U  TM=2.080E-01  e=2.975E+00  Human herpesvirus 5 strain AD169
  8b7f-assembly1_B  TM=3.815E-01  e=5.247E-07  Corynebacterium glutamicum ATCC 13032
  7til-assembly1_B  TM=3.757E-01  e=4.291E-05  Pseudomonas aeruginosa PA14

Organism: Desulfohalobium retbaense (strain ATCC 49708 / DSM 5692 / JCM 16813 / HR100) (NCBI:txid485915)

Radius of gyration: 25.99 Å; Cα contacts (8 Å, |Δi|>4): 1202; chains: 2; bounding box: 74×62×52 Å

InterPro domains:
  IPR024534 Wadjet protein JetD, C-terminal [PF09983] (188-253)